Protein AF-A0A5B9PFH8-F1 (afdb_monomer_lite)

Radius of gyration: 30.16 Å; chains: 1; bounding box: 87×58×103 Å

Foldseek 3Di:
DPPDDDDFQEEEEEEEAFDDADACPLVVLLVVQLDDPVDDWPWDKDKDWFFLDPDDDPPDPDTDTDIKIWTWGQDPVTIYIYIYLDQCVLQAQDDDLVSLVVLVVLLLLLLLLLLLLLLPWDDPLSVLLNVLSVVLSLLVLAQLLLLLVLLVLLVVLVLVCCVVPNPLQLDAVSLLVSLVVSLVVLLVCLVVQCVVDPDLSSVRNSVRNNVVSVVLVVVNVCCVVPPVVVCVVVVVPVPRDRGSVVSSLVSVVVSVVSLLVSLVSLVSSVVSLVVQCPPPRTQNLSSLSSNLSSLVSSLCSLQVSLLVVVLVCVVSPSNVVPVSSVVSNVVVQLLNLLSLVLVVQLVVVLVVLVVVLVVLLVPDWPVCVVVVDARDFSVSDVVSSVSSSVSSNSSSVVSVVVVVCVVVVNPCCPDPSNVSSVVSSVVSNVPVVVVVVVCSVCSVVCSSVSSLSSLVSLQSAFADDDVVCVVPDSDSPPPPVVCVVVVPTCSPSLVSSLSSVVSVLVVLLVVDPDARAYEYEYEESSLVSVLVSQLDPVCLCLPVRHDAYEYEYEQYLQVPPCCSSNCVVRPALQDCSSLVVLVNHQEYEYEYESSASRHADRCNPDDPPVCPVPPVPDPDDDDPDPPSDNNYYDYHYHYSDYRDDLSNDPVSSVVVCVVVVNPPVVPVVVVVVVD

Secondary structure (DSSP, 8-state):
-PPP-PPPSEEEEEE--TT--STTHHHHHHHHHHS-TTS----EEEEEEEESSS---TT-S---EEEEEEEEEEETTEEEEEEE---GGGTPPPSSHHHHHHHHHHHHHHHHHHHHHHT--SSHHHHHHHHHHHHHHHHIIIIIHHHHHHHHHHHHHHHHHHHHSTTGGG-HHHHHHHHHHHHHHHHHHHHHHHHH---HHHHHHHHHHHHHHHHHHHHHHHIIIIIITGGGGTGGG------HHHHHHHHHHHHHHHHHHHHHHHHHHHHHHHHHHT-TTS-HHHHHHHHHHHHHHHHHHHHHHHHHHHHHHHH-HHHHT-HHHHHHHHHHTHHHHHHHHHHHHHHHHHHHHHHHHHHHHTT--HHHHHTT--PPPSTT-HHHHHHHHHHHHHHHHHHHHHHHHHHTT--GGGSHHHHHHHHHHHHHHHHHHHHHHHHHHHTTTTHHHHHHHHHHHHHT------TTHHHH---TT---HHHHHTT----HHHHHHHHHHHHHHHHHHHH-SS-PEEEEEEETHHHHHHHHHHT-GGGTTHHHH-S-EEEEEES--IIIIIHHHHTTTS--TTSGGGHHHHHH-SEEEEEEETT-SS----------GGGTTSTTS---S-TT------SEEEEEEE-S--SS-GGG-HHHHHHHHHHTT-STHHHHHHHHHH-

pLDDT: mean 83.33, std 14.94, range [38.88, 98.19]

InterPro domains:
  IPR029058 Alpha/Beta hydrolase fold [SSF53474] (492-584)

Organism: NCBI:txid980251

Sequence (675 aa):
MQPDSENPDKLVVVVHGVGDPQPGETLSLFTRSIAEEDRPLYEAQQTLWLNEKPDLCETVTQVKTFPAHVRRLNFDTGSIELVEAFWGDLSQVRRGPIGVICGMFQILFGLRYVAYVAADQPGLAAHWLKKLGLISSRILHGPVMAVAFYLMILTLAVVGTQVMWPQSYTGMLWTQVVLSCCAAVAFLASQVGGKITRSRVIKRFWFWVNITTAFVTGLMTIKHMMIDWHSTVAQYSGAQLPGLIWYCRVLVVLLGLLWFVETLVVLGMFGCWIVARFHPRANRAALNVAFLLPALAVGIWGQCMPLLWVSAKEGIVKLVELKKFEKLFDEAIPMLGVQFMMALAMTAMTVGLLVQYLRKRAVINCDTWSQGDRVPRLLVHPALQMTLGICTIIGVSLVMWISIVENSGSSWESDRLSNLMGMANKYAIAVLMPLGGIVLFLLPKMRGVFDIILDVVNHFYFRATQIKDALDDDDEFDIRESTFEAGTLYFSRRDQILKRIKRILAHYRDQYDHRPDLVMVAHSQGTVDVIETLNDPEMDWLRNSFGKITLVTMGSPVTHLYQHYFGHFYPRFTDRFWSTLHQNVDRWVNVFRVDDFVGLDIDFGHLPQTHQKCIEMESETGPNQCQLHFAHCSNHPVGARGHVKYWADIEVLEILKAELDIGVANSEQSASKAA

Structure (mmCIF, N/CA/C/O backbone):
data_AF-A0A5B9PFH8-F1
#
_entry.id   AF-A0A5B9PFH8-F1
#
loop_
_atom_site.group_PDB
_atom_site.id
_atom_site.type_symbol
_atom_site.label_atom_id
_atom_site.label_alt_id
_atom_site.label_comp_id
_atom_site.label_asym_id
_atom_site.label_entity_id
_atom_site.label_seq_id
_atom_site.pdbx_PDB_ins_code
_atom_site.Cartn_x
_atom_site.Cartn_y
_atom_site.Cartn_z
_atom_site.occupancy
_atom_site.B_iso_or_equiv
_atom_site.auth_seq_id
_atom_site.auth_comp_id
_atom_site.auth_asym_id
_atom_site.auth_atom_id
_atom_site.pdbx_PDB_model_num
ATOM 1 N N . MET A 1 1 ? -48.760 -6.539 11.256 1.00 39.72 1 MET A N 1
ATOM 2 C CA . MET A 1 1 ? -48.424 -5.902 12.542 1.00 39.72 1 MET A CA 1
ATOM 3 C C . MET A 1 1 ? -46.939 -5.614 12.498 1.00 39.72 1 MET A C 1
ATOM 5 O O . MET A 1 1 ? -46.172 -6.562 12.406 1.00 39.72 1 MET A O 1
ATOM 9 N N . GLN A 1 2 ? -46.547 -4.341 12.403 1.00 38.88 2 GLN A N 1
ATOM 10 C CA . GLN A 1 2 ? -45.163 -3.964 12.693 1.00 38.88 2 GLN A CA 1
ATOM 11 C C . GLN A 1 2 ? -44.970 -4.252 14.185 1.00 38.88 2 GLN A C 1
ATOM 13 O O . GLN A 1 2 ? -45.813 -3.792 14.952 1.00 38.88 2 GLN A O 1
ATOM 18 N N . PRO A 1 3 ? -43.988 -5.071 14.596 1.00 48.66 3 PRO A N 1
ATOM 19 C CA . PRO A 1 3 ? -43.648 -5.150 16.007 1.00 48.66 3 PRO A CA 1
ATOM 20 C C . PRO A 1 3 ? -43.330 -3.724 16.457 1.00 48.66 3 PRO A C 1
ATOM 22 O O . PRO A 1 3 ? -42.539 -3.043 15.794 1.00 48.66 3 PRO A O 1
ATOM 25 N N . ASP A 1 4 ? -44.030 -3.256 17.490 1.00 51.84 4 ASP A N 1
ATOM 26 C CA . ASP A 1 4 ? -43.759 -1.968 18.116 1.00 51.84 4 ASP A CA 1
ATOM 27 C C . ASP A 1 4 ? -42.252 -1.888 18.372 1.00 51.84 4 ASP A C 1
ATOM 29 O O . ASP A 1 4 ? -41.640 -2.845 18.848 1.00 51.84 4 ASP A O 1
ATOM 33 N N . SER A 1 5 ? -41.635 -0.805 17.902 1.00 53.56 5 SER A N 1
ATOM 34 C CA . SER A 1 5 ? -40.186 -0.648 17.860 1.00 53.56 5 SER A CA 1
ATOM 35 C C . SER A 1 5 ? -39.637 -0.495 19.274 1.00 53.56 5 SER A C 1
ATOM 37 O O . SER A 1 5 ? -39.437 0.623 19.746 1.00 53.56 5 SER A O 1
ATOM 39 N N . GLU A 1 6 ? -39.418 -1.610 19.960 1.00 77.75 6 GLU A N 1
ATOM 40 C CA . GLU A 1 6 ? -38.613 -1.620 21.172 1.00 77.75 6 GLU A CA 1
ATOM 41 C C . GLU A 1 6 ? -37.205 -1.145 20.801 1.00 77.75 6 GLU A C 1
ATOM 43 O O . GLU A 1 6 ? -36.577 -1.649 19.862 1.00 77.75 6 GLU A O 1
ATOM 48 N N . ASN A 1 7 ? -36.753 -0.092 21.482 1.00 89.31 7 ASN A N 1
ATOM 49 C CA . ASN A 1 7 ? -35.398 0.406 21.329 1.00 89.31 7 ASN A CA 1
ATOM 50 C C . ASN A 1 7 ? -34.419 -0.683 21.808 1.00 89.31 7 ASN A C 1
ATOM 52 O O . ASN A 1 7 ? -34.684 -1.304 22.837 1.00 89.31 7 ASN A O 1
ATOM 56 N N . PRO A 1 8 ? -33.297 -0.916 21.105 1.00 93.56 8 PRO A N 1
ATOM 57 C CA . PRO A 1 8 ? -32.390 -1.999 21.440 1.00 93.56 8 PRO A CA 1
ATOM 58 C C . PRO A 1 8 ? -31.682 -1.754 22.768 1.00 93.56 8 PRO A C 1
ATOM 60 O O . PRO A 1 8 ? -31.278 -0.630 23.062 1.00 93.56 8 PRO A O 1
ATOM 63 N N . ASP A 1 9 ? -31.447 -2.812 23.538 1.00 94.69 9 ASP A N 1
ATOM 64 C CA . ASP A 1 9 ? -30.627 -2.734 24.751 1.00 94.69 9 ASP A CA 1
ATOM 65 C C . ASP A 1 9 ? -29.154 -2.497 24.395 1.00 94.69 9 ASP A C 1
ATOM 67 O O . ASP A 1 9 ? -28.433 -1.784 25.098 1.00 94.69 9 ASP A O 1
ATOM 71 N N . LYS A 1 10 ? -28.713 -3.070 23.264 1.00 96.19 10 LYS A N 1
ATOM 72 C CA . LYS A 1 10 ? -27.335 -2.970 22.772 1.00 96.19 10 LYS A CA 1
ATOM 73 C C . LYS A 1 10 ? -27.260 -2.562 21.307 1.00 96.19 10 LYS A C 1
ATOM 75 O O . LYS A 1 10 ? -27.937 -3.129 20.448 1.00 96.19 10 LYS A O 1
ATOM 80 N N . LEU A 1 11 ? -26.339 -1.653 21.016 1.00 97.62 11 LEU A N 1
ATOM 81 C CA . LEU A 1 11 ? -25.895 -1.316 19.671 1.00 97.62 11 LEU A CA 1
ATOM 82 C C . LEU A 1 11 ? -24.528 -1.955 19.412 1.00 97.62 11 LEU A C 1
ATOM 84 O O . LEU A 1 11 ? -23.552 -1.643 20.092 1.00 97.62 11 LEU A O 1
ATOM 88 N N . VAL A 1 12 ? -24.431 -2.807 18.395 1.00 97.69 12 VAL A N 1
ATOM 89 C CA . VAL A 1 12 ? -23.176 -3.441 17.979 1.00 97.69 12 VAL A CA 1
ATOM 90 C C . VAL A 1 12 ? -22.717 -2.853 16.653 1.00 97.69 12 VAL A C 1
ATOM 92 O O . VAL A 1 12 ? -23.346 -3.066 15.619 1.00 97.69 12 VAL A O 1
ATOM 95 N N . VAL A 1 13 ? -21.593 -2.146 16.650 1.00 98.06 13 VAL A N 1
ATOM 96 C CA . VAL A 1 13 ? -20.996 -1.614 15.420 1.00 98.06 13 VAL A CA 1
ATOM 97 C C . VAL A 1 13 ? -19.894 -2.556 14.957 1.00 98.06 13 VAL A C 1
ATOM 99 O O . VAL A 1 13 ? -18.843 -2.671 15.585 1.00 98.06 13 VAL A O 1
ATOM 102 N N . VAL A 1 14 ? -20.131 -3.223 13.834 1.00 97.38 14 VAL A N 1
ATOM 103 C CA . VAL A 1 14 ? -19.191 -4.136 13.186 1.00 97.38 14 VAL A CA 1
ATOM 104 C C . VAL A 1 14 ? -18.331 -3.346 12.206 1.00 97.38 14 VAL A C 1
ATOM 106 O O . VAL A 1 14 ? -18.823 -2.832 11.199 1.00 97.38 14 VAL A O 1
ATOM 109 N N . VAL A 1 15 ? -17.033 -3.259 12.484 1.00 96.44 15 VAL A N 1
ATOM 110 C CA . VAL A 1 15 ? -16.049 -2.616 11.610 1.00 96.44 15 VAL A CA 1
ATOM 111 C C . VAL A 1 15 ? -15.149 -3.689 11.017 1.00 96.44 15 VAL A C 1
ATOM 113 O O . VAL A 1 15 ? -14.245 -4.224 11.664 1.00 96.44 15 VAL A O 1
ATOM 116 N N . HIS A 1 16 ? -15.440 -4.040 9.767 1.00 92.69 16 HIS A N 1
ATOM 117 C CA . HIS A 1 16 ? -14.718 -5.092 9.073 1.00 92.69 16 HIS A CA 1
ATOM 118 C C . HIS A 1 16 ? -13.260 -4.698 8.798 1.00 92.69 16 HIS A C 1
ATOM 120 O O . HIS A 1 16 ? -12.900 -3.519 8.726 1.00 92.69 16 HIS A O 1
ATOM 126 N N . GLY A 1 17 ? -12.425 -5.723 8.649 1.00 85.19 17 GLY A N 1
ATOM 127 C CA . GLY A 1 17 ? -11.034 -5.582 8.256 1.00 85.19 17 GLY A CA 1
ATOM 128 C C . GLY A 1 17 ? -10.853 -5.550 6.744 1.00 85.19 17 GLY A C 1
ATOM 129 O O . GLY A 1 17 ? -11.790 -5.353 5.967 1.00 85.19 17 GLY A O 1
ATOM 130 N N . VAL A 1 18 ? -9.610 -5.772 6.337 1.00 74.94 18 VAL A N 1
ATOM 131 C CA . VAL A 1 18 ? -9.212 -5.770 4.936 1.00 74.94 18 VAL A CA 1
ATOM 132 C C . VAL A 1 18 ? -9.765 -6.980 4.179 1.00 74.94 18 VAL A C 1
ATOM 134 O O . VAL A 1 18 ? -9.661 -8.113 4.648 1.00 74.94 18 VAL A O 1
ATOM 137 N N . GLY A 1 19 ? -10.229 -6.759 2.947 1.00 65.88 19 GLY A N 1
ATOM 138 C CA . GLY A 1 19 ? -10.487 -7.827 1.977 1.00 65.88 19 GLY A CA 1
ATOM 139 C C . GLY A 1 19 ? -11.937 -8.301 1.897 1.00 65.88 19 GLY A C 1
ATOM 140 O O . GLY A 1 19 ? -12.222 -9.158 1.059 1.00 65.88 19 GLY A O 1
ATOM 141 N N . ASP A 1 20 ? -12.851 -7.723 2.684 1.00 67.19 20 ASP A N 1
ATOM 142 C CA . ASP A 1 20 ? -14.284 -8.013 2.579 1.00 67.19 20 ASP A CA 1
ATOM 143 C C . ASP A 1 20 ? -14.909 -7.249 1.388 1.00 67.19 20 ASP A C 1
ATOM 145 O O . ASP A 1 20 ? -14.870 -6.011 1.320 1.00 67.19 20 ASP A O 1
ATOM 149 N N . PRO A 1 21 ? -15.412 -7.961 0.358 1.00 65.75 21 PRO A N 1
ATOM 150 C CA . PRO A 1 21 ? -15.648 -7.355 -0.944 1.00 65.75 21 PRO A CA 1
ATOM 151 C C . PRO A 1 21 ? -17.045 -6.752 -1.114 1.00 65.75 21 PRO A C 1
ATOM 153 O O . PRO A 1 21 ? -17.242 -6.016 -2.088 1.00 65.75 21 PRO A O 1
ATOM 156 N N . GLN A 1 22 ? -18.020 -7.085 -0.263 1.00 88.12 22 GLN A N 1
ATOM 157 C CA . GLN A 1 22 ? -19.412 -6.682 -0.460 1.00 88.12 22 GLN A CA 1
ATOM 158 C C . GLN A 1 22 ? -20.037 -6.099 0.808 1.00 88.12 22 GLN A C 1
ATOM 160 O O . GLN A 1 22 ? -19.864 -6.660 1.888 1.00 88.12 22 GLN A O 1
ATOM 165 N N . PRO A 1 23 ? -20.781 -4.988 0.675 1.00 91.00 23 PRO A N 1
ATOM 166 C CA . PRO A 1 23 ? -21.458 -4.385 1.809 1.00 91.00 23 PRO A CA 1
ATOM 167 C C . PRO A 1 23 ? -22.527 -5.360 2.330 1.00 91.00 23 PRO A C 1
ATOM 169 O O . PRO A 1 23 ? -23.273 -5.965 1.556 1.00 91.00 23 PRO A O 1
ATOM 172 N N . GLY A 1 24 ? -22.556 -5.554 3.643 1.00 92.12 24 GLY A N 1
ATOM 173 C CA . GLY A 1 24 ? -23.454 -6.443 4.371 1.00 92.12 24 GLY A CA 1
ATOM 174 C C . GLY A 1 24 ? -22.954 -7.879 4.521 1.00 92.12 24 GLY A C 1
ATOM 175 O O . GLY A 1 24 ? -23.564 -8.633 5.280 1.00 92.12 24 GLY A O 1
ATOM 176 N N . GLU A 1 25 ? -21.886 -8.288 3.827 1.00 92.25 25 GLU A N 1
ATOM 177 C CA . GLU A 1 25 ? -21.397 -9.676 3.842 1.00 92.25 25 GLU A CA 1
ATOM 178 C C . GLU A 1 25 ? -20.794 -10.044 5.201 1.00 92.25 25 GLU A C 1
ATOM 180 O O . GLU A 1 25 ? -21.192 -11.051 5.790 1.00 92.25 25 GLU A O 1
ATOM 185 N N . THR A 1 26 ? -19.912 -9.197 5.739 1.00 92.81 26 THR A N 1
ATOM 186 C CA . THR A 1 26 ? -19.284 -9.406 7.050 1.00 92.81 26 THR A CA 1
ATOM 187 C C . THR A 1 26 ? -20.318 -9.410 8.158 1.00 92.81 26 THR A C 1
ATOM 189 O O . THR A 1 26 ? -20.311 -10.300 9.005 1.00 92.81 26 THR A O 1
ATOM 192 N N . LEU A 1 27 ? -21.252 -8.456 8.113 1.00 94.25 27 LEU A N 1
ATOM 193 C CA . LEU A 1 27 ? -22.354 -8.398 9.063 1.00 94.25 27 LEU A CA 1
ATOM 194 C C . LEU A 1 27 ? -23.219 -9.654 8.985 1.00 94.25 27 LEU A C 1
ATOM 196 O O . LEU A 1 27 ? -23.464 -10.272 10.008 1.00 94.25 27 LEU A O 1
ATOM 200 N N . SER A 1 28 ? -23.619 -10.084 7.785 1.00 92.75 28 SER A N 1
ATOM 201 C CA . SER A 1 28 ? -24.439 -11.291 7.618 1.00 92.75 28 SER A CA 1
ATOM 202 C C . SER A 1 28 ? -23.713 -12.547 8.103 1.00 92.75 28 SER A C 1
ATOM 204 O O . SER A 1 28 ? -24.328 -13.407 8.729 1.00 92.75 28 SER A O 1
ATOM 206 N N . LEU A 1 29 ? -22.408 -12.664 7.832 1.00 92.31 29 LEU A N 1
ATOM 207 C CA . LEU A 1 29 ? -21.590 -13.764 8.336 1.00 92.31 29 LEU A CA 1
ATOM 208 C C . LEU A 1 29 ? -21.536 -13.736 9.863 1.00 92.31 29 LEU A C 1
ATOM 210 O O . LEU A 1 29 ? -21.807 -14.751 10.492 1.00 92.31 29 LEU A O 1
ATOM 214 N N . PHE A 1 30 ? -21.244 -12.578 10.452 1.00 93.38 30 PHE A N 1
ATOM 215 C CA . PHE A 1 30 ? -21.172 -12.416 11.898 1.00 93.38 30 PHE A CA 1
ATOM 216 C C . PHE A 1 30 ? -22.512 -12.720 12.578 1.00 93.38 30 PHE A C 1
ATOM 218 O O . PHE A 1 30 ? -22.554 -13.538 13.491 1.00 93.38 30 PHE A O 1
ATOM 225 N N . THR A 1 31 ? -23.610 -12.142 12.085 1.00 92.75 31 THR A N 1
ATOM 226 C CA . THR A 1 31 ? -24.979 -12.371 12.568 1.00 92.75 31 THR A CA 1
ATOM 227 C C . THR A 1 31 ? -25.351 -13.855 12.520 1.00 92.75 31 THR A C 1
ATOM 229 O O . THR A 1 31 ? -25.867 -14.382 13.502 1.00 92.75 31 THR A O 1
ATOM 232 N N . ARG A 1 32 ? -25.045 -14.561 11.423 1.00 90.88 32 ARG A N 1
ATOM 233 C CA . ARG A 1 32 ? -25.293 -16.010 11.315 1.00 90.88 32 ARG A CA 1
ATOM 234 C C . ARG A 1 32 ? -24.429 -16.831 12.264 1.00 90.88 32 ARG A C 1
ATOM 236 O O . ARG A 1 32 ? -24.898 -17.832 12.781 1.00 90.88 32 ARG A O 1
ATOM 243 N N . SER A 1 33 ? -23.186 -16.417 12.485 1.00 91.50 33 SER A N 1
ATOM 244 C CA . SER A 1 33 ? -22.250 -17.107 13.373 1.00 91.50 33 SER A CA 1
ATOM 245 C C . SER A 1 33 ? -22.606 -16.969 14.858 1.00 91.50 33 SER A C 1
ATOM 247 O O . SER A 1 33 ? -22.321 -17.869 15.648 1.00 91.50 33 SER A O 1
ATOM 249 N N . ILE A 1 34 ? -23.204 -15.842 15.261 1.00 90.19 34 ILE A N 1
ATOM 250 C CA . ILE A 1 34 ? -23.674 -15.651 16.643 1.00 90.19 34 ILE A CA 1
ATOM 251 C C . ILE A 1 34 ? -25.061 -16.256 16.884 1.00 90.19 34 ILE A C 1
ATOM 253 O O . ILE A 1 34 ? -25.379 -16.556 18.033 1.00 90.19 34 ILE A O 1
ATOM 257 N N . ALA A 1 35 ? -25.848 -16.478 15.827 1.00 85.50 35 ALA A N 1
ATOM 258 C CA . ALA A 1 35 ? -27.120 -17.190 15.894 1.00 85.50 35 ALA A CA 1
ATOM 259 C C . ALA A 1 35 ? -26.946 -18.607 16.455 1.00 85.50 35 ALA A C 1
ATOM 261 O O . ALA A 1 35 ? -26.001 -19.312 16.104 1.00 85.50 35 ALA A O 1
ATOM 262 N N . GLU A 1 36 ? -27.864 -19.037 17.317 1.00 73.06 36 GLU A N 1
ATOM 263 C CA . GLU A 1 36 ? -27.946 -20.438 17.728 1.00 73.06 36 GLU A CA 1
ATOM 264 C C . GLU A 1 36 ? -28.617 -21.262 16.623 1.00 73.06 36 GLU A C 1
ATOM 266 O O . GLU A 1 36 ? -29.588 -20.816 16.011 1.00 73.06 36 GLU A O 1
ATOM 271 N N . GLU A 1 37 ? -28.115 -22.475 16.379 1.00 67.81 37 GLU A N 1
ATOM 272 C CA . GLU A 1 37 ? -28.623 -23.384 15.337 1.00 67.81 37 GLU A CA 1
ATOM 273 C C . GLU A 1 37 ? -30.112 -23.728 15.549 1.00 67.81 37 GLU A C 1
ATOM 275 O O . GLU A 1 37 ? -30.871 -23.867 14.589 1.00 67.81 37 GLU A O 1
ATOM 280 N N . ASP A 1 38 ? -30.550 -23.738 16.813 1.00 61.53 38 ASP A N 1
ATOM 281 C CA . ASP A 1 38 ? -31.902 -24.112 17.237 1.00 61.53 38 ASP A CA 1
ATOM 282 C C . ASP A 1 38 ? -32.894 -22.932 17.276 1.00 61.53 38 ASP A C 1
ATOM 284 O O . ASP A 1 38 ? -34.090 -23.125 17.510 1.00 61.53 38 ASP A O 1
ATOM 288 N N . ARG A 1 39 ? -32.424 -21.696 17.053 1.00 64.31 39 ARG A N 1
ATOM 289 C CA . ARG A 1 39 ? -33.244 -20.475 17.112 1.00 64.31 39 ARG A CA 1
ATOM 290 C C . ARG A 1 39 ? -33.033 -19.637 15.850 1.00 64.31 39 ARG A C 1
ATOM 292 O O . ARG A 1 39 ? -32.169 -18.758 15.842 1.00 64.31 39 ARG A O 1
ATOM 299 N N . PRO A 1 40 ? -33.815 -19.866 14.774 1.00 55.53 40 PRO A N 1
ATOM 300 C CA . PRO A 1 40 ? -33.712 -19.056 13.569 1.00 55.53 40 PRO A CA 1
ATOM 301 C C . PRO A 1 40 ? -34.067 -17.607 13.912 1.00 55.53 40 PRO A C 1
ATOM 303 O O . PRO A 1 40 ? -35.219 -17.281 14.199 1.00 55.53 40 PRO A O 1
ATOM 306 N N . LEU A 1 41 ? -33.053 -16.744 13.919 1.00 60.06 41 LEU A N 1
ATOM 307 C CA . LEU A 1 41 ? -33.205 -15.324 14.204 1.00 60.06 41 LEU A CA 1
ATOM 308 C C . LEU A 1 41 ? -34.183 -14.703 13.200 1.00 60.06 41 LEU A C 1
ATOM 310 O O . LEU A 1 41 ? -34.044 -14.886 11.988 1.00 60.06 41 LEU A O 1
ATOM 314 N N . TYR A 1 42 ? -35.160 -13.942 13.698 1.00 58.28 42 TYR A N 1
ATOM 315 C CA . TYR A 1 42 ? -35.984 -13.096 12.841 1.00 58.28 42 TYR A CA 1
ATOM 316 C C . TYR A 1 42 ? -35.124 -11.929 12.347 1.00 58.28 42 TYR A C 1
ATOM 318 O O . TYR A 1 42 ? -35.003 -10.892 12.992 1.00 58.28 42 TYR A O 1
ATOM 326 N N . GLU A 1 43 ? -34.463 -12.137 11.213 1.00 64.62 43 GLU A N 1
ATOM 327 C CA . GLU A 1 43 ? -33.508 -11.193 10.651 1.00 64.62 43 GLU A CA 1
ATOM 328 C C . GLU A 1 43 ? -34.251 -10.079 9.898 1.00 64.62 43 GLU A C 1
ATOM 330 O O . GLU A 1 43 ? -34.584 -10.200 8.717 1.00 64.62 43 GLU A O 1
ATOM 335 N N . ALA A 1 44 ? -34.514 -8.957 10.573 1.00 71.06 44 ALA A N 1
ATOM 336 C CA . ALA A 1 44 ? -34.896 -7.735 9.875 1.00 71.06 44 ALA A CA 1
ATOM 337 C C . ALA A 1 44 ? -33.650 -7.149 9.191 1.00 71.06 44 ALA A C 1
ATOM 339 O O . ALA A 1 44 ? -32.744 -6.630 9.845 1.00 71.06 44 ALA A O 1
ATOM 340 N N . GLN A 1 45 ? -33.596 -7.254 7.863 1.00 84.56 45 GLN A N 1
ATOM 341 C CA . GLN A 1 45 ? -32.540 -6.668 7.045 1.00 84.56 45 GLN A CA 1
ATOM 342 C C . GLN A 1 45 ? -32.937 -5.262 6.588 1.00 84.56 45 GLN A C 1
ATOM 344 O O . GLN A 1 45 ? -33.891 -5.090 5.829 1.00 84.56 45 GLN A O 1
ATOM 349 N N . GLN A 1 46 ? -32.141 -4.267 6.977 1.00 92.19 46 GLN A N 1
ATOM 350 C CA . GLN A 1 46 ? -32.265 -2.894 6.492 1.00 92.19 46 GLN A CA 1
ATOM 351 C C . GLN A 1 46 ? -30.915 -2.385 5.974 1.00 92.19 46 GLN A C 1
ATOM 353 O O . GLN A 1 46 ? -29.849 -2.844 6.389 1.00 92.19 46 GLN A O 1
ATOM 358 N N . THR A 1 47 ? -30.955 -1.443 5.035 1.00 95.00 47 THR A N 1
ATOM 359 C CA . THR A 1 47 ? -29.782 -0.674 4.609 1.00 95.00 47 THR A CA 1
ATOM 360 C C . THR A 1 47 ? -30.082 0.797 4.821 1.00 95.00 47 THR A C 1
ATOM 362 O O . THR A 1 47 ? -31.004 1.341 4.213 1.00 95.00 47 THR A O 1
ATOM 365 N N . LEU A 1 48 ? -29.296 1.432 5.681 1.00 95.19 48 LEU A N 1
ATOM 366 C CA . LEU A 1 48 ? -29.309 2.871 5.883 1.00 95.19 48 LEU A CA 1
ATOM 367 C C . LEU A 1 48 ? -28.360 3.514 4.874 1.00 95.19 48 LEU A C 1
ATOM 369 O O . LEU A 1 48 ? -27.254 3.024 4.657 1.00 95.19 48 LEU A O 1
ATOM 373 N N . TRP A 1 49 ? -28.779 4.613 4.255 1.00 95.50 49 TRP A N 1
ATOM 374 C CA . TRP A 1 49 ? -27.927 5.404 3.369 1.00 95.50 49 TRP A CA 1
ATOM 375 C C . TRP A 1 49 ? -27.572 6.705 4.074 1.00 95.50 49 TRP A C 1
ATOM 377 O O . TRP A 1 49 ? -28.413 7.589 4.211 1.00 95.50 49 TRP A O 1
ATOM 387 N N . LEU A 1 50 ? -26.331 6.803 4.544 1.00 94.94 50 LEU A N 1
ATOM 388 C CA . LEU A 1 50 ? -25.851 7.945 5.316 1.00 94.94 50 LEU A CA 1
ATOM 389 C C . LEU A 1 50 ? -25.028 8.882 4.430 1.00 94.94 50 LEU A C 1
ATOM 391 O O . LEU A 1 50 ? -24.316 8.446 3.524 1.00 94.94 50 LEU A O 1
ATOM 395 N N . ASN A 1 51 ? -25.108 10.184 4.696 1.00 92.12 51 ASN A N 1
ATOM 396 C CA . ASN A 1 51 ? -24.353 11.197 3.960 1.00 92.12 51 ASN A CA 1
ATOM 397 C C . ASN A 1 51 ? -22.876 11.194 4.386 1.00 92.12 51 ASN A C 1
ATOM 399 O O . ASN A 1 51 ? -22.565 11.191 5.577 1.00 92.12 51 ASN A O 1
ATOM 403 N N . GLU A 1 52 ? -21.946 11.268 3.428 1.00 84.56 52 GLU A N 1
ATOM 404 C CA . GLU A 1 52 ? -20.511 11.365 3.745 1.00 84.56 52 GLU A CA 1
ATOM 405 C C . GLU A 1 52 ? -20.101 12.742 4.295 1.00 84.56 52 GLU A C 1
ATOM 407 O O . GLU A 1 52 ? -19.081 12.860 4.978 1.00 84.56 52 GLU A O 1
ATOM 412 N N . LYS A 1 53 ? -20.864 13.801 3.989 1.00 81.25 53 LYS A N 1
ATOM 413 C CA . LYS A 1 53 ? -20.600 15.171 4.452 1.00 81.25 53 LYS A CA 1
ATOM 414 C C . LYS A 1 53 ? -21.762 15.674 5.322 1.00 81.25 53 LYS A C 1
ATOM 416 O O . LYS A 1 53 ? -22.899 15.493 4.896 1.00 81.25 53 LYS A O 1
ATOM 421 N N . PRO A 1 54 ? -21.482 16.292 6.493 1.00 62.94 54 PRO A N 1
ATOM 422 C CA . PRO A 1 54 ? -22.509 16.860 7.377 1.00 62.94 54 PRO A CA 1
ATOM 423 C C . PRO A 1 54 ? -23.374 17.890 6.670 1.00 62.94 54 PRO A C 1
ATOM 425 O O . PRO A 1 54 ? -24.593 17.821 6.741 1.00 62.94 54 PRO A O 1
ATOM 428 N N . ASP A 1 55 ? -22.710 18.798 5.955 1.00 58.09 55 ASP A N 1
ATOM 429 C CA . ASP A 1 55 ? -23.308 20.046 5.518 1.00 58.09 55 ASP A CA 1
ATOM 430 C C . ASP A 1 55 ? -23.024 20.219 4.035 1.00 58.09 55 ASP A C 1
ATOM 432 O O . ASP A 1 55 ? -21.903 20.515 3.607 1.00 58.09 55 ASP A O 1
ATOM 436 N N . LEU A 1 56 ? -24.044 19.996 3.222 1.00 53.44 56 LEU A N 1
ATOM 437 C CA . LEU A 1 56 ? -24.050 20.516 1.869 1.00 53.44 56 LEU A CA 1
ATOM 438 C C . LEU A 1 56 ? -25.022 21.688 1.870 1.00 53.44 56 LEU A C 1
ATOM 440 O O . LEU A 1 56 ? -26.195 21.520 2.189 1.00 53.44 56 LEU A O 1
ATOM 444 N N . CYS A 1 57 ? -24.514 22.874 1.519 1.00 56.56 57 CYS A N 1
ATOM 445 C CA . CYS A 1 57 ? -25.361 23.973 1.066 1.00 56.56 57 CYS A CA 1
ATOM 446 C C . CYS A 1 57 ? -26.352 23.431 0.026 1.00 56.56 57 CYS A C 1
ATOM 448 O O . CYS A 1 57 ? -25.967 22.607 -0.809 1.00 56.56 57 CYS A O 1
ATOM 450 N N . GLU A 1 58 ? -27.586 23.940 0.046 1.00 61.16 58 GLU A N 1
ATOM 451 C CA . GLU A 1 58 ? -28.720 23.546 -0.816 1.00 61.16 58 GLU A CA 1
ATOM 452 C C . GLU A 1 58 ? -28.403 23.512 -2.329 1.00 61.16 58 GLU A C 1
ATOM 454 O O . GLU A 1 58 ? -29.173 22.990 -3.129 1.00 61.16 58 GLU A O 1
ATOM 459 N N . THR A 1 59 ? -27.252 24.039 -2.747 1.00 69.50 59 THR A N 1
ATOM 460 C CA . THR A 1 59 ? -26.799 24.137 -4.134 1.00 69.50 59 THR A CA 1
ATOM 461 C C . THR A 1 59 ? -26.094 22.891 -4.688 1.00 69.50 59 THR A C 1
ATOM 463 O O . THR A 1 59 ? -25.827 22.847 -5.891 1.00 69.50 59 THR A O 1
ATOM 466 N N . VAL A 1 60 ? -25.777 21.868 -3.881 1.00 65.38 60 VAL A N 1
ATOM 467 C CA . VAL A 1 60 ? -25.086 20.663 -4.387 1.00 65.38 60 VAL A CA 1
ATOM 468 C C . VAL A 1 60 ? -26.086 19.605 -4.858 1.00 65.38 60 VAL A C 1
ATOM 470 O O . VAL A 1 60 ? -26.701 18.905 -4.064 1.00 65.38 60 VAL A O 1
ATOM 473 N N . THR A 1 61 ? -26.195 19.439 -6.177 1.00 69.31 61 THR A N 1
ATOM 474 C CA . THR A 1 61 ? -27.173 18.562 -6.851 1.00 69.31 61 THR A CA 1
ATOM 475 C C . THR A 1 61 ? -26.956 17.055 -6.657 1.00 69.31 61 THR A C 1
ATOM 477 O O . THR A 1 61 ? -27.810 16.266 -7.057 1.00 69.31 61 THR A O 1
ATOM 480 N N . GLN A 1 62 ? -25.839 16.624 -6.059 1.00 77.69 62 GLN A N 1
ATOM 481 C CA . GLN A 1 62 ? -25.558 15.213 -5.766 1.00 77.69 62 GLN A CA 1
ATOM 482 C C . GLN A 1 62 ? -24.872 15.059 -4.403 1.00 77.69 62 GLN A C 1
ATOM 484 O O . GLN A 1 62 ? -23.696 15.397 -4.241 1.00 77.69 62 GLN A O 1
ATOM 489 N N . VAL A 1 63 ? -25.600 14.516 -3.424 1.00 82.00 63 VAL A N 1
ATOM 490 C CA . VAL A 1 63 ? -25.057 14.145 -2.111 1.00 82.00 63 VAL A CA 1
ATOM 491 C C . VAL A 1 63 ? -24.411 12.767 -2.219 1.00 82.00 63 VAL A C 1
ATOM 493 O O . VAL A 1 63 ? -25.052 11.803 -2.630 1.00 82.00 63 VAL A O 1
ATOM 496 N N . LYS A 1 64 ? -23.126 12.660 -1.865 1.00 86.81 64 LYS A N 1
ATOM 497 C CA . LYS A 1 64 ? -22.442 11.364 -1.802 1.00 86.81 64 LYS A CA 1
ATOM 498 C C . LYS A 1 64 ? -22.866 10.639 -0.524 1.00 86.81 64 LYS A C 1
ATOM 500 O O . LYS A 1 64 ? -22.634 11.150 0.574 1.00 86.81 64 LYS A O 1
ATOM 505 N N . THR A 1 65 ? -23.469 9.468 -0.681 1.00 93.06 65 THR A N 1
ATOM 506 C CA . THR A 1 65 ? -23.917 8.601 0.413 1.00 93.06 65 THR A CA 1
ATOM 507 C C . THR A 1 65 ? -23.087 7.322 0.484 1.00 93.06 65 THR A C 1
ATOM 509 O O . THR A 1 65 ? -22.393 6.965 -0.471 1.00 93.06 65 THR A O 1
ATOM 512 N N . PHE A 1 66 ? -23.158 6.630 1.619 1.00 94.19 66 PHE A N 1
ATOM 513 C CA . PHE A 1 66 ? -22.600 5.294 1.808 1.00 94.19 66 PHE A CA 1
ATOM 514 C C . PHE A 1 66 ? -23.622 4.382 2.508 1.00 94.19 66 PHE A C 1
ATOM 516 O O . PHE A 1 66 ? -24.431 4.879 3.300 1.00 94.19 66 PHE A O 1
ATOM 523 N N . PRO A 1 67 ? -23.626 3.071 2.206 1.00 95.50 67 PRO A N 1
ATOM 524 C CA . PRO A 1 67 ? -24.527 2.128 2.852 1.00 95.50 67 PRO A CA 1
ATOM 525 C C . PRO A 1 67 ? -23.999 1.723 4.236 1.00 95.50 67 PRO A C 1
ATOM 527 O O . PRO A 1 67 ? -22.813 1.443 4.393 1.00 95.50 67 PRO A O 1
ATOM 530 N N . ALA A 1 68 ? -24.894 1.633 5.215 1.00 96.44 68 ALA A N 1
ATOM 531 C CA . ALA A 1 68 ? -24.683 0.969 6.496 1.00 96.44 68 ALA A CA 1
ATOM 532 C C . ALA A 1 68 ? -25.755 -0.119 6.640 1.00 96.44 68 ALA A C 1
ATOM 534 O O . ALA A 1 68 ? -26.953 0.170 6.714 1.00 96.44 68 ALA A O 1
ATOM 535 N N . HIS A 1 69 ? -25.344 -1.384 6.585 1.00 95.44 69 HIS A N 1
ATOM 536 C CA . HIS A 1 69 ? -26.270 -2.505 6.723 1.00 95.44 69 HIS A CA 1
ATOM 537 C C . HIS A 1 69 ? -26.626 -2.702 8.186 1.00 95.44 69 HIS A C 1
ATOM 539 O O . HIS A 1 69 ? -25.753 -2.618 9.041 1.00 95.44 69 HIS A O 1
ATOM 545 N N . VAL A 1 70 ? -27.901 -2.971 8.450 1.00 95.81 70 VAL A N 1
ATOM 546 C CA . VAL A 1 70 ? -28.444 -3.153 9.794 1.00 95.81 70 VAL A CA 1
ATOM 547 C C . VAL A 1 70 ? -29.104 -4.523 9.897 1.00 95.81 70 VAL A C 1
ATOM 549 O O . VAL A 1 70 ? -29.712 -5.015 8.933 1.00 95.81 70 VAL A O 1
ATOM 552 N N . ARG A 1 71 ? -28.945 -5.140 11.067 1.00 93.75 71 ARG A N 1
ATOM 553 C CA . ARG A 1 71 ? -29.572 -6.389 11.495 1.00 93.75 71 ARG A CA 1
ATOM 554 C C . ARG A 1 71 ? -30.091 -6.220 12.910 1.00 93.75 71 ARG A C 1
ATOM 556 O O . ARG A 1 71 ? -29.393 -5.665 13.746 1.00 93.75 71 ARG A O 1
ATOM 563 N N . ARG A 1 72 ? -31.287 -6.725 13.187 1.00 92.12 72 ARG A N 1
ATOM 564 C CA . ARG A 1 72 ? -31.845 -6.761 14.544 1.00 92.12 72 ARG A CA 1
ATOM 565 C C . ARG A 1 72 ? -32.004 -8.194 14.991 1.00 92.12 72 ARG A C 1
ATOM 567 O O . ARG A 1 72 ? -32.551 -8.999 14.240 1.00 92.12 72 ARG A O 1
ATOM 574 N N . LEU A 1 73 ? -31.517 -8.483 16.188 1.00 89.56 73 LEU A N 1
ATOM 575 C CA . LEU A 1 73 ? -31.600 -9.784 16.827 1.00 89.56 73 LEU A CA 1
ATOM 576 C C . LEU A 1 73 ? -32.325 -9.629 18.156 1.00 89.56 73 LEU A C 1
ATOM 578 O O . LEU A 1 73 ? -31.929 -8.810 18.980 1.00 89.56 73 LEU A O 1
ATOM 582 N N . ASN A 1 74 ? -33.358 -10.437 18.363 1.00 87.00 74 ASN A N 1
ATOM 583 C CA . ASN A 1 74 ? -34.083 -10.491 19.625 1.00 87.00 74 ASN A CA 1
ATOM 584 C C . ASN A 1 74 ? -33.726 -11.796 20.335 1.00 87.00 74 ASN A C 1
ATOM 586 O O . ASN A 1 74 ? -33.844 -12.875 19.747 1.00 87.00 74 ASN A O 1
ATOM 590 N N . PHE A 1 75 ? -33.297 -11.683 21.585 1.00 82.88 75 PHE A N 1
ATOM 591 C CA . PHE A 1 75 ? -33.002 -12.787 22.488 1.00 82.88 75 PHE A CA 1
ATOM 592 C C . PHE A 1 75 ? -33.976 -12.746 23.669 1.00 82.88 75 PHE A C 1
ATOM 594 O O . PHE A 1 75 ? -34.611 -11.726 23.923 1.00 82.88 75 PHE A O 1
ATOM 601 N N . ASP A 1 76 ? -34.065 -13.838 24.431 1.00 81.31 76 ASP A N 1
ATOM 602 C CA . ASP A 1 76 ? -34.930 -13.888 25.624 1.00 81.31 76 ASP A CA 1
ATOM 603 C C . ASP A 1 76 ? -34.530 -12.833 26.673 1.00 81.31 76 ASP A C 1
ATOM 605 O O . ASP A 1 76 ? -35.349 -12.423 27.490 1.00 81.31 76 ASP A O 1
ATOM 609 N N . THR A 1 77 ? -33.261 -12.414 26.659 1.00 80.00 77 THR A N 1
ATOM 610 C CA . THR A 1 77 ? -32.659 -11.485 27.620 1.00 80.00 77 THR A CA 1
ATOM 611 C C . THR A 1 77 ? -32.614 -10.032 27.145 1.00 80.00 77 THR A C 1
ATOM 613 O O . THR A 1 77 ? -32.226 -9.177 27.936 1.00 80.00 77 THR A O 1
ATOM 616 N N . GLY A 1 78 ? -32.979 -9.743 25.891 1.00 87.25 78 GLY A N 1
ATOM 617 C CA . GLY A 1 78 ? -32.924 -8.388 25.340 1.00 87.25 78 GLY A CA 1
ATOM 618 C C . GLY A 1 78 ? -32.814 -8.336 23.818 1.00 87.25 78 GLY A C 1
ATOM 619 O O . GLY A 1 78 ? -32.792 -9.361 23.131 1.00 87.25 78 GLY A O 1
ATOM 620 N N . SER A 1 79 ? -32.724 -7.124 23.279 1.00 91.44 79 SER A N 1
ATOM 621 C CA . SER A 1 79 ? -32.612 -6.877 21.837 1.00 91.44 79 SER A CA 1
ATOM 622 C C . SER A 1 79 ? -31.282 -6.218 21.461 1.00 91.44 79 SER A C 1
ATOM 624 O O . SER A 1 79 ? -30.764 -5.333 22.144 1.00 91.44 79 SER A O 1
ATOM 626 N N . ILE A 1 80 ? -30.701 -6.682 20.353 1.00 93.44 80 ILE A N 1
ATOM 627 C CA . ILE A 1 80 ? -29.418 -6.221 19.826 1.00 93.44 80 ILE A CA 1
ATOM 628 C C . ILE A 1 80 ? -29.623 -5.701 18.408 1.00 93.44 80 ILE A C 1
ATOM 630 O O . ILE A 1 80 ? -30.088 -6.423 17.523 1.00 93.44 80 ILE A O 1
ATOM 634 N N . GLU A 1 81 ? -29.202 -4.465 18.164 1.00 95.19 81 GLU A N 1
ATOM 635 C CA . GLU A 1 81 ? -29.109 -3.906 16.821 1.00 95.19 81 GLU A CA 1
ATOM 636 C C . GLU A 1 81 ? -27.651 -3.901 16.366 1.00 95.19 81 GLU A C 1
ATOM 638 O O . GLU A 1 81 ? -26.791 -3.291 16.993 1.00 95.19 81 GLU A O 1
ATOM 643 N N . LEU A 1 82 ? -27.359 -4.601 15.273 1.00 96.56 82 LEU A N 1
ATOM 644 C CA . LEU A 1 82 ? -26.038 -4.664 14.672 1.00 96.56 82 LEU A CA 1
ATOM 645 C C . LEU A 1 82 ? -25.992 -3.804 13.415 1.00 96.56 82 LEU A C 1
ATOM 647 O O . LEU A 1 82 ? -26.846 -3.931 12.538 1.00 96.56 82 LEU A O 1
ATOM 651 N N . VAL A 1 83 ? -24.953 -2.989 13.290 1.00 97.38 83 VAL A N 1
ATOM 652 C CA . VAL A 1 83 ? -24.708 -2.135 12.129 1.00 97.38 83 VAL A CA 1
ATOM 653 C C . VAL A 1 83 ? -23.296 -2.334 11.601 1.00 97.38 83 VAL A C 1
ATOM 655 O O . VAL A 1 83 ? -22.337 -2.408 12.362 1.00 97.38 83 VAL A O 1
ATOM 658 N N . GLU A 1 84 ? -23.145 -2.391 10.284 1.00 96.56 84 GLU A N 1
ATOM 659 C CA . GLU A 1 84 ? -21.837 -2.448 9.637 1.00 96.56 84 GLU A CA 1
ATOM 660 C C . GLU A 1 84 ? -21.328 -1.058 9.254 1.00 96.56 84 GLU A C 1
ATOM 662 O O . GLU A 1 84 ? -22.003 -0.307 8.541 1.00 96.56 84 GLU A O 1
ATOM 667 N N . ALA A 1 85 ? -20.087 -0.753 9.631 1.00 95.38 85 ALA A N 1
ATOM 668 C CA . ALA A 1 85 ? -19.345 0.369 9.075 1.00 95.38 85 ALA A CA 1
ATOM 669 C C . ALA A 1 85 ? -18.636 -0.051 7.781 1.00 95.38 85 ALA A C 1
ATOM 671 O O . ALA A 1 85 ? -17.468 -0.436 7.797 1.00 95.38 85 ALA A O 1
ATOM 672 N N . PHE A 1 86 ? -19.343 0.019 6.651 1.00 93.12 86 PHE A N 1
ATOM 673 C CA . PHE A 1 86 ? -18.788 -0.378 5.357 1.00 93.12 86 PHE A CA 1
ATOM 674 C C . PHE A 1 86 ? -17.831 0.675 4.774 1.00 93.12 86 PHE A C 1
ATOM 676 O O . PHE A 1 86 ? -18.184 1.846 4.572 1.00 93.12 86 PHE A O 1
ATOM 683 N N . TRP A 1 87 ? -16.623 0.234 4.424 1.00 91.62 87 TRP A N 1
ATOM 684 C CA . TRP A 1 87 ? -15.608 1.076 3.780 1.00 91.62 87 TRP A CA 1
ATOM 685 C C . TRP A 1 87 ? -14.840 0.406 2.635 1.00 91.62 87 TRP A C 1
ATOM 687 O O . TRP A 1 87 ? -13.964 1.033 2.033 1.00 91.62 87 TRP A O 1
ATOM 697 N N . GLY A 1 88 ? -15.186 -0.834 2.273 1.00 88.00 88 GLY A N 1
ATOM 698 C CA . GLY A 1 88 ? -14.480 -1.583 1.229 1.00 88.00 88 GLY A CA 1
ATOM 699 C C . GLY A 1 88 ? -14.459 -0.888 -0.145 1.00 88.00 88 GLY A C 1
ATOM 700 O O . GLY A 1 88 ? -13.496 -1.021 -0.898 1.00 88.00 88 GLY A O 1
ATOM 701 N N . ASP A 1 89 ? -15.455 -0.065 -0.481 1.00 88.75 89 ASP A N 1
ATOM 702 C CA . ASP A 1 89 ? -15.471 0.725 -1.725 1.00 88.75 89 ASP A CA 1
ATOM 703 C C . ASP A 1 89 ? -14.315 1.736 -1.830 1.00 88.75 89 ASP A C 1
ATOM 705 O O . ASP A 1 89 ? -13.919 2.115 -2.937 1.00 88.75 89 ASP A O 1
ATOM 709 N N . LEU A 1 90 ? -13.752 2.166 -0.698 1.00 86.31 90 LEU A N 1
ATOM 710 C CA . LEU A 1 90 ? -12.644 3.117 -0.654 1.00 86.31 90 LEU A CA 1
ATOM 711 C C . LEU A 1 90 ? -11.285 2.459 -0.886 1.00 86.31 90 LEU A C 1
ATOM 713 O O . LEU A 1 90 ? -10.314 3.170 -1.173 1.00 86.31 90 LEU A O 1
ATOM 717 N N . SER A 1 91 ? -11.188 1.136 -0.762 1.00 82.69 91 SER A N 1
ATOM 718 C CA . SER A 1 91 ? -9.899 0.458 -0.660 1.00 82.69 91 SER A CA 1
ATOM 719 C C . SER A 1 91 ? -9.716 -0.757 -1.570 1.00 82.69 91 SER A C 1
ATOM 721 O O . SER A 1 91 ? -8.589 -1.192 -1.781 1.00 82.69 91 SER A O 1
ATOM 723 N N . GLN A 1 92 ? -10.779 -1.224 -2.225 1.00 82.25 92 GLN A N 1
ATOM 724 C CA . GLN A 1 92 ? -10.738 -2.422 -3.058 1.00 82.25 92 GLN A CA 1
ATOM 725 C C . GLN A 1 92 ? -9.872 -2.312 -4.319 1.00 82.25 92 GLN A C 1
ATOM 727 O O . GLN A 1 92 ? -10.004 -1.398 -5.145 1.00 82.25 92 GLN A O 1
ATOM 732 N N . VAL A 1 93 ? -9.090 -3.370 -4.558 1.00 84.31 93 VAL A N 1
ATOM 733 C CA . VAL A 1 93 ? -8.570 -3.673 -5.891 1.00 84.31 93 VAL A CA 1
ATOM 734 C C . VAL A 1 93 ? -9.726 -4.112 -6.798 1.00 84.31 93 VAL A C 1
ATOM 736 O O . VAL A 1 93 ? -10.524 -4.996 -6.459 1.00 84.31 93 VAL A O 1
ATOM 739 N N . ARG A 1 94 ? -9.817 -3.493 -7.985 1.00 85.06 94 ARG A N 1
ATOM 740 C CA . ARG A 1 94 ? -10.832 -3.826 -8.997 1.00 85.06 94 ARG A CA 1
ATOM 741 C C . ARG A 1 94 ? -10.752 -5.309 -9.380 1.00 85.06 94 ARG A C 1
ATOM 743 O O . ARG A 1 94 ? -9.666 -5.871 -9.504 1.00 85.06 94 ARG A O 1
ATOM 750 N N . ARG A 1 95 ? -11.910 -5.932 -9.622 1.00 85.56 95 ARG A N 1
ATOM 751 C CA . ARG A 1 95 ? -11.995 -7.339 -10.049 1.00 85.56 95 ARG A CA 1
ATOM 752 C C . ARG A 1 95 ? -11.405 -7.539 -11.455 1.00 85.56 95 ARG A C 1
ATOM 754 O O . ARG A 1 95 ? -11.440 -6.640 -12.294 1.00 85.56 95 ARG A O 1
ATOM 761 N N . GLY A 1 96 ? -10.916 -8.754 -11.706 1.00 86.56 96 GLY A N 1
ATOM 762 C CA . GLY A 1 96 ? -10.362 -9.190 -12.992 1.00 86.56 96 GLY A CA 1
ATOM 763 C C . GLY A 1 96 ? -8.858 -8.916 -13.159 1.00 86.56 96 GLY A C 1
ATOM 764 O O . GLY A 1 96 ? -8.284 -8.146 -12.390 1.00 86.56 96 GLY A O 1
ATOM 765 N N . PRO A 1 97 ? -8.200 -9.520 -14.168 1.00 83.38 97 PRO A N 1
ATOM 766 C CA . PRO A 1 97 ? -6.745 -9.436 -14.342 1.00 83.38 97 PRO A CA 1
ATOM 767 C C . PRO A 1 97 ? -6.226 -8.000 -14.480 1.00 83.38 97 PRO A C 1
ATOM 769 O O . PRO A 1 97 ? -5.261 -7.624 -13.823 1.00 83.38 97 PRO A O 1
ATOM 772 N N . ILE A 1 98 ? -6.914 -7.168 -15.271 1.00 83.94 98 ILE A N 1
ATOM 773 C CA . ILE A 1 98 ? -6.565 -5.749 -15.449 1.00 83.94 98 ILE A CA 1
ATOM 774 C C . ILE A 1 98 ? -6.712 -4.991 -14.127 1.00 83.94 98 ILE A C 1
ATOM 776 O O . ILE A 1 98 ? -5.852 -4.188 -13.778 1.00 83.94 98 ILE A O 1
ATOM 780 N N . GLY A 1 99 ? -7.778 -5.266 -13.370 1.00 84.50 99 GLY A N 1
ATOM 781 C CA . GLY A 1 99 ? -8.009 -4.648 -12.070 1.00 84.50 99 GLY A CA 1
ATOM 782 C C . GLY A 1 99 ? -6.908 -4.977 -11.063 1.00 84.50 99 GLY A C 1
ATOM 783 O O . GLY A 1 99 ? -6.413 -4.068 -10.401 1.00 84.50 99 GLY 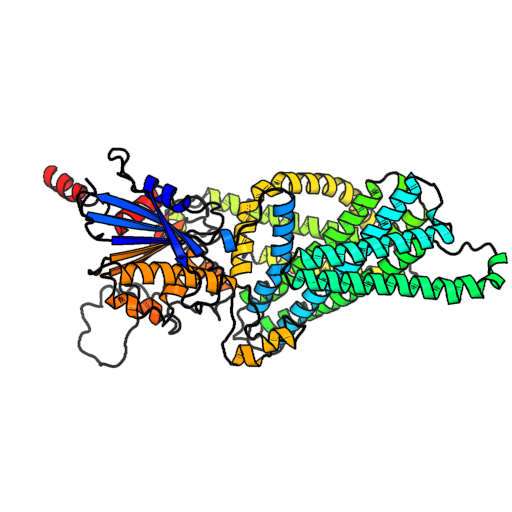A O 1
ATOM 784 N N . VAL A 1 100 ? -6.454 -6.234 -11.032 1.00 86.12 100 VAL A N 1
ATOM 785 C CA . VAL A 1 100 ? -5.327 -6.676 -10.197 1.00 86.12 100 VAL A CA 1
ATOM 786 C C . VAL A 1 100 ? -4.014 -6.019 -10.624 1.00 86.12 100 VAL A C 1
ATOM 788 O O . VAL A 1 100 ? -3.284 -5.532 -9.767 1.00 86.12 100 VAL A O 1
ATOM 791 N N . ILE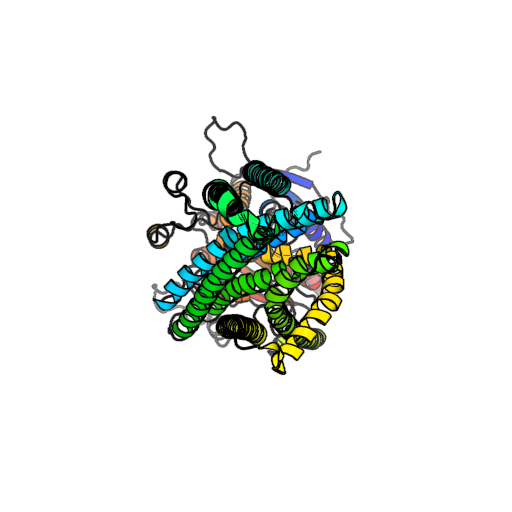 A 1 101 ? -3.732 -5.926 -11.927 1.00 82.94 101 ILE A N 1
ATOM 792 C CA . ILE A 1 101 ? -2.542 -5.227 -12.442 1.00 82.94 101 ILE A CA 1
ATOM 793 C C . ILE A 1 101 ? -2.574 -3.742 -12.047 1.00 82.94 101 ILE A C 1
ATOM 795 O O . ILE A 1 101 ? -1.586 -3.212 -11.539 1.00 82.94 101 ILE A O 1
ATOM 799 N N . CYS A 1 102 ? -3.714 -3.066 -12.218 1.00 83.06 102 CYS A N 1
ATOM 800 C CA . CYS A 1 102 ? -3.886 -1.684 -11.771 1.00 83.06 102 CYS A CA 1
ATOM 801 C C . CYS A 1 102 ? -3.722 -1.543 -10.250 1.00 83.06 102 CYS A C 1
ATOM 803 O O . CYS A 1 102 ? -3.093 -0.587 -9.801 1.00 83.06 102 CYS A O 1
ATOM 805 N N . GLY A 1 103 ? -4.252 -2.488 -9.466 1.00 85.12 103 GLY A N 1
ATOM 806 C CA . GLY A 1 103 ? -4.083 -2.538 -8.013 1.00 85.12 103 GLY A CA 1
ATOM 807 C C . GLY A 1 103 ? -2.623 -2.707 -7.604 1.00 85.12 103 GLY A C 1
ATOM 808 O O . GLY A 1 103 ? -2.146 -1.976 -6.745 1.00 85.12 103 GLY A O 1
ATOM 809 N N . MET A 1 104 ? -1.881 -3.584 -8.283 1.00 86.19 104 MET A N 1
ATOM 810 C CA . MET A 1 104 ? -0.443 -3.756 -8.082 1.00 86.19 104 MET A CA 1
ATOM 811 C C . MET A 1 104 ? 0.317 -2.453 -8.353 1.00 86.19 104 MET A C 1
ATOM 813 O O . MET A 1 104 ? 1.138 -2.055 -7.533 1.00 86.19 104 MET A O 1
ATOM 817 N N . PHE A 1 105 ? 0.014 -1.740 -9.445 1.00 84.69 105 PHE A N 1
ATOM 818 C CA . PHE A 1 105 ? 0.611 -0.421 -9.688 1.00 84.69 105 PHE A CA 1
ATOM 819 C C . PHE A 1 105 ? 0.231 0.595 -8.612 1.00 84.69 105 PHE A C 1
ATOM 821 O O . PHE A 1 105 ? 1.089 1.339 -8.150 1.00 84.69 105 PHE A O 1
ATOM 828 N N . GLN A 1 106 ? -1.029 0.615 -8.173 1.00 85.69 106 GLN A N 1
ATOM 829 C CA . GLN A 1 106 ? -1.473 1.497 -7.095 1.00 85.69 106 GLN A CA 1
ATOM 830 C C . GLN A 1 106 ? -0.738 1.207 -5.781 1.00 85.69 106 GLN A C 1
ATOM 832 O O . GLN A 1 106 ? -0.361 2.149 -5.091 1.00 85.69 106 GLN A O 1
ATOM 837 N N . ILE A 1 107 ? -0.493 -0.066 -5.464 1.00 88.94 107 ILE A N 1
ATOM 838 C CA . ILE A 1 107 ? 0.301 -0.490 -4.310 1.00 88.94 107 ILE A CA 1
ATOM 839 C C . ILE A 1 107 ? 1.748 -0.040 -4.475 1.00 88.94 107 ILE A C 1
ATOM 841 O O . ILE A 1 107 ? 2.238 0.703 -3.634 1.00 88.94 107 ILE A O 1
ATOM 845 N N . LEU A 1 108 ? 2.418 -0.423 -5.567 1.00 87.00 108 LEU A N 1
ATOM 846 C CA . LEU A 1 108 ? 3.824 -0.082 -5.809 1.00 87.00 108 LEU A CA 1
ATOM 847 C C . LEU A 1 108 ? 4.054 1.431 -5.742 1.00 87.00 108 LEU A C 1
ATOM 849 O O . LEU A 1 108 ? 4.989 1.893 -5.092 1.00 87.00 108 LEU A O 1
ATOM 853 N N . PHE A 1 109 ? 3.162 2.210 -6.352 1.00 86.00 109 PHE A N 1
ATOM 854 C CA . PHE A 1 109 ? 3.223 3.667 -6.317 1.00 86.00 109 PHE A CA 1
ATOM 855 C C . PHE A 1 109 ? 2.816 4.245 -4.966 1.00 86.00 109 PHE A C 1
ATOM 857 O O . PHE A 1 109 ? 3.300 5.308 -4.590 1.00 86.00 109 PHE A O 1
ATOM 864 N N . GLY A 1 110 ? 1.931 3.576 -4.236 1.00 88.50 110 GLY A N 1
ATOM 865 C CA . GLY A 1 110 ? 1.438 4.024 -2.944 1.00 88.50 110 GLY A CA 1
ATOM 866 C C . GLY A 1 110 ? 2.359 3.689 -1.768 1.00 88.50 110 GLY A C 1
ATOM 867 O O . GLY A 1 110 ? 2.362 4.423 -0.783 1.00 88.50 110 GLY A O 1
ATOM 868 N N . LEU A 1 111 ? 3.221 2.671 -1.881 1.00 90.81 111 LEU A N 1
ATOM 869 C CA . LEU A 1 111 ? 4.231 2.332 -0.866 1.00 90.81 111 LEU A CA 1
ATOM 870 C C . LEU A 1 111 ? 5.153 3.513 -0.536 1.00 90.81 111 LEU A C 1
ATOM 872 O O . LEU A 1 111 ? 5.672 3.602 0.575 1.00 90.81 111 LEU A O 1
ATOM 876 N N . ARG A 1 112 ? 5.302 4.472 -1.457 1.00 91.38 112 ARG A N 1
ATOM 877 C CA . ARG A 1 112 ? 6.019 5.726 -1.201 1.00 91.38 112 ARG A CA 1
ATOM 878 C C . ARG A 1 112 ? 5.422 6.537 -0.046 1.00 91.38 112 ARG A C 1
ATOM 880 O O . ARG A 1 112 ? 6.175 7.197 0.653 1.00 91.38 112 ARG A O 1
ATOM 887 N N . TYR A 1 113 ? 4.098 6.514 0.149 1.00 91.38 113 TYR A N 1
ATOM 888 C CA . TYR A 1 113 ? 3.443 7.256 1.231 1.00 91.38 113 TYR A CA 1
ATOM 889 C C . TYR A 1 113 ? 3.810 6.635 2.578 1.00 91.38 113 TYR A C 1
ATOM 891 O O . TYR A 1 113 ? 4.193 7.343 3.502 1.00 91.38 113 TYR A O 1
ATOM 899 N N . VAL A 1 114 ? 3.813 5.303 2.638 1.00 94.44 114 VAL A N 1
ATOM 900 C CA . VAL A 1 114 ? 4.269 4.536 3.802 1.00 94.44 114 VAL A CA 1
ATOM 901 C C . VAL A 1 114 ? 5.743 4.829 4.096 1.00 94.44 114 VAL A C 1
ATOM 903 O O . VAL A 1 114 ? 6.095 5.138 5.230 1.00 94.44 114 VAL A O 1
ATOM 906 N N . ALA A 1 115 ? 6.603 4.801 3.071 1.00 94.44 115 ALA A N 1
ATOM 907 C CA . ALA A 1 115 ? 8.024 5.123 3.205 1.00 94.44 115 ALA A CA 1
ATOM 908 C C . ALA A 1 115 ? 8.255 6.563 3.684 1.00 94.44 115 ALA A C 1
ATOM 910 O O . ALA A 1 115 ? 9.107 6.803 4.533 1.00 94.44 115 ALA A O 1
ATOM 911 N N . TYR A 1 116 ? 7.481 7.512 3.156 1.00 93.69 116 TYR A N 1
ATOM 912 C CA . TYR A 1 116 ? 7.567 8.925 3.502 1.00 93.69 116 TYR A CA 1
ATOM 913 C C . TYR A 1 116 ? 7.197 9.181 4.963 1.00 93.69 116 TYR A C 1
ATOM 915 O O . TYR A 1 116 ? 7.928 9.883 5.657 1.00 93.69 116 TYR A O 1
ATOM 923 N N . VAL A 1 117 ? 6.102 8.578 5.437 1.00 93.06 117 VAL A N 1
ATOM 924 C CA . VAL A 1 117 ? 5.687 8.648 6.845 1.00 93.06 117 VAL A CA 1
ATOM 925 C C . VAL A 1 117 ? 6.713 7.945 7.737 1.00 93.06 117 VAL A C 1
ATOM 927 O O . VAL A 1 117 ? 7.117 8.479 8.761 1.00 93.06 117 VAL A O 1
ATOM 930 N N . ALA A 1 118 ? 7.225 6.783 7.326 1.00 94.94 118 ALA A N 1
ATOM 931 C CA . ALA A 1 118 ? 8.260 6.075 8.079 1.00 94.94 118 ALA A CA 1
ATOM 932 C C . ALA A 1 118 ? 9.579 6.870 8.184 1.00 94.94 118 ALA A C 1
ATOM 934 O O . ALA A 1 118 ? 10.299 6.743 9.175 1.00 94.94 118 ALA A O 1
ATOM 935 N N . ALA A 1 119 ? 9.896 7.692 7.178 1.00 95.12 119 ALA A N 1
ATOM 936 C CA . ALA A 1 119 ? 11.085 8.543 7.148 1.00 95.12 119 ALA A CA 1
ATOM 937 C C . ALA A 1 119 ? 10.964 9.788 8.041 1.00 95.12 119 ALA A C 1
ATOM 939 O O . ALA A 1 119 ? 11.960 10.489 8.226 1.00 95.12 119 ALA A O 1
ATOM 940 N N . ASP A 1 120 ? 9.777 10.063 8.591 1.00 93.56 120 ASP A N 1
ATOM 941 C CA . ASP A 1 120 ? 9.509 11.195 9.477 1.00 93.56 120 ASP A CA 1
ATOM 942 C C . ASP A 1 120 ? 10.078 10.946 10.881 1.00 93.56 120 ASP A C 1
ATOM 944 O O . ASP A 1 120 ? 9.382 10.698 11.862 1.00 93.56 120 ASP A O 1
ATOM 948 N N . GLN A 1 121 ? 11.405 10.902 10.948 1.00 95.31 121 GLN A N 1
ATOM 949 C CA . GLN A 1 121 ? 12.180 10.615 12.148 1.00 95.31 121 GLN A CA 1
ATOM 950 C C . GLN A 1 121 ? 13.062 11.817 12.499 1.00 95.31 121 GLN A C 1
ATOM 952 O O . GLN A 1 121 ? 13.461 12.577 11.614 1.00 95.31 121 GLN A O 1
ATOM 957 N N . PRO A 1 122 ? 13.417 11.999 13.783 1.00 94.94 122 PRO A N 1
ATOM 958 C CA . PRO A 1 122 ? 14.277 13.101 14.187 1.00 94.94 122 PRO A CA 1
ATOM 959 C C . PRO A 1 122 ? 15.688 12.975 13.588 1.00 94.94 122 PRO A C 1
ATOM 961 O O . PRO A 1 122 ? 16.268 11.888 13.547 1.00 94.94 122 PRO A O 1
ATOM 964 N N . GLY A 1 123 ? 16.261 14.116 13.195 1.00 95.44 123 GLY A N 1
ATOM 965 C CA . GLY A 1 123 ? 17.648 14.248 12.743 1.00 95.44 123 GLY A CA 1
ATOM 966 C C . GLY A 1 123 ? 17.806 14.563 11.250 1.00 95.44 123 GLY A C 1
ATOM 967 O O . GLY A 1 123 ? 17.004 14.166 10.408 1.00 95.44 123 GLY A O 1
ATOM 968 N N . LEU A 1 124 ? 18.900 15.254 10.906 1.00 96.81 124 LEU A N 1
ATOM 969 C CA . LEU A 1 124 ? 19.180 15.708 9.535 1.00 96.81 124 LEU A CA 1
ATOM 970 C C . LEU A 1 124 ? 19.314 14.547 8.533 1.00 96.81 124 LEU A C 1
ATOM 972 O O . LEU A 1 124 ? 18.905 14.666 7.382 1.00 96.81 124 LEU A O 1
ATOM 976 N N . ALA A 1 125 ? 19.867 13.410 8.962 1.00 97.25 125 ALA A N 1
ATOM 977 C CA . ALA A 1 125 ? 20.012 12.239 8.100 1.00 97.25 125 ALA A CA 1
ATOM 978 C C . ALA A 1 125 ? 18.655 11.620 7.722 1.00 97.25 125 ALA A C 1
ATOM 980 O O . ALA A 1 125 ? 18.457 11.255 6.566 1.00 97.25 125 ALA A O 1
ATOM 981 N N . ALA A 1 126 ? 17.704 11.552 8.661 1.00 96.19 126 ALA A N 1
ATOM 982 C CA . ALA A 1 126 ? 16.344 11.095 8.378 1.00 96.19 126 ALA A CA 1
ATOM 983 C C . ALA A 1 126 ? 15.609 12.062 7.435 1.00 96.19 126 ALA A C 1
ATOM 985 O O . ALA A 1 126 ? 14.951 11.621 6.495 1.00 96.19 126 ALA A O 1
ATOM 986 N N . HIS A 1 127 ? 15.818 13.372 7.607 1.00 95.38 127 HIS A N 1
ATOM 987 C CA . HIS A 1 127 ? 15.299 14.387 6.687 1.00 95.38 127 HIS A CA 1
ATOM 988 C C . HIS A 1 127 ? 15.772 14.178 5.244 1.00 95.38 127 HIS A C 1
ATOM 990 O O . HIS A 1 127 ? 14.976 14.156 4.303 1.00 95.38 127 HIS A O 1
ATOM 996 N N . TRP A 1 128 ? 17.076 13.965 5.053 1.00 97.19 128 TRP A N 1
ATOM 997 C CA . TRP A 1 128 ? 17.619 13.672 3.727 1.00 97.19 128 TRP A CA 1
ATOM 998 C C . TRP A 1 128 ? 17.160 12.318 3.191 1.00 97.19 128 TRP A C 1
ATOM 1000 O O . TRP A 1 128 ? 16.864 12.229 2.003 1.00 97.19 128 TRP A O 1
ATOM 1010 N N . LEU A 1 129 ? 17.014 11.293 4.038 1.00 96.19 129 LEU A N 1
ATOM 1011 C CA . LEU A 1 129 ? 16.426 10.012 3.636 1.00 96.19 129 LEU A CA 1
ATOM 1012 C C . LEU A 1 129 ? 15.007 10.206 3.078 1.00 96.19 129 LEU A C 1
ATOM 1014 O O . LEU A 1 129 ? 14.696 9.691 2.004 1.00 96.19 129 LEU A O 1
ATOM 1018 N N . LYS A 1 130 ? 14.179 11.004 3.762 1.00 94.75 130 LYS A N 1
ATOM 1019 C CA . LYS A 1 130 ? 12.824 11.380 3.332 1.00 94.75 130 LYS A CA 1
ATOM 1020 C C . LYS A 1 130 ? 12.848 12.104 1.981 1.00 94.75 130 LYS A C 1
ATOM 1022 O O . LYS A 1 130 ? 12.149 11.694 1.054 1.00 94.75 130 LYS A O 1
ATOM 1027 N N . LYS A 1 131 ? 13.688 13.138 1.831 1.00 94.75 131 LYS A N 1
ATOM 1028 C CA . LYS A 1 131 ? 13.825 13.912 0.579 1.00 94.75 131 LYS A CA 1
ATOM 1029 C C . LYS A 1 131 ? 14.332 13.067 -0.591 1.00 94.75 131 LYS A C 1
ATOM 1031 O O . LYS A 1 131 ? 13.765 13.132 -1.679 1.00 94.75 131 LYS A O 1
ATOM 1036 N N . LEU A 1 132 ? 15.361 12.252 -0.379 1.00 95.75 132 LEU A N 1
ATOM 1037 C CA . LEU A 1 132 ? 15.908 11.376 -1.414 1.00 95.75 132 LEU A CA 1
ATOM 1038 C C . LEU A 1 132 ? 14.912 10.278 -1.810 1.00 95.75 132 LEU A C 1
ATOM 1040 O O . LEU A 1 132 ? 14.749 10.026 -2.999 1.00 95.75 132 LEU A O 1
ATOM 1044 N N . GLY A 1 133 ? 14.168 9.704 -0.858 1.00 94.06 133 GLY A N 1
ATOM 1045 C CA . GLY A 1 133 ? 13.085 8.760 -1.158 1.00 94.06 133 GLY A CA 1
ATOM 1046 C C . GLY A 1 133 ? 11.977 9.373 -2.022 1.00 94.06 133 GLY A C 1
ATOM 1047 O O . GLY A 1 133 ? 11.446 8.718 -2.922 1.00 94.06 133 GLY A O 1
ATOM 1048 N N . LEU A 1 134 ? 11.666 10.659 -1.819 1.00 91.31 134 LEU A N 1
ATOM 1049 C CA . LEU A 1 134 ? 10.756 11.394 -2.699 1.00 91.31 134 LEU A CA 1
ATOM 1050 C C . LEU A 1 134 ? 11.327 11.595 -4.102 1.00 91.31 134 LEU A C 1
ATOM 1052 O O . LEU A 1 134 ? 10.602 11.392 -5.077 1.00 91.31 134 LEU A O 1
ATOM 1056 N N . ILE A 1 135 ? 12.595 12.000 -4.205 1.00 93.81 135 ILE A N 1
ATOM 1057 C CA . ILE A 1 135 ? 13.285 12.177 -5.489 1.00 93.81 135 ILE A CA 1
ATOM 1058 C C . ILE A 1 135 ? 13.291 10.854 -6.262 1.00 93.81 135 ILE A C 1
ATOM 1060 O O . ILE A 1 135 ? 12.856 10.838 -7.411 1.00 93.81 135 ILE A O 1
ATOM 1064 N N . SER A 1 136 ? 13.659 9.754 -5.602 1.00 94.12 136 SER A N 1
ATOM 1065 C CA . SER A 1 136 ? 13.628 8.391 -6.148 1.00 94.12 136 SER A CA 1
ATOM 1066 C C . SER A 1 136 ? 12.254 8.049 -6.734 1.00 94.12 136 SER A C 1
ATOM 1068 O O . SER A 1 136 ? 12.102 7.770 -7.924 1.00 94.12 136 SER A O 1
ATOM 1070 N N . SER A 1 137 ? 11.191 8.207 -5.938 1.00 91.69 137 SER A N 1
ATOM 1071 C CA . SER A 1 137 ? 9.820 7.985 -6.413 1.00 91.69 137 SER A CA 1
ATOM 1072 C C . SER A 1 137 ? 9.436 8.907 -7.585 1.00 91.69 137 SER A C 1
ATOM 1074 O O . SER A 1 137 ? 8.681 8.494 -8.466 1.00 91.69 137 SER A O 1
ATOM 1076 N N . ARG A 1 138 ? 9.906 10.163 -7.624 1.00 91.12 138 ARG A N 1
ATOM 1077 C CA . ARG A 1 138 ? 9.625 11.089 -8.739 1.00 91.12 138 ARG A CA 1
ATOM 1078 C C . ARG A 1 138 ? 10.334 10.650 -10.026 1.00 91.12 138 ARG A C 1
ATOM 1080 O O . ARG A 1 138 ? 9.707 10.696 -11.082 1.00 91.12 138 ARG A O 1
ATOM 1087 N N . ILE A 1 139 ? 11.590 10.215 -9.940 1.00 93.56 139 ILE A N 1
ATOM 1088 C CA . ILE A 1 139 ? 12.387 9.749 -11.085 1.00 93.56 139 ILE A CA 1
ATOM 1089 C C . ILE A 1 139 ? 11.807 8.448 -11.647 1.00 93.56 139 ILE A C 1
ATOM 1091 O O . ILE A 1 139 ? 11.561 8.361 -12.853 1.00 93.56 139 ILE A O 1
ATOM 1095 N N . LEU A 1 140 ? 11.511 7.477 -10.777 1.00 91.56 140 LEU A N 1
ATOM 1096 C CA . LEU A 1 140 ? 10.910 6.203 -11.168 1.00 91.56 140 LEU A CA 1
ATOM 1097 C C . LEU A 1 140 ? 9.559 6.403 -11.861 1.00 91.56 140 LEU A C 1
ATOM 1099 O O . LEU A 1 140 ? 9.371 5.967 -12.992 1.00 91.56 140 LEU A O 1
ATOM 1103 N N . HIS A 1 141 ? 8.614 7.088 -11.210 1.00 88.88 141 HIS A N 1
ATOM 1104 C CA . HIS A 1 141 ? 7.244 7.219 -11.725 1.00 88.88 141 HIS A CA 1
ATOM 1105 C C . HIS A 1 141 ? 7.101 8.239 -12.862 1.00 88.88 141 HIS A C 1
ATOM 1107 O O . HIS A 1 141 ? 6.068 8.266 -13.532 1.00 88.88 141 HIS A O 1
ATOM 1113 N N . GLY A 1 142 ? 8.098 9.101 -13.052 1.00 93.00 142 GLY A N 1
ATOM 1114 C CA . GLY A 1 142 ? 8.114 10.121 -14.088 1.00 93.00 142 GLY A CA 1
ATOM 1115 C C . GLY A 1 142 ? 8.970 9.704 -15.283 1.00 93.00 142 GLY A C 1
ATOM 1116 O O . GLY A 1 142 ? 8.510 8.916 -16.113 1.00 93.00 142 GLY A O 1
ATOM 1117 N N . PRO A 1 143 ? 10.198 10.236 -15.401 1.00 95.44 143 PRO A N 1
ATOM 1118 C CA . PRO A 1 143 ? 11.016 10.091 -16.598 1.00 95.44 143 PRO A CA 1
ATOM 1119 C C . PRO A 1 143 ? 11.407 8.640 -16.904 1.00 95.44 143 PRO A C 1
ATOM 1121 O O . PRO A 1 143 ? 11.354 8.258 -18.070 1.00 95.44 143 PRO A O 1
ATOM 1124 N N . VAL A 1 144 ? 11.745 7.808 -15.906 1.00 93.31 144 VAL A N 1
ATOM 1125 C CA . VAL A 1 144 ? 12.136 6.401 -16.148 1.00 93.31 144 VAL A CA 1
ATOM 1126 C C . VAL A 1 144 ? 10.989 5.636 -16.803 1.00 93.31 144 VAL A C 1
ATOM 1128 O O . VAL A 1 144 ? 11.159 5.053 -17.875 1.00 93.31 144 VAL A O 1
ATOM 1131 N N . MET A 1 145 ? 9.801 5.691 -16.199 1.00 91.38 145 MET A N 1
ATOM 1132 C CA . MET A 1 145 ? 8.609 5.033 -16.733 1.00 91.38 145 MET A CA 1
ATOM 1133 C C . MET A 1 145 ? 8.165 5.603 -18.081 1.00 91.38 145 MET A C 1
ATOM 1135 O O . MET A 1 145 ? 7.761 4.838 -18.955 1.00 91.38 145 MET A O 1
ATOM 1139 N N . ALA A 1 146 ? 8.246 6.920 -18.282 1.00 94.81 146 ALA A N 1
ATOM 1140 C CA . ALA A 1 146 ? 7.880 7.552 -19.549 1.00 94.81 146 ALA A CA 1
ATOM 1141 C C . ALA A 1 146 ? 8.811 7.143 -20.700 1.00 94.81 146 ALA A C 1
ATOM 1143 O O . ALA A 1 146 ? 8.336 6.788 -21.782 1.00 94.81 146 ALA A O 1
ATOM 1144 N N . VAL A 1 147 ? 10.127 7.128 -20.456 1.00 94.06 147 VAL A N 1
ATOM 1145 C CA . VAL A 1 147 ? 11.122 6.668 -21.434 1.00 94.06 147 VAL A CA 1
ATOM 1146 C C . VAL A 1 147 ? 10.930 5.186 -21.732 1.00 94.06 147 VAL A C 1
ATOM 1148 O O . VAL A 1 147 ? 10.891 4.818 -22.903 1.00 94.06 147 VAL A O 1
ATOM 1151 N N . ALA A 1 148 ? 10.729 4.346 -20.712 1.00 91.44 148 ALA A N 1
ATOM 1152 C CA . ALA A 1 148 ? 10.471 2.919 -20.900 1.00 91.44 148 ALA A CA 1
ATOM 1153 C C . ALA A 1 148 ? 9.179 2.654 -21.696 1.00 91.44 148 ALA A C 1
ATOM 1155 O O . ALA A 1 148 ? 9.172 1.838 -22.617 1.00 91.44 148 ALA A O 1
ATOM 1156 N N . PHE A 1 149 ? 8.101 3.387 -21.399 1.00 92.56 149 PHE A N 1
ATOM 1157 C CA . PHE A 1 149 ? 6.838 3.303 -22.133 1.00 92.56 149 PHE A CA 1
ATOM 1158 C C . PHE A 1 149 ? 7.000 3.696 -23.607 1.00 92.56 149 PHE A C 1
ATOM 1160 O O . PHE A 1 149 ? 6.546 2.973 -24.495 1.00 92.56 149 PHE A O 1
ATOM 1167 N N . TYR A 1 150 ? 7.682 4.809 -23.889 1.00 94.75 150 TYR A N 1
ATOM 1168 C CA . TYR A 1 150 ? 7.915 5.246 -25.266 1.00 94.75 150 TYR A CA 1
ATOM 1169 C C . TYR A 1 150 ? 8.809 4.260 -26.026 1.00 94.75 150 TYR A C 1
ATOM 1171 O O . TYR A 1 150 ? 8.545 3.917 -27.178 1.00 94.75 150 TYR A O 1
ATOM 1179 N N . LEU A 1 151 ? 9.854 3.768 -25.362 1.00 91.25 151 LEU A N 1
ATOM 1180 C CA . LEU A 1 151 ? 10.769 2.770 -25.894 1.00 91.25 151 LEU A CA 1
ATOM 1181 C C . LEU A 1 151 ? 10.031 1.452 -26.220 1.00 91.25 151 LEU A C 1
ATOM 1183 O O . LEU A 1 151 ? 10.280 0.863 -27.271 1.00 91.25 151 LEU A O 1
ATOM 1187 N N . MET A 1 152 ? 9.051 1.043 -25.403 1.00 90.25 152 MET A N 1
ATOM 1188 C CA . MET A 1 152 ? 8.150 -0.082 -25.693 1.00 90.25 152 MET A CA 1
ATOM 1189 C C . MET A 1 152 ? 7.310 0.151 -26.954 1.00 90.25 152 MET A C 1
ATOM 1191 O O . MET A 1 152 ? 7.284 -0.721 -27.822 1.00 90.25 152 MET A O 1
ATOM 1195 N N . ILE A 1 153 ? 6.664 1.316 -27.098 1.00 93.12 153 ILE A N 1
ATOM 1196 C CA . ILE A 1 153 ? 5.910 1.662 -28.319 1.00 93.12 153 ILE A CA 1
ATOM 1197 C C . ILE A 1 153 ? 6.827 1.587 -29.543 1.00 93.12 153 ILE A C 1
ATOM 1199 O O . ILE A 1 153 ? 6.467 0.989 -30.558 1.00 93.12 153 ILE A O 1
ATOM 1203 N N . LEU A 1 154 ? 8.026 2.161 -29.435 1.00 92.00 154 LEU A N 1
ATOM 1204 C CA . LEU A 1 154 ? 8.982 2.201 -30.529 1.00 92.00 154 LEU A CA 1
ATOM 1205 C C . LEU A 1 154 ? 9.433 0.797 -30.940 1.00 92.00 154 LEU A C 1
ATOM 1207 O O . LEU A 1 154 ? 9.441 0.494 -32.129 1.00 92.00 154 LEU A O 1
ATOM 1211 N N . THR A 1 155 ? 9.748 -0.078 -29.986 1.00 85.88 155 THR A N 1
ATOM 1212 C CA . THR A 1 155 ? 10.118 -1.469 -30.285 1.00 85.88 155 THR A CA 1
ATOM 1213 C C . THR A 1 155 ? 8.966 -2.255 -30.887 1.00 85.88 155 THR A C 1
ATOM 1215 O O . THR A 1 155 ? 9.181 -2.962 -31.867 1.00 85.88 155 THR A O 1
ATOM 1218 N N . LEU A 1 156 ? 7.736 -2.093 -30.391 1.00 88.12 156 LEU A N 1
ATOM 1219 C CA . LEU A 1 156 ? 6.564 -2.711 -31.019 1.00 88.12 156 LEU A CA 1
ATOM 1220 C C . LEU A 1 156 ? 6.392 -2.240 -32.469 1.00 88.12 156 LEU A C 1
ATOM 1222 O O . LEU A 1 156 ? 6.066 -3.045 -33.342 1.00 88.12 156 LEU A O 1
ATOM 1226 N N . ALA A 1 157 ? 6.678 -0.969 -32.752 1.00 90.31 157 ALA A N 1
ATOM 1227 C CA . ALA A 1 157 ? 6.663 -0.446 -34.109 1.00 90.31 157 ALA A CA 1
ATOM 1228 C C . ALA A 1 157 ? 7.809 -1.008 -34.973 1.00 90.31 157 ALA A C 1
ATOM 1230 O O . ALA A 1 157 ? 7.566 -1.391 -36.116 1.00 90.31 157 ALA A O 1
ATOM 1231 N N . VAL A 1 158 ? 9.036 -1.142 -34.447 1.00 86.62 158 VAL A N 1
ATOM 1232 C CA . VAL A 1 158 ? 10.145 -1.836 -35.146 1.00 86.62 158 VAL A CA 1
ATOM 1233 C C . VAL A 1 158 ? 9.731 -3.259 -35.512 1.00 86.62 158 VAL A C 1
ATOM 1235 O O . VAL A 1 158 ? 9.883 -3.671 -36.659 1.00 86.62 158 VAL A O 1
ATOM 1238 N N . VAL A 1 159 ? 9.167 -4.000 -34.558 1.00 84.50 159 VAL A N 1
ATOM 1239 C CA . VAL A 1 159 ? 8.704 -5.375 -34.771 1.00 84.50 159 VAL A CA 1
ATOM 1240 C C . VAL A 1 159 ? 7.631 -5.423 -35.846 1.00 84.50 159 VAL A C 1
ATOM 1242 O O . VAL A 1 159 ? 7.774 -6.157 -36.821 1.00 84.50 159 VAL A O 1
ATOM 1245 N N . GLY A 1 160 ? 6.564 -4.637 -35.688 1.00 87.69 160 GLY A N 1
ATOM 1246 C CA . GLY A 1 160 ? 5.441 -4.633 -36.621 1.00 87.69 160 GLY A CA 1
ATOM 1247 C C . GLY A 1 160 ? 5.880 -4.261 -38.035 1.00 87.69 160 GLY A C 1
ATOM 1248 O O . GLY A 1 160 ? 5.504 -4.924 -39.000 1.00 87.69 160 GLY A O 1
ATOM 1249 N N . THR A 1 161 ? 6.750 -3.257 -38.160 1.00 87.50 161 THR A N 1
ATOM 1250 C CA . THR A 1 161 ? 7.289 -2.836 -39.458 1.00 87.50 161 THR A CA 1
ATOM 1251 C C . THR A 1 161 ? 8.189 -3.894 -40.078 1.00 87.50 161 THR A C 1
ATOM 1253 O O . THR A 1 161 ? 8.052 -4.147 -41.266 1.00 87.50 161 THR A O 1
ATOM 1256 N N . GLN A 1 162 ? 9.034 -4.578 -39.303 1.00 84.75 162 GLN A N 1
ATOM 1257 C CA . GLN A 1 162 ? 9.867 -5.672 -39.809 1.00 84.75 162 GLN A CA 1
ATOM 1258 C C . GLN A 1 162 ? 9.043 -6.906 -40.210 1.00 84.75 162 GLN A C 1
ATOM 1260 O O . GLN A 1 162 ? 9.404 -7.615 -41.151 1.00 84.75 162 GLN A O 1
ATOM 1265 N N . VAL A 1 163 ? 7.940 -7.182 -39.509 1.00 85.69 163 VAL A N 1
ATOM 1266 C CA . VAL A 1 163 ? 7.024 -8.278 -39.851 1.00 85.69 163 VAL A CA 1
ATOM 1267 C C . VAL A 1 163 ? 6.338 -8.013 -41.189 1.00 85.69 163 VAL A C 1
ATOM 1269 O O . VAL A 1 163 ? 6.285 -8.930 -42.008 1.00 85.69 163 VAL A O 1
ATOM 1272 N N . MET A 1 164 ? 5.857 -6.785 -41.401 1.00 90.50 164 MET A N 1
ATOM 1273 C CA . MET A 1 164 ? 5.070 -6.393 -42.575 1.00 90.50 164 MET A CA 1
ATOM 1274 C C . MET A 1 164 ? 5.933 -6.007 -43.787 1.00 90.50 164 MET A C 1
ATOM 1276 O O . MET A 1 164 ? 5.624 -6.388 -44.912 1.00 90.50 164 MET A O 1
ATOM 1280 N N . TRP A 1 165 ? 7.026 -5.275 -43.559 1.00 91.38 165 TRP A N 1
ATOM 1281 C CA . TRP A 1 165 ? 7.938 -4.750 -44.577 1.00 91.38 165 TRP A CA 1
ATOM 1282 C C . TRP A 1 165 ? 9.396 -4.945 -44.135 1.00 91.38 165 TRP A C 1
ATOM 1284 O O . TRP A 1 165 ? 9.985 -4.057 -43.503 1.00 91.38 165 TRP A O 1
ATOM 1294 N N . PRO A 1 166 ? 10.009 -6.097 -44.455 1.00 88.81 166 PRO A N 1
ATOM 1295 C CA . PRO A 1 166 ? 11.386 -6.385 -44.071 1.00 88.81 166 PRO A CA 1
ATOM 1296 C C . PRO A 1 166 ? 12.351 -5.269 -44.493 1.00 88.81 166 PRO A C 1
ATOM 1298 O O . PRO A 1 166 ? 12.246 -4.734 -45.593 1.00 88.81 166 PRO A O 1
ATOM 1301 N N . GLN A 1 167 ? 13.294 -4.916 -43.615 1.00 84.50 167 GLN A N 1
ATOM 1302 C CA . GLN A 1 167 ? 14.309 -3.864 -43.811 1.00 84.50 167 GLN A CA 1
ATOM 1303 C C . GLN A 1 167 ? 13.783 -2.418 -43.889 1.00 84.50 167 GLN A C 1
ATOM 1305 O O . GLN A 1 167 ? 14.590 -1.485 -43.906 1.00 84.50 167 GLN A O 1
ATOM 1310 N N . SER A 1 168 ? 12.465 -2.191 -43.847 1.00 85.94 168 SER A N 1
ATOM 1311 C CA . SER A 1 168 ? 11.870 -0.843 -43.888 1.00 85.94 168 SER A CA 1
ATOM 1312 C C . SER A 1 168 ? 12.364 0.074 -42.764 1.00 85.94 168 SER A C 1
ATOM 1314 O O . SER A 1 168 ? 12.496 1.279 -42.967 1.00 85.94 168 SER A O 1
ATOM 1316 N N . TYR A 1 169 ? 12.745 -0.486 -41.609 1.00 80.81 169 TYR A N 1
ATOM 1317 C CA . TYR A 1 169 ? 13.319 0.250 -40.473 1.00 80.81 169 TYR A CA 1
ATOM 1318 C C . TYR A 1 169 ? 14.629 0.995 -40.796 1.00 80.81 169 TYR A C 1
ATOM 1320 O O . TYR A 1 169 ? 15.072 1.828 -40.001 1.00 80.81 169 TYR A O 1
ATOM 1328 N N . THR A 1 170 ? 15.271 0.683 -41.929 1.00 81.94 170 THR A N 1
ATOM 1329 C CA . THR A 1 170 ? 16.466 1.383 -42.429 1.00 81.94 170 THR A CA 1
ATOM 1330 C C . THR A 1 170 ? 16.131 2.573 -43.328 1.00 81.94 170 THR A C 1
ATOM 1332 O O . THR A 1 170 ? 16.957 3.468 -43.483 1.00 81.94 170 THR A O 1
ATOM 1335 N N . GLY A 1 171 ? 14.920 2.619 -43.891 1.00 86.06 171 GLY A N 1
ATOM 1336 C CA . GLY A 1 171 ? 14.477 3.701 -44.761 1.00 86.06 171 GLY A CA 1
ATOM 1337 C C . GLY A 1 171 ? 14.261 4.993 -43.977 1.00 86.06 171 GLY A C 1
ATOM 1338 O O . GLY A 1 171 ? 13.562 5.006 -42.961 1.00 86.06 171 GLY A O 1
ATOM 1339 N N . MET A 1 172 ? 14.828 6.099 -44.462 1.00 81.94 172 MET A N 1
ATOM 1340 C CA . MET A 1 172 ? 14.718 7.409 -43.812 1.00 81.94 172 MET A CA 1
ATOM 1341 C C . MET A 1 172 ? 13.262 7.887 -43.729 1.00 81.94 172 MET A C 1
ATOM 1343 O O . MET A 1 172 ? 12.785 8.192 -42.639 1.00 81.94 172 MET A O 1
ATOM 1347 N N . LEU A 1 173 ? 12.534 7.888 -44.855 1.00 86.88 173 LEU A N 1
ATOM 1348 C CA . LEU A 1 173 ? 11.124 8.298 -44.891 1.00 86.88 173 LEU A CA 1
ATOM 1349 C C . LEU A 1 173 ? 10.264 7.421 -43.974 1.00 86.88 173 LEU A C 1
ATOM 1351 O O . LEU A 1 173 ? 9.469 7.931 -43.190 1.00 86.88 173 LEU A O 1
ATOM 1355 N N . TRP A 1 174 ? 10.470 6.105 -44.027 1.00 88.94 174 TRP A N 1
ATOM 1356 C CA . TRP A 1 174 ? 9.734 5.167 -43.186 1.00 88.94 174 TRP A CA 1
ATOM 1357 C C . TRP A 1 174 ? 10.008 5.390 -41.698 1.00 88.94 174 TRP A C 1
ATOM 1359 O O . TRP A 1 174 ? 9.083 5.391 -40.892 1.00 88.94 174 TRP A O 1
ATOM 1369 N N . THR A 1 175 ? 11.262 5.667 -41.334 1.00 88.38 175 THR A N 1
ATOM 1370 C CA . THR A 1 175 ? 11.639 5.989 -39.954 1.00 88.38 175 THR A CA 1
ATOM 1371 C C . THR A 1 175 ? 10.889 7.213 -39.435 1.00 88.38 175 THR A C 1
ATOM 1373 O O . THR A 1 175 ? 10.356 7.174 -38.329 1.00 88.38 175 THR A O 1
ATOM 1376 N N . GLN A 1 176 ? 10.799 8.272 -40.241 1.00 90.06 176 GLN A N 1
ATOM 1377 C CA . GLN A 1 176 ? 10.078 9.501 -39.895 1.00 90.06 176 GLN A CA 1
ATOM 1378 C C . GLN A 1 176 ? 8.572 9.247 -39.721 1.00 90.06 176 GLN A C 1
ATOM 1380 O O . GLN A 1 176 ? 7.976 9.694 -38.738 1.00 90.06 176 GLN A O 1
ATOM 1385 N N . VAL A 1 177 ? 7.966 8.476 -40.634 1.00 92.75 177 VAL A N 1
ATOM 1386 C CA . VAL A 1 177 ? 6.547 8.084 -40.554 1.00 92.75 177 VAL A CA 1
ATOM 1387 C C . VAL A 1 177 ? 6.279 7.295 -39.275 1.00 92.75 177 VAL A C 1
ATOM 1389 O O . VAL A 1 177 ? 5.393 7.656 -38.503 1.00 92.75 177 VAL A O 1
ATOM 1392 N N . VAL A 1 178 ? 7.079 6.264 -39.002 1.00 93.25 178 VAL A N 1
ATOM 1393 C CA . VAL A 1 178 ? 6.913 5.409 -37.822 1.00 93.25 178 VAL A CA 1
ATOM 1394 C C . VAL A 1 178 ? 7.097 6.203 -36.529 1.00 93.25 178 VAL A C 1
ATOM 1396 O O . VAL A 1 178 ? 6.281 6.072 -35.621 1.00 93.25 178 VAL A O 1
ATOM 1399 N N . LEU A 1 179 ? 8.114 7.065 -36.437 1.00 93.31 179 LEU A N 1
ATOM 1400 C CA . LEU A 1 179 ? 8.322 7.915 -35.260 1.00 93.31 179 LEU A CA 1
ATOM 1401 C C . LEU A 1 179 ? 7.168 8.892 -35.037 1.00 93.31 179 LEU A C 1
ATOM 1403 O O . LEU A 1 179 ? 6.725 9.041 -33.900 1.00 93.31 179 LEU A O 1
ATOM 1407 N N . SER A 1 180 ? 6.651 9.501 -36.106 1.00 94.69 180 SER A N 1
ATOM 1408 C CA . SER A 1 180 ? 5.484 10.390 -36.040 1.00 94.69 180 SER A CA 1
ATOM 1409 C C . SER A 1 180 ? 4.241 9.639 -35.556 1.00 94.69 180 SER A C 1
ATOM 1411 O O . SER A 1 180 ? 3.507 10.140 -34.705 1.00 94.69 180 SER A O 1
ATOM 1413 N N . CYS A 1 181 ? 4.028 8.407 -36.033 1.00 96.19 181 CYS A N 1
ATOM 1414 C CA . CYS A 1 181 ? 2.956 7.536 -35.552 1.00 96.19 181 CYS A CA 1
ATOM 1415 C C . CYS A 1 181 ? 3.132 7.177 -34.069 1.00 96.19 181 CYS A C 1
ATOM 1417 O O . CYS A 1 181 ? 2.176 7.292 -33.306 1.00 96.19 181 CYS A O 1
ATOM 1419 N N . CYS A 1 182 ? 4.336 6.791 -33.635 1.00 96.19 182 CYS A N 1
ATOM 1420 C CA . CYS A 1 182 ? 4.627 6.501 -32.227 1.00 96.19 182 CYS A CA 1
ATOM 1421 C C . CYS A 1 182 ? 4.377 7.722 -31.332 1.00 96.19 182 CYS A C 1
ATOM 1423 O O . CYS A 1 182 ? 3.751 7.589 -30.281 1.00 96.19 182 CYS A O 1
ATOM 1425 N N . ALA A 1 183 ? 4.810 8.909 -31.766 1.00 96.38 183 ALA A N 1
ATOM 1426 C CA . ALA A 1 183 ? 4.581 10.163 -31.059 1.00 96.38 183 ALA A CA 1
ATOM 1427 C C . ALA A 1 183 ? 3.083 10.485 -30.952 1.00 96.38 183 ALA A C 1
ATOM 1429 O O . ALA A 1 183 ? 2.599 10.819 -29.870 1.00 96.38 183 ALA A O 1
ATOM 1430 N N . ALA A 1 184 ? 2.327 10.311 -32.041 1.00 97.12 184 ALA A N 1
ATOM 1431 C CA . ALA A 1 184 ? 0.879 10.493 -32.042 1.00 97.12 184 ALA A CA 1
ATOM 1432 C C . ALA A 1 184 ? 0.174 9.509 -31.092 1.00 97.12 184 ALA A C 1
ATOM 1434 O O . ALA A 1 184 ? -0.688 9.922 -30.317 1.00 97.12 184 ALA A O 1
ATOM 1435 N N . VAL A 1 185 ? 0.565 8.228 -31.093 1.00 97.12 185 VAL A N 1
ATOM 1436 C CA . VAL A 1 185 ? 0.020 7.208 -30.179 1.00 97.12 185 VAL A CA 1
ATOM 1437 C C . VAL A 1 185 ? 0.334 7.550 -28.724 1.00 97.12 185 VAL A C 1
ATOM 1439 O O . VAL A 1 185 ? -0.571 7.518 -27.891 1.00 97.12 185 VAL A O 1
ATOM 1442 N N . ALA A 1 186 ? 1.579 7.914 -28.408 1.00 96.62 186 ALA A N 1
ATOM 1443 C CA . ALA A 1 186 ? 1.983 8.289 -27.054 1.00 96.62 186 ALA A CA 1
ATOM 1444 C C . ALA A 1 186 ? 1.225 9.533 -26.556 1.00 96.62 186 ALA A C 1
ATOM 1446 O O . ALA A 1 186 ? 0.722 9.542 -25.430 1.00 96.62 186 ALA A O 1
ATOM 1447 N N . PHE A 1 187 ? 1.067 10.546 -27.412 1.00 96.81 187 PHE A N 1
ATOM 1448 C CA . PHE A 1 187 ? 0.302 11.751 -27.099 1.00 96.81 187 PHE A CA 1
ATOM 1449 C C . PHE A 1 187 ? -1.185 11.447 -26.880 1.00 96.81 187 PHE A C 1
ATOM 1451 O O . PHE A 1 187 ? -1.756 11.858 -25.870 1.00 96.81 187 PHE A O 1
ATOM 1458 N N . LEU A 1 188 ? -1.822 10.681 -27.772 1.00 96.81 188 LEU A N 1
ATOM 1459 C CA . LEU A 1 188 ? -3.225 10.281 -27.619 1.00 96.81 188 LEU A CA 1
ATOM 1460 C C . LEU A 1 188 ? -3.440 9.448 -26.350 1.00 96.81 188 LEU A C 1
ATOM 1462 O O . LEU A 1 188 ? -4.385 9.709 -25.605 1.00 96.81 188 LEU A O 1
ATOM 1466 N N . ALA A 1 189 ? -2.546 8.496 -26.066 1.00 94.62 189 ALA A N 1
ATOM 1467 C CA . ALA A 1 189 ? -2.574 7.710 -24.836 1.00 94.62 189 ALA A CA 1
ATOM 1468 C C . ALA A 1 189 ? -2.477 8.609 -23.594 1.00 94.62 189 ALA A C 1
ATOM 1470 O O . ALA A 1 189 ? -3.233 8.413 -22.644 1.00 94.62 189 ALA A O 1
ATOM 1471 N N . SER A 1 190 ? -1.629 9.641 -23.637 1.00 94.75 190 SER A N 1
ATOM 1472 C CA . SER A 1 190 ? -1.509 10.652 -22.583 1.00 94.75 190 SER A CA 1
ATOM 1473 C C . SER A 1 190 ? -2.791 11.463 -22.380 1.00 94.75 190 SER A C 1
ATOM 1475 O O . SER A 1 190 ? -3.270 11.590 -21.252 1.00 94.75 190 SER A O 1
ATOM 1477 N N . GLN A 1 191 ? -3.426 11.929 -23.459 1.00 95.12 191 GLN A N 1
ATOM 1478 C CA . GLN A 1 191 ? -4.689 12.674 -23.377 1.00 95.12 191 GLN A CA 1
ATOM 1479 C C . GLN A 1 191 ? -5.841 11.818 -22.834 1.00 95.12 191 GLN A C 1
ATOM 1481 O O . GLN A 1 191 ? -6.620 12.267 -21.990 1.00 95.12 191 GLN A O 1
ATOM 1486 N N . VAL A 1 192 ? -5.954 10.572 -23.301 1.00 93.12 192 VAL A N 1
ATOM 1487 C CA . VAL A 1 192 ? -6.992 9.634 -22.852 1.00 93.12 192 VAL A CA 1
ATOM 1488 C C . VAL A 1 192 ? -6.739 9.216 -21.404 1.00 93.12 192 VAL A C 1
ATOM 1490 O O . VAL A 1 192 ? -7.631 9.320 -20.560 1.00 93.12 192 VAL A O 1
ATOM 1493 N N . GLY A 1 193 ? -5.513 8.808 -21.081 1.00 86.62 193 GLY A N 1
ATOM 1494 C CA . GLY A 1 193 ? -5.124 8.385 -19.741 1.00 86.62 193 GLY A CA 1
ATOM 1495 C C . GLY A 1 193 ? -5.245 9.503 -18.703 1.00 86.62 193 GLY A C 1
ATOM 1496 O O . GLY A 1 193 ? -5.718 9.254 -17.589 1.00 86.62 193 GLY A O 1
ATOM 1497 N N . GLY A 1 194 ? -4.913 10.743 -19.072 1.00 86.38 194 GLY A N 1
ATOM 1498 C CA . GLY A 1 194 ? -5.086 11.925 -18.227 1.00 86.38 194 GLY A CA 1
ATOM 1499 C C . GLY A 1 194 ? -6.552 12.258 -17.920 1.00 86.38 194 GLY A C 1
ATOM 1500 O O . GLY A 1 194 ? -6.844 12.759 -16.835 1.00 86.38 194 GLY A O 1
ATOM 1501 N N . LYS A 1 195 ? -7.484 11.936 -18.831 1.00 87.88 195 LYS A N 1
ATOM 1502 C CA . LYS A 1 195 ? -8.934 12.114 -18.624 1.00 87.88 195 LYS A CA 1
ATOM 1503 C C . LYS A 1 195 ? -9.565 10.982 -17.814 1.00 87.88 195 LYS A C 1
ATOM 1505 O O . LYS A 1 195 ? -10.426 11.238 -16.976 1.00 87.88 195 LYS A O 1
ATOM 1510 N N . ILE A 1 196 ? -9.145 9.738 -18.052 1.00 83.25 196 ILE A N 1
ATOM 1511 C CA . ILE A 1 196 ? -9.687 8.558 -17.357 1.00 83.25 196 ILE A CA 1
ATOM 1512 C C . ILE A 1 196 ? -9.270 8.553 -15.885 1.00 83.25 196 ILE A C 1
ATOM 1514 O O . ILE A 1 196 ? -10.027 8.122 -15.012 1.00 83.25 196 ILE A O 1
ATOM 1518 N N . THR A 1 197 ? -8.057 9.017 -15.592 1.00 77.06 197 THR A N 1
ATOM 1519 C CA . THR A 1 197 ? -7.475 8.866 -14.262 1.00 77.06 197 THR A CA 1
ATOM 1520 C C . THR A 1 197 ? -7.514 10.168 -13.470 1.00 77.06 197 THR A C 1
ATOM 1522 O O . THR A 1 197 ? -7.005 11.209 -13.873 1.00 77.06 197 THR A O 1
ATOM 1525 N N . ARG A 1 198 ? -8.101 10.108 -12.270 1.00 70.88 198 ARG A N 1
ATOM 1526 C CA . ARG A 1 198 ? -8.080 11.228 -11.312 1.00 70.88 198 ARG A CA 1
ATOM 1527 C C . ARG A 1 198 ? -6.816 11.246 -10.440 1.00 70.88 198 ARG A C 1
ATOM 1529 O O . ARG A 1 198 ? -6.655 12.146 -9.622 1.00 70.88 198 ARG A O 1
ATOM 1536 N N . SER A 1 199 ? -5.929 10.259 -10.591 1.00 74.56 199 SER A N 1
ATOM 1537 C CA . SER A 1 199 ? -4.695 10.147 -9.807 1.00 74.56 199 SER A CA 1
ATOM 1538 C C . SER A 1 199 ? -3.630 11.121 -10.312 1.00 74.56 199 SER A C 1
ATOM 1540 O O . SER A 1 199 ? -3.270 11.093 -11.488 1.00 74.56 199 SER A O 1
ATOM 1542 N N . ARG A 1 200 ? -3.086 11.956 -9.418 1.00 74.88 200 ARG A N 1
ATOM 1543 C CA . ARG A 1 200 ? -2.007 12.907 -9.741 1.00 74.88 200 ARG A CA 1
ATOM 1544 C C . ARG A 1 200 ? -0.716 12.205 -10.169 1.00 74.88 200 ARG A C 1
ATOM 1546 O O . ARG A 1 200 ? -0.057 12.675 -11.088 1.00 74.88 200 ARG A O 1
ATOM 1553 N N . VAL A 1 201 ? -0.401 11.044 -9.589 1.00 78.75 201 VAL A N 1
ATOM 1554 C CA . VAL A 1 201 ? 0.747 10.212 -10.007 1.00 78.75 201 VAL A CA 1
ATOM 1555 C C . VAL A 1 201 ? 0.637 9.827 -11.472 1.00 78.75 201 VAL A C 1
ATOM 1557 O O . VAL A 1 201 ? 1.594 9.965 -12.226 1.00 78.75 201 VAL A O 1
ATOM 1560 N N . ILE A 1 202 ? -0.556 9.400 -11.884 1.00 82.62 202 ILE A N 1
ATOM 1561 C CA . ILE A 1 202 ? -0.799 9.003 -13.267 1.00 82.62 202 ILE A CA 1
ATOM 1562 C C . ILE A 1 202 ? -0.740 10.230 -14.187 1.00 82.62 202 ILE A C 1
ATOM 1564 O O . ILE A 1 202 ? -0.144 10.157 -15.255 1.00 82.62 202 ILE A O 1
ATOM 1568 N N . LYS A 1 203 ? -1.263 11.387 -13.757 1.00 84.69 203 LYS A N 1
ATOM 1569 C CA . LYS A 1 203 ? -1.096 12.649 -14.499 1.00 84.69 203 LYS A CA 1
ATOM 1570 C C . LYS A 1 203 ? 0.377 13.026 -14.691 1.00 84.69 203 LYS A C 1
ATOM 1572 O O . LYS A 1 203 ? 0.747 13.423 -15.788 1.00 84.69 203 LYS A O 1
ATOM 1577 N N . ARG A 1 204 ? 1.221 12.863 -13.667 1.00 86.81 204 ARG A N 1
ATOM 1578 C CA . ARG A 1 204 ? 2.673 13.106 -13.759 1.00 86.81 204 ARG A CA 1
ATOM 1579 C C . ARG A 1 204 ? 3.352 12.158 -14.729 1.00 86.81 204 ARG A C 1
ATOM 1581 O O . ARG A 1 204 ? 4.147 12.607 -15.545 1.00 86.81 204 ARG A O 1
ATOM 1588 N N . PHE A 1 205 ? 3.023 10.872 -14.666 1.00 90.69 205 PHE A N 1
ATOM 1589 C CA . PHE A 1 205 ? 3.495 9.907 -15.653 1.00 90.69 205 PHE A CA 1
ATOM 1590 C C . PHE A 1 205 ? 3.149 10.376 -17.077 1.00 90.69 205 PHE A C 1
ATOM 1592 O O . PHE A 1 205 ? 4.035 10.480 -17.919 1.00 90.69 205 PHE A O 1
ATOM 1599 N N . TRP A 1 206 ? 1.898 10.772 -17.327 1.00 93.25 206 TRP A N 1
ATOM 1600 C CA . TRP A 1 206 ? 1.462 11.268 -18.638 1.00 93.25 206 TRP A CA 1
ATOM 1601 C C . TRP A 1 206 ? 2.108 12.593 -19.061 1.00 93.25 206 TRP A C 1
ATOM 1603 O O . TRP A 1 206 ? 2.398 12.786 -20.244 1.00 93.25 206 TRP A O 1
ATOM 1613 N N . PHE A 1 207 ? 2.388 13.484 -18.110 1.00 94.19 207 PHE A N 1
ATOM 1614 C CA . PHE A 1 207 ? 3.190 14.684 -18.341 1.00 94.19 207 PHE A CA 1
ATOM 1615 C C . PHE A 1 207 ? 4.599 14.323 -18.826 1.00 94.19 207 PHE A C 1
ATOM 1617 O O . PHE A 1 207 ? 5.034 14.819 -19.864 1.00 94.19 207 PHE A O 1
ATOM 1624 N N . TRP A 1 208 ? 5.277 13.392 -18.150 1.00 96.19 208 TRP A N 1
ATOM 1625 C CA . TRP A 1 208 ? 6.591 12.913 -18.577 1.00 96.19 208 TRP A CA 1
ATOM 1626 C C . TRP A 1 208 ? 6.541 12.173 -19.918 1.00 96.19 208 TRP A C 1
ATOM 1628 O O . TRP A 1 208 ? 7.442 12.361 -20.727 1.00 96.19 208 TRP A O 1
ATOM 1638 N N . VAL A 1 209 ? 5.473 11.424 -20.220 1.00 95.50 209 VAL A N 1
ATOM 1639 C CA . VAL A 1 209 ? 5.260 10.829 -21.556 1.00 95.50 209 VAL A CA 1
ATOM 1640 C C . VAL A 1 209 ? 5.193 11.912 -22.637 1.00 95.50 209 VAL A C 1
ATOM 1642 O O . VAL A 1 209 ? 5.796 11.747 -23.698 1.00 95.50 209 VAL A O 1
ATOM 1645 N N . ASN A 1 210 ? 4.527 13.041 -22.375 1.00 96.50 210 ASN A N 1
ATOM 1646 C CA . ASN A 1 210 ? 4.503 14.171 -23.307 1.00 96.50 210 ASN A CA 1
ATOM 1647 C C . ASN A 1 210 ? 5.886 14.823 -23.451 1.00 96.50 210 ASN A C 1
ATOM 1649 O O . ASN A 1 210 ? 6.289 15.106 -24.577 1.00 96.50 210 ASN A O 1
ATOM 1653 N N . ILE A 1 211 ? 6.639 14.999 -22.356 1.00 96.88 211 ILE A N 1
ATOM 1654 C CA . ILE A 1 211 ? 8.027 15.495 -22.409 1.00 96.88 211 ILE A CA 1
ATOM 1655 C C . ILE A 1 211 ? 8.901 14.565 -23.253 1.00 96.88 211 ILE A C 1
ATOM 1657 O O . ILE A 1 211 ? 9.597 15.031 -24.151 1.00 96.88 211 ILE A O 1
ATOM 1661 N N . THR A 1 212 ? 8.852 13.254 -23.011 1.00 96.25 212 THR A N 1
ATOM 1662 C CA . THR A 1 212 ? 9.608 12.265 -23.788 1.00 96.25 212 THR A CA 1
ATOM 1663 C C . THR A 1 212 ? 9.199 12.293 -25.262 1.00 96.25 212 THR A C 1
ATOM 1665 O O . THR A 1 212 ? 10.060 12.253 -26.137 1.00 96.25 212 THR A O 1
ATOM 1668 N N . THR A 1 213 ? 7.904 12.433 -25.553 1.00 96.31 213 THR A N 1
ATOM 1669 C CA . THR A 1 213 ? 7.390 12.546 -26.927 1.00 96.31 213 THR A CA 1
ATOM 1670 C C . THR A 1 213 ? 7.910 13.808 -27.621 1.00 96.31 213 THR A C 1
ATOM 1672 O O . THR A 1 213 ? 8.386 13.740 -28.757 1.00 96.31 213 THR A O 1
ATOM 1675 N N . ALA A 1 214 ? 7.881 14.953 -26.934 1.00 96.88 214 ALA A N 1
ATOM 1676 C CA . ALA A 1 214 ? 8.422 16.213 -27.434 1.00 96.88 214 ALA A CA 1
ATOM 1677 C C . ALA A 1 214 ? 9.939 16.124 -27.655 1.00 96.88 214 ALA A C 1
ATOM 1679 O O . ALA A 1 214 ? 10.430 16.553 -28.695 1.00 96.88 214 ALA A O 1
ATOM 1680 N N . PHE A 1 215 ? 10.670 15.495 -26.730 1.00 96.06 215 PHE A N 1
ATOM 1681 C CA . PHE A 1 215 ? 12.105 15.242 -26.850 1.00 96.06 215 PHE A CA 1
ATOM 1682 C C . PHE A 1 215 ? 12.436 14.399 -28.087 1.00 96.06 215 PHE A C 1
ATOM 1684 O O . PHE A 1 215 ? 13.281 14.795 -28.889 1.00 96.06 215 PHE A O 1
ATOM 1691 N N . VAL A 1 216 ? 11.742 13.274 -28.300 1.00 94.06 216 VAL A N 1
ATOM 1692 C CA . VAL A 1 216 ? 11.966 12.410 -29.472 1.00 94.06 216 VAL A CA 1
ATOM 1693 C C . VAL A 1 216 ? 11.619 13.134 -30.775 1.00 94.06 216 VAL A C 1
ATOM 1695 O O . VAL A 1 216 ? 12.377 13.047 -31.739 1.00 94.06 216 VAL A O 1
ATOM 1698 N N . THR A 1 217 ? 10.523 13.895 -30.801 1.00 94.12 217 THR A N 1
ATOM 1699 C CA . THR A 1 217 ? 10.105 14.683 -31.977 1.00 94.12 217 THR A CA 1
ATOM 1700 C C . THR A 1 217 ? 11.087 15.823 -32.276 1.00 94.12 217 THR A C 1
ATOM 1702 O O . THR A 1 217 ? 11.431 16.079 -33.433 1.00 94.12 217 THR A O 1
ATOM 1705 N N . GLY A 1 218 ? 11.607 16.479 -31.237 1.00 94.88 218 GLY A N 1
ATOM 1706 C CA . GLY A 1 218 ? 12.651 17.494 -31.350 1.00 94.88 218 GLY A CA 1
ATOM 1707 C C . GLY A 1 218 ? 13.951 16.910 -31.899 1.00 94.88 218 GLY A C 1
ATOM 1708 O O . GLY A 1 218 ? 14.483 17.422 -32.881 1.00 94.88 218 GLY A O 1
ATOM 1709 N N . LEU A 1 219 ? 14.416 15.780 -31.350 1.00 92.25 219 LEU A N 1
ATOM 1710 C CA . LEU A 1 219 ? 15.575 15.046 -31.874 1.00 92.25 219 LEU A CA 1
ATOM 1711 C C . LEU A 1 219 ? 15.382 14.618 -33.328 1.00 92.25 219 LEU A C 1
ATOM 1713 O O . LEU A 1 219 ? 16.321 14.665 -34.118 1.00 92.25 219 LEU A O 1
ATOM 1717 N N . MET A 1 220 ? 14.170 14.200 -33.687 1.00 90.81 220 MET A N 1
ATOM 1718 C CA . MET A 1 220 ? 13.815 13.837 -35.052 1.00 90.81 220 MET A CA 1
ATOM 1719 C C . MET A 1 220 ? 13.956 15.025 -36.009 1.00 90.81 220 MET A C 1
ATOM 1721 O O . MET A 1 220 ? 14.575 14.882 -37.064 1.00 90.81 220 MET A O 1
ATOM 1725 N N . THR A 1 221 ? 13.470 16.196 -35.598 1.00 90.06 221 THR A N 1
ATOM 1726 C CA . THR A 1 221 ? 13.566 17.449 -36.361 1.00 90.06 221 THR A CA 1
ATOM 1727 C C . THR A 1 221 ? 15.017 17.915 -36.491 1.00 90.06 221 THR A C 1
ATOM 1729 O O . THR A 1 221 ? 15.479 18.200 -37.593 1.00 90.06 221 THR A O 1
ATOM 1732 N N . ILE A 1 222 ? 15.771 17.916 -35.387 1.00 89.94 222 ILE A N 1
ATOM 1733 C CA . ILE A 1 222 ? 17.190 18.296 -35.365 1.00 89.94 222 ILE A CA 1
ATOM 1734 C C . ILE A 1 222 ? 18.012 17.360 -36.251 1.00 89.94 222 ILE A C 1
ATOM 1736 O O . ILE A 1 222 ? 18.785 17.836 -37.078 1.00 89.94 222 ILE A O 1
ATOM 1740 N N . LYS A 1 223 ? 17.828 16.037 -36.136 1.00 86.75 223 LYS A N 1
ATOM 1741 C CA . LYS A 1 223 ? 18.515 15.063 -36.996 1.00 86.75 223 LYS A CA 1
ATOM 1742 C C . LYS A 1 223 ? 18.202 15.324 -38.468 1.00 86.75 223 LYS A C 1
ATOM 1744 O O . LYS A 1 223 ? 19.125 15.380 -39.273 1.00 86.75 223 LYS A O 1
ATOM 1749 N N . HIS A 1 224 ? 16.933 15.545 -38.807 1.00 84.88 224 HIS A N 1
ATOM 1750 C CA . HIS A 1 224 ? 16.532 15.818 -40.183 1.00 84.88 224 HIS A CA 1
ATOM 1751 C C . HIS A 1 224 ? 17.190 17.095 -40.738 1.00 84.88 224 HIS A C 1
ATOM 1753 O O . HIS A 1 224 ? 17.763 17.067 -41.824 1.00 84.88 224 HIS A O 1
ATOM 1759 N N . MET A 1 225 ? 17.166 18.198 -39.981 1.00 85.50 225 MET A N 1
ATOM 1760 C CA . MET A 1 225 ? 17.673 19.502 -40.434 1.00 85.50 225 MET A CA 1
ATOM 1761 C C . MET A 1 225 ? 19.203 19.627 -40.389 1.00 85.50 225 MET A C 1
ATOM 1763 O O . MET A 1 225 ? 19.807 20.236 -41.272 1.00 85.50 225 MET A O 1
ATOM 1767 N N . MET A 1 226 ? 19.844 19.097 -39.348 1.00 82.06 226 MET A N 1
ATOM 1768 C CA . MET A 1 226 ? 21.279 19.289 -39.117 1.00 82.06 226 MET A CA 1
ATOM 1769 C C . MET A 1 226 ? 22.122 18.146 -39.652 1.00 82.06 226 MET A C 1
ATOM 1771 O O . MET A 1 226 ? 23.235 18.380 -40.105 1.00 82.06 226 MET A O 1
ATOM 1775 N N . ILE A 1 227 ? 21.627 16.913 -39.567 1.00 75.44 227 ILE A N 1
ATOM 1776 C CA . ILE A 1 227 ? 22.392 15.749 -39.999 1.00 75.44 227 ILE A CA 1
ATOM 1777 C C . ILE A 1 227 ? 21.973 15.432 -41.418 1.00 75.44 227 ILE A C 1
ATOM 1779 O O . ILE A 1 227 ? 22.770 15.624 -42.320 1.00 75.44 227 ILE A O 1
ATOM 1783 N N . ASP A 1 228 ? 20.731 15.035 -41.664 1.00 77.31 228 ASP A N 1
ATOM 1784 C CA . ASP A 1 228 ? 20.366 14.485 -42.971 1.00 77.31 228 ASP A CA 1
ATOM 1785 C C . ASP A 1 228 ? 20.393 15.547 -44.082 1.00 77.31 228 ASP A C 1
ATOM 1787 O O . ASP A 1 228 ? 20.937 15.293 -45.154 1.00 77.31 228 ASP A O 1
ATOM 1791 N N . TRP A 1 229 ? 19.890 16.759 -43.820 1.00 79.56 229 TRP A N 1
ATOM 1792 C CA . TRP A 1 229 ? 19.892 17.838 -44.811 1.00 79.56 229 TRP A CA 1
ATOM 1793 C C . TRP A 1 229 ? 21.301 18.354 -45.125 1.00 79.56 229 TRP A C 1
ATOM 1795 O O . TRP A 1 229 ? 21.651 18.468 -46.295 1.00 79.56 229 TRP A O 1
ATOM 1805 N N . HIS A 1 230 ? 22.137 18.625 -44.114 1.00 75.25 230 HIS A N 1
ATOM 1806 C CA . HIS A 1 230 ? 23.500 19.135 -44.341 1.00 75.25 230 HIS A CA 1
ATOM 1807 C C . HIS A 1 230 ? 24.490 18.037 -44.768 1.00 75.25 230 HIS A C 1
ATOM 1809 O O . HIS A 1 230 ? 25.436 18.314 -45.503 1.00 75.25 230 HIS A O 1
ATOM 1815 N N . SER A 1 231 ? 24.282 16.782 -44.352 1.00 67.12 231 SER A N 1
ATOM 1816 C CA . SER A 1 231 ? 25.142 15.644 -44.714 1.00 67.12 231 SER A CA 1
ATOM 1817 C C . SER A 1 231 ? 24.766 14.967 -46.033 1.00 67.12 231 SER A C 1
ATOM 1819 O O . SER A 1 231 ? 25.423 13.997 -46.411 1.00 67.12 231 SER A O 1
ATOM 1821 N N . THR A 1 232 ? 23.809 15.503 -46.800 1.00 59.75 232 THR A N 1
ATOM 1822 C CA . THR A 1 232 ? 23.622 15.122 -48.217 1.00 59.75 232 THR A CA 1
ATOM 1823 C C . THR A 1 232 ? 24.930 15.220 -49.018 1.00 59.75 232 THR A C 1
ATOM 1825 O O . THR A 1 232 ? 25.130 14.456 -49.957 1.00 59.75 232 THR A O 1
ATOM 1828 N N . VAL A 1 233 ? 25.878 16.066 -48.591 1.00 56.50 233 VAL A N 1
ATOM 1829 C CA . VAL A 1 233 ? 27.237 16.157 -49.159 1.00 56.50 233 VAL A CA 1
ATOM 1830 C C . VAL A 1 233 ? 28.150 14.980 -48.748 1.00 56.50 233 VAL A C 1
ATOM 1832 O O . VAL A 1 233 ? 29.043 14.603 -49.500 1.00 56.50 233 VAL A O 1
ATOM 1835 N N . ALA A 1 234 ? 27.919 14.343 -47.594 1.00 52.53 234 ALA A N 1
ATOM 1836 C CA . ALA A 1 234 ? 28.720 13.227 -47.065 1.00 52.53 234 ALA A CA 1
ATOM 1837 C C . ALA A 1 234 ? 28.132 11.824 -47.355 1.00 52.53 234 ALA A C 1
ATOM 1839 O O . ALA A 1 234 ? 28.831 10.816 -47.207 1.00 52.53 234 ALA A O 1
ATOM 1840 N N . GLN A 1 235 ? 26.873 11.740 -47.806 1.00 51.25 235 GLN A N 1
ATOM 1841 C CA . GLN A 1 235 ? 26.150 10.487 -48.094 1.00 51.25 235 GLN A CA 1
ATOM 1842 C C . GLN A 1 235 ? 26.736 9.638 -49.242 1.00 51.25 235 GLN A C 1
ATOM 1844 O O . GLN A 1 235 ? 26.368 8.471 -49.376 1.00 51.25 235 GLN A O 1
ATOM 1849 N N . TYR A 1 236 ? 27.705 10.144 -50.013 1.00 54.97 236 TYR A N 1
ATOM 1850 C CA . TYR A 1 236 ? 28.424 9.347 -51.021 1.00 54.97 236 TYR A CA 1
ATOM 1851 C C . TYR A 1 236 ? 29.352 8.268 -50.431 1.00 54.97 236 TYR A C 1
ATOM 1853 O O . TYR A 1 236 ? 29.827 7.402 -51.161 1.00 54.97 236 TYR A O 1
ATOM 1861 N N . SER A 1 237 ? 29.596 8.272 -49.117 1.00 53.28 237 SER A N 1
ATOM 1862 C CA . SER A 1 237 ? 30.540 7.354 -48.459 1.00 53.28 237 SER A CA 1
ATOM 1863 C C . SER A 1 237 ? 29.946 6.008 -48.000 1.00 53.28 237 SER A C 1
ATOM 1865 O O . SER A 1 237 ? 30.631 5.225 -47.348 1.00 53.28 237 SER A O 1
ATOM 1867 N N . GLY A 1 238 ? 28.688 5.690 -48.337 1.00 54.34 238 GLY A N 1
ATOM 1868 C CA . GLY A 1 238 ? 28.098 4.357 -48.103 1.00 54.34 238 GLY A CA 1
ATOM 1869 C C . GLY A 1 238 ? 27.777 4.009 -46.640 1.00 54.34 238 GLY A C 1
ATOM 1870 O O . GLY A 1 238 ? 27.223 2.942 -46.364 1.00 54.34 238 GLY A O 1
ATOM 1871 N N . ALA A 1 239 ? 28.058 4.904 -45.690 1.00 52.03 239 ALA A N 1
ATOM 1872 C CA . ALA A 1 239 ? 27.660 4.749 -44.297 1.00 52.03 239 ALA A CA 1
ATOM 1873 C C . ALA A 1 239 ? 26.161 5.064 -44.145 1.00 52.03 239 ALA A C 1
ATOM 1875 O O . ALA A 1 239 ? 25.765 6.214 -43.965 1.00 52.03 239 ALA A O 1
ATOM 1876 N N . GLN A 1 240 ? 25.310 4.037 -44.248 1.00 56.28 240 GLN A N 1
ATOM 1877 C CA . GLN A 1 240 ? 23.873 4.157 -43.980 1.00 56.28 240 GLN A CA 1
ATOM 1878 C C . GLN A 1 240 ? 23.636 4.808 -42.610 1.00 56.28 240 GLN A C 1
ATOM 1880 O O . GLN A 1 240 ? 23.968 4.229 -41.570 1.00 56.28 240 GLN A O 1
ATOM 1885 N N . LEU A 1 241 ? 23.026 5.996 -42.619 1.00 54.81 241 LEU A N 1
ATOM 1886 C CA . LEU A 1 241 ? 22.552 6.662 -41.412 1.00 54.81 241 LEU A CA 1
ATOM 1887 C C . LEU A 1 241 ? 21.592 5.724 -40.661 1.00 54.81 241 LEU A C 1
ATOM 1889 O O . LEU A 1 241 ? 20.683 5.147 -41.263 1.00 54.81 241 LEU A O 1
ATOM 1893 N N . PRO A 1 242 ? 21.785 5.528 -39.349 1.00 64.38 242 PRO A N 1
ATOM 1894 C CA . PRO A 1 242 ? 21.013 4.553 -38.598 1.00 64.38 242 PRO A CA 1
ATOM 1895 C C . PRO A 1 242 ? 19.550 5.024 -38.509 1.00 64.38 242 PRO A C 1
ATOM 1897 O O . PRO A 1 242 ? 19.276 6.129 -38.035 1.00 64.38 242 PRO A O 1
ATOM 1900 N N . GLY A 1 243 ? 18.627 4.200 -39.024 1.00 80.75 243 GLY A N 1
ATOM 1901 C CA . GLY A 1 243 ? 17.171 4.415 -39.027 1.00 80.75 243 GLY A CA 1
ATOM 1902 C C . GLY A 1 243 ? 16.552 4.346 -37.624 1.00 80.75 243 GLY A C 1
ATOM 1903 O O . GLY A 1 243 ? 17.091 4.926 -36.681 1.00 80.75 243 GLY A O 1
ATOM 1904 N N . LEU A 1 244 ? 15.441 3.621 -37.439 1.00 85.12 244 LEU A N 1
ATOM 1905 C CA . LEU A 1 244 ? 14.747 3.546 -36.134 1.00 85.12 244 LEU A CA 1
ATOM 1906 C C . LEU A 1 244 ? 15.662 3.136 -34.964 1.00 85.12 244 LEU A C 1
ATOM 1908 O O . LEU A 1 244 ? 15.522 3.640 -33.850 1.00 85.12 244 LEU A O 1
ATOM 1912 N N . ILE A 1 245 ? 16.639 2.266 -35.240 1.00 82.88 245 ILE A N 1
ATOM 1913 C CA . ILE A 1 245 ? 17.598 1.737 -34.258 1.00 82.88 245 ILE A CA 1
ATOM 1914 C C . ILE A 1 245 ? 18.379 2.859 -33.559 1.00 82.88 245 ILE A C 1
ATOM 1916 O O . ILE A 1 245 ? 18.695 2.739 -32.377 1.00 82.88 245 ILE A O 1
ATOM 1920 N N . TRP A 1 246 ? 18.662 3.971 -34.248 1.00 84.94 246 TRP A N 1
ATOM 1921 C CA . TRP A 1 246 ? 19.351 5.105 -33.630 1.00 84.94 246 TRP A CA 1
ATOM 1922 C C . TRP A 1 246 ? 18.542 5.713 -32.485 1.00 84.94 246 TRP A C 1
ATOM 1924 O O . TRP A 1 246 ? 19.086 5.976 -31.419 1.00 84.94 246 TRP A O 1
ATOM 1934 N N . TYR A 1 247 ? 17.235 5.881 -32.682 1.00 88.94 247 TYR A N 1
ATOM 1935 C CA . TYR A 1 247 ? 16.346 6.440 -31.666 1.00 88.94 247 TYR A CA 1
ATOM 1936 C C . TYR A 1 247 ? 16.168 5.480 -30.494 1.00 88.94 247 TYR A C 1
ATOM 1938 O O . TYR A 1 247 ? 16.201 5.920 -29.348 1.00 88.94 247 TYR A O 1
ATOM 1946 N N . CYS A 1 248 ? 16.070 4.171 -30.761 1.00 86.00 248 CYS A N 1
ATOM 1947 C CA . CYS A 1 248 ? 16.126 3.157 -29.706 1.00 86.00 248 CYS A CA 1
ATOM 1948 C C . CYS A 1 248 ? 17.413 3.301 -28.883 1.00 86.00 248 CYS A C 1
ATOM 1950 O O . CYS A 1 248 ? 17.339 3.340 -27.661 1.00 86.00 248 CYS A O 1
ATOM 1952 N N . ARG A 1 249 ? 18.577 3.463 -29.531 1.00 83.25 249 ARG A N 1
ATOM 1953 C CA . ARG A 1 249 ? 19.860 3.662 -28.839 1.00 83.25 249 ARG A CA 1
ATOM 1954 C C . ARG A 1 249 ? 19.867 4.917 -27.977 1.00 83.25 249 ARG A C 1
ATOM 1956 O O . ARG A 1 249 ? 20.271 4.846 -26.824 1.00 83.25 249 ARG A O 1
ATOM 1963 N N . VAL A 1 250 ? 19.401 6.047 -28.508 1.00 85.69 250 VAL A N 1
ATOM 1964 C CA . VAL A 1 250 ? 19.328 7.305 -27.749 1.00 85.69 250 VAL A CA 1
ATOM 1965 C C . VAL A 1 250 ? 18.428 7.152 -26.521 1.00 85.69 250 VAL A C 1
ATOM 1967 O O . VAL A 1 250 ? 18.808 7.578 -25.435 1.00 85.69 250 VAL A O 1
ATOM 1970 N N . LEU A 1 251 ? 17.268 6.505 -26.664 1.00 89.00 251 LEU A N 1
ATOM 1971 C CA . LEU A 1 251 ? 16.358 6.258 -25.544 1.00 89.00 251 LEU A CA 1
ATOM 1972 C C . LEU A 1 251 ? 16.929 5.269 -24.524 1.00 89.00 251 LEU A C 1
ATOM 1974 O O . LEU A 1 251 ? 16.746 5.482 -23.332 1.00 89.00 251 LEU A O 1
ATOM 1978 N N . VAL A 1 252 ? 17.645 4.231 -24.962 1.00 83.88 252 VAL A N 1
ATOM 1979 C CA . VAL A 1 252 ? 18.346 3.296 -24.065 1.00 83.88 252 VAL A CA 1
ATOM 1980 C C . VAL A 1 252 ? 19.446 4.016 -23.283 1.00 83.88 252 VAL A C 1
ATOM 1982 O O . VAL A 1 252 ? 19.527 3.847 -22.071 1.00 83.88 252 VAL A O 1
ATOM 1985 N N . VAL A 1 253 ? 20.238 4.875 -23.933 1.00 82.31 253 VAL A N 1
ATOM 1986 C CA . VAL A 1 253 ? 21.253 5.702 -23.256 1.00 82.31 253 VAL A CA 1
ATOM 1987 C C . VAL A 1 253 ? 20.596 6.653 -22.256 1.00 82.31 253 VAL A C 1
ATOM 1989 O O . VAL A 1 253 ? 21.032 6.728 -21.110 1.00 82.31 253 VAL A O 1
ATOM 1992 N N . LEU A 1 254 ? 19.519 7.341 -22.649 1.00 86.44 254 LEU A N 1
ATOM 1993 C CA . LEU A 1 254 ? 18.769 8.223 -21.752 1.00 86.44 254 LEU A CA 1
ATOM 1994 C C . LEU A 1 254 ? 18.214 7.457 -20.544 1.00 86.44 254 LEU A C 1
ATOM 1996 O O . LEU A 1 254 ? 18.337 7.919 -19.413 1.00 86.44 254 LEU A O 1
ATOM 2000 N N . LEU A 1 255 ? 17.638 6.276 -20.771 1.00 87.31 255 LEU A N 1
ATOM 2001 C CA . LEU A 1 255 ? 17.142 5.408 -19.709 1.00 87.31 255 LEU A CA 1
ATOM 2002 C C . LEU A 1 255 ? 18.278 4.969 -18.776 1.00 87.31 255 LEU A C 1
ATOM 2004 O O . LEU A 1 255 ? 18.112 5.017 -17.561 1.00 87.31 255 LEU A O 1
ATOM 2008 N N . GLY A 1 256 ? 19.441 4.609 -19.326 1.00 81.75 256 GLY A N 1
ATOM 2009 C CA . GLY A 1 256 ? 20.644 4.281 -18.560 1.00 81.75 256 GLY A CA 1
ATOM 2010 C C . GLY A 1 256 ? 21.127 5.441 -17.685 1.00 81.75 256 GLY A C 1
ATOM 2011 O O . GLY A 1 256 ? 21.424 5.236 -16.512 1.00 81.75 256 GLY A O 1
ATOM 2012 N N . LEU A 1 257 ? 21.122 6.673 -18.207 1.00 83.94 257 LEU A N 1
ATOM 2013 C CA . LEU A 1 257 ? 21.452 7.876 -17.432 1.00 83.94 257 LEU A CA 1
ATOM 2014 C C . LEU A 1 257 ? 20.456 8.116 -16.292 1.00 83.94 257 LEU A C 1
ATOM 2016 O O . LEU A 1 257 ? 20.864 8.434 -15.177 1.00 83.94 257 LEU A O 1
ATOM 2020 N N . LEU A 1 258 ? 19.157 7.936 -16.542 1.00 89.38 258 LEU A N 1
ATOM 2021 C CA . LEU A 1 258 ? 18.133 8.068 -15.504 1.00 89.38 258 LEU A CA 1
ATOM 2022 C C . LEU A 1 258 ? 18.306 7.013 -14.402 1.00 89.38 258 LEU A C 1
ATOM 2024 O O . LEU A 1 258 ? 18.238 7.351 -13.222 1.00 89.38 258 LEU A O 1
ATOM 2028 N N . TRP A 1 259 ? 18.597 5.761 -14.766 1.00 86.19 259 TRP A N 1
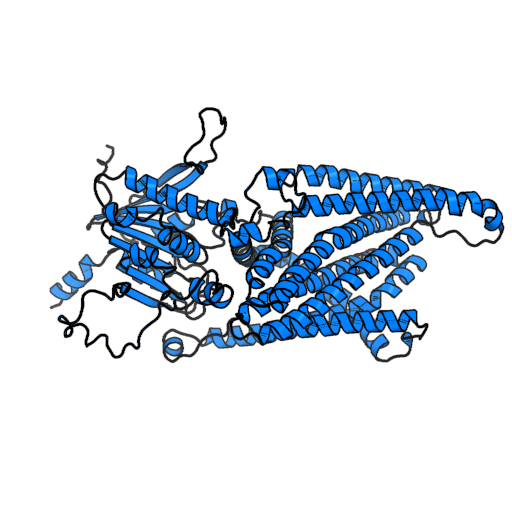ATOM 2029 C CA . TRP A 1 259 ? 18.908 4.701 -13.801 1.00 86.19 259 TRP A CA 1
ATOM 2030 C C . TRP A 1 259 ? 20.202 4.950 -13.033 1.00 86.19 259 TRP A C 1
ATOM 2032 O O . TRP A 1 259 ? 20.285 4.603 -11.855 1.00 86.19 259 TRP A O 1
ATOM 2042 N N . PHE A 1 260 ? 21.200 5.561 -13.670 1.00 83.25 260 PHE A N 1
ATOM 2043 C CA . PHE A 1 260 ? 22.425 5.972 -12.999 1.00 83.25 260 PHE A CA 1
ATOM 2044 C C . PHE A 1 260 ? 22.140 7.031 -11.929 1.00 83.25 260 PHE A C 1
ATOM 2046 O O . PHE A 1 260 ? 22.566 6.874 -10.785 1.00 83.25 260 PHE A O 1
ATOM 2053 N N . VAL A 1 261 ? 21.358 8.066 -12.258 1.00 89.44 261 VAL A N 1
ATOM 2054 C CA . VAL A 1 261 ? 20.920 9.070 -11.274 1.00 89.44 261 VAL A CA 1
ATOM 2055 C C . VAL A 1 261 ? 20.137 8.405 -10.142 1.00 89.44 261 VAL A C 1
ATOM 2057 O O . VAL A 1 261 ? 20.421 8.660 -8.975 1.00 89.44 261 VAL A O 1
ATOM 2060 N N . GLU A 1 262 ? 19.208 7.507 -10.466 1.00 91.06 262 GLU A N 1
ATOM 2061 C CA . GLU A 1 262 ? 18.424 6.772 -9.469 1.00 91.06 262 GLU A CA 1
ATOM 2062 C C . GLU A 1 262 ? 19.309 5.934 -8.537 1.00 91.06 262 GLU A C 1
ATOM 2064 O O . GLU A 1 262 ? 19.142 5.932 -7.320 1.00 91.06 262 GLU A O 1
ATOM 2069 N N . THR A 1 263 ? 20.321 5.280 -9.097 1.00 85.50 263 THR A N 1
ATOM 2070 C CA . THR A 1 263 ? 21.345 4.545 -8.354 1.00 85.50 263 THR A CA 1
ATOM 2071 C C . THR A 1 263 ? 22.087 5.447 -7.369 1.00 85.50 263 THR A C 1
ATOM 2073 O O . THR A 1 263 ? 22.241 5.080 -6.202 1.00 85.50 263 THR A O 1
ATOM 2076 N N . LEU A 1 264 ? 22.506 6.643 -7.792 1.00 88.81 264 LEU A N 1
ATOM 2077 C CA . LEU A 1 264 ? 23.150 7.608 -6.897 1.00 88.81 264 LEU A CA 1
ATOM 2078 C C . LEU A 1 264 ? 22.206 8.058 -5.775 1.00 88.81 264 LEU A C 1
ATOM 2080 O O . LEU A 1 264 ? 22.638 8.179 -4.628 1.00 88.81 264 LEU A O 1
ATOM 2084 N N . VAL A 1 265 ? 20.919 8.252 -6.080 1.00 93.38 265 VAL A N 1
ATOM 2085 C CA . VAL A 1 265 ? 19.896 8.582 -5.078 1.00 93.38 265 VAL A CA 1
ATOM 2086 C C . VAL A 1 265 ? 19.769 7.458 -4.050 1.00 93.38 265 VAL A C 1
ATOM 2088 O O . VAL A 1 265 ? 19.844 7.734 -2.855 1.00 93.38 265 VAL A O 1
ATOM 2091 N N . VAL A 1 266 ? 19.666 6.195 -4.474 1.00 90.38 266 VAL A N 1
ATOM 2092 C CA . VAL A 1 266 ? 19.566 5.035 -3.566 1.00 90.38 266 VAL A CA 1
ATOM 2093 C C . VAL A 1 266 ? 20.822 4.863 -2.709 1.00 90.38 266 VAL A C 1
ATOM 2095 O O . VAL A 1 266 ? 20.713 4.574 -1.516 1.00 90.38 266 VAL A O 1
ATOM 2098 N N . LEU A 1 267 ? 22.016 5.080 -3.269 1.00 88.62 267 LEU A N 1
ATOM 2099 C CA . LEU A 1 267 ? 23.266 5.067 -2.501 1.00 88.62 267 LEU A CA 1
ATOM 2100 C C . LEU A 1 267 ? 23.296 6.193 -1.456 1.00 88.62 267 LEU A C 1
ATOM 2102 O O . LEU A 1 267 ? 23.677 5.959 -0.307 1.00 88.62 267 LEU A O 1
ATOM 2106 N N . GLY A 1 268 ? 22.827 7.390 -1.821 1.00 94.06 268 GLY A N 1
ATOM 2107 C CA . GLY A 1 268 ? 22.637 8.498 -0.885 1.00 94.06 268 GLY A CA 1
ATOM 2108 C C . GLY A 1 268 ? 21.652 8.145 0.233 1.00 94.06 268 GLY A C 1
ATOM 2109 O O . GLY A 1 268 ? 21.958 8.338 1.409 1.00 94.06 268 GLY A O 1
ATOM 2110 N N . MET A 1 269 ? 20.509 7.542 -0.112 1.00 95.25 269 MET A N 1
ATOM 2111 C CA . MET A 1 269 ? 19.523 7.056 0.857 1.00 95.25 269 MET A CA 1
ATOM 2112 C C . MET A 1 269 ? 20.128 6.029 1.812 1.00 95.25 269 MET A C 1
ATOM 2114 O O . MET A 1 269 ? 19.888 6.105 3.013 1.00 95.25 269 MET A O 1
ATOM 2118 N N . PHE A 1 270 ? 20.934 5.095 1.308 1.00 92.88 270 PHE A N 1
ATOM 2119 C CA . PHE A 1 270 ? 21.611 4.101 2.135 1.00 92.88 270 PHE A CA 1
ATOM 2120 C C . PHE A 1 270 ? 22.572 4.752 3.139 1.00 92.88 270 PHE A C 1
ATOM 2122 O O . PHE A 1 270 ? 22.542 4.417 4.326 1.00 92.88 270 PHE A O 1
ATOM 2129 N N . GLY A 1 271 ? 23.368 5.732 2.698 1.00 94.88 271 GLY A N 1
ATOM 2130 C CA . GLY A 1 271 ? 24.228 6.520 3.583 1.00 94.88 271 GLY A CA 1
ATOM 2131 C C . GLY A 1 271 ? 23.429 7.249 4.668 1.00 94.88 271 GLY A C 1
ATOM 2132 O O . GLY A 1 271 ? 23.736 7.130 5.856 1.00 94.88 271 GLY A O 1
ATOM 2133 N N . CYS A 1 272 ? 22.349 7.936 4.284 1.00 97.12 272 CYS A N 1
ATOM 2134 C CA . CYS A 1 272 ? 21.440 8.601 5.220 1.00 97.12 272 CYS A CA 1
ATOM 2135 C C . CYS A 1 272 ? 20.793 7.618 6.206 1.00 97.12 272 CYS A C 1
ATOM 2137 O O . CYS A 1 272 ? 20.706 7.916 7.395 1.00 97.12 272 CYS A O 1
ATOM 2139 N N . TRP A 1 273 ? 20.382 6.438 5.742 1.00 95.62 273 TRP A N 1
ATOM 2140 C CA . TRP A 1 273 ? 19.803 5.383 6.571 1.00 95.62 273 TRP A CA 1
ATOM 2141 C C . TRP A 1 273 ? 20.793 4.867 7.620 1.00 95.62 273 TRP A C 1
ATOM 2143 O O . TRP A 1 273 ? 20.431 4.788 8.795 1.00 95.62 273 TRP A O 1
ATOM 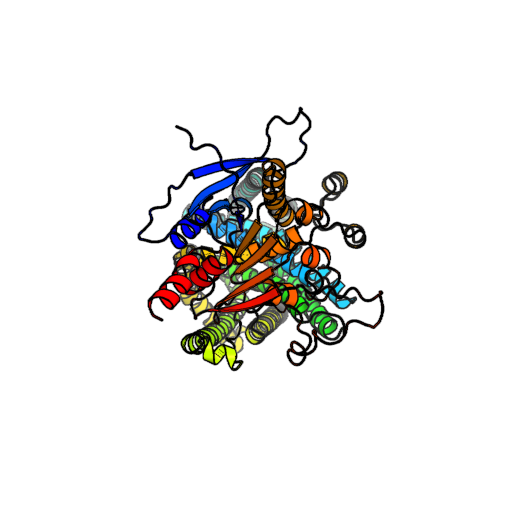2153 N N . ILE A 1 274 ? 22.048 4.587 7.241 1.00 94.81 274 ILE A N 1
ATOM 2154 C CA . ILE A 1 274 ? 23.099 4.189 8.193 1.00 94.81 274 ILE A CA 1
ATOM 2155 C C . ILE A 1 274 ? 23.251 5.252 9.279 1.00 94.81 274 ILE A C 1
ATOM 2157 O O . ILE A 1 274 ? 23.173 4.932 10.464 1.00 94.81 274 ILE A O 1
ATOM 2161 N N . VAL A 1 275 ? 23.434 6.516 8.886 1.00 97.44 275 VAL A N 1
ATOM 2162 C CA . VAL A 1 275 ? 23.656 7.616 9.834 1.00 97.44 275 VAL A CA 1
ATOM 2163 C C . VAL A 1 275 ? 22.434 7.818 10.736 1.00 97.44 275 VAL A C 1
ATOM 2165 O O . VAL A 1 275 ? 22.579 7.943 11.952 1.00 97.44 275 VAL A O 1
ATOM 2168 N N . ALA A 1 276 ? 21.221 7.781 10.178 1.00 96.50 276 ALA A N 1
ATOM 2169 C CA . ALA A 1 276 ? 19.982 7.953 10.932 1.00 96.50 276 ALA A CA 1
ATOM 2170 C C . ALA A 1 276 ? 19.772 6.854 11.988 1.00 96.50 276 ALA A C 1
ATOM 2172 O O . ALA A 1 276 ? 19.243 7.134 13.063 1.00 96.50 276 ALA A O 1
ATOM 2173 N N . ARG A 1 277 ? 20.230 5.617 11.743 1.00 95.56 277 ARG A N 1
ATOM 2174 C CA . ARG A 1 277 ? 20.114 4.510 12.713 1.00 95.56 277 ARG A CA 1
ATOM 2175 C C . ARG A 1 277 ? 20.903 4.723 14.004 1.00 95.56 277 ARG A C 1
ATOM 2177 O O . ARG A 1 277 ? 20.576 4.087 15.012 1.00 95.56 277 ARG A O 1
ATOM 2184 N N . PHE A 1 278 ? 21.916 5.587 13.982 1.00 97.00 278 PHE A N 1
ATOM 2185 C CA . PHE A 1 278 ? 22.683 5.962 15.169 1.00 97.00 278 PHE A CA 1
ATOM 2186 C C . PHE A 1 278 ? 22.027 7.087 15.977 1.00 97.00 278 PHE A C 1
ATOM 2188 O O . PHE A 1 278 ? 22.469 7.369 17.089 1.00 97.00 278 PHE A O 1
ATOM 2195 N N . HIS A 1 279 ? 20.955 7.709 15.474 1.00 96.81 279 HIS A N 1
ATOM 2196 C CA . HIS A 1 279 ? 20.245 8.742 16.216 1.00 96.81 279 HIS A CA 1
ATOM 2197 C C . HIS A 1 279 ? 19.466 8.125 17.398 1.00 96.81 279 HIS A C 1
ATOM 2199 O O . HIS A 1 279 ? 18.638 7.235 17.186 1.00 96.81 279 HIS A O 1
ATOM 2205 N N . PRO A 1 280 ? 19.661 8.597 18.646 1.00 96.19 280 PRO A N 1
ATOM 2206 C CA . PRO A 1 280 ? 19.158 7.921 19.848 1.00 96.19 280 PRO A CA 1
ATOM 2207 C C . PRO A 1 280 ? 17.629 7.901 19.956 1.00 96.19 280 PRO A C 1
ATOM 2209 O O . PRO A 1 280 ? 17.068 7.011 20.586 1.00 96.19 280 PRO A O 1
ATOM 2212 N N . ARG A 1 281 ? 16.952 8.879 19.342 1.00 95.25 281 ARG A N 1
ATOM 2213 C CA . ARG A 1 281 ? 15.484 8.991 19.351 1.00 95.25 281 ARG A CA 1
ATOM 2214 C C . ARG A 1 281 ? 14.814 8.445 18.091 1.00 95.25 281 ARG A C 1
ATOM 2216 O O . ARG A 1 281 ? 13.594 8.471 18.013 1.00 95.25 281 ARG A O 1
ATOM 2223 N N . ALA A 1 282 ? 15.581 8.029 17.082 1.00 94.88 282 ALA A N 1
ATOM 2224 C CA . ALA A 1 282 ? 14.983 7.572 15.833 1.00 94.88 282 ALA A CA 1
ATOM 2225 C C . ALA A 1 282 ? 14.480 6.131 15.971 1.00 94.88 282 ALA A C 1
ATOM 2227 O O . ALA A 1 282 ? 15.192 5.251 16.467 1.00 94.88 282 ALA A O 1
ATOM 2228 N N . ASN A 1 283 ? 13.266 5.869 15.490 1.00 95.00 283 ASN A N 1
ATOM 2229 C CA . ASN A 1 283 ? 12.742 4.516 15.437 1.00 95.00 283 ASN A CA 1
ATOM 2230 C C . ASN A 1 283 ? 13.433 3.741 14.302 1.00 95.00 283 ASN A C 1
ATOM 2232 O O . ASN A 1 283 ? 13.203 3.974 13.115 1.00 95.00 283 ASN A O 1
ATOM 2236 N N . ARG A 1 284 ? 14.284 2.781 14.675 1.00 93.94 284 ARG A N 1
ATOM 2237 C CA . ARG A 1 284 ? 15.064 1.967 13.728 1.00 93.94 284 ARG A CA 1
ATOM 2238 C C . ARG A 1 284 ? 14.187 1.157 12.772 1.00 93.94 284 ARG A C 1
ATOM 2240 O O . ARG A 1 284 ? 14.569 0.983 11.618 1.00 93.94 284 ARG A O 1
ATOM 2247 N N . ALA A 1 285 ? 13.036 0.664 13.231 1.00 92.06 285 ALA A N 1
ATOM 2248 C CA . ALA A 1 285 ? 12.122 -0.098 12.386 1.00 92.06 285 ALA A CA 1
ATOM 2249 C C . ALA A 1 285 ? 11.493 0.800 11.311 1.00 92.06 285 ALA A C 1
ATOM 2251 O O . ALA A 1 285 ? 11.458 0.417 10.141 1.00 92.06 285 ALA A O 1
ATOM 2252 N N . ALA A 1 286 ? 11.086 2.016 11.691 1.00 94.44 286 ALA A N 1
ATOM 2253 C CA . ALA A 1 286 ? 10.593 3.039 10.769 1.00 94.44 286 ALA A CA 1
ATOM 2254 C C . ALA A 1 286 ? 11.641 3.374 9.696 1.00 94.44 286 ALA A C 1
ATOM 2256 O O . ALA A 1 286 ? 11.367 3.293 8.501 1.00 94.44 286 ALA A O 1
ATOM 2257 N N . LEU A 1 287 ? 12.886 3.632 10.113 1.00 94.88 287 LEU A N 1
ATOM 2258 C CA . LEU A 1 287 ? 13.992 3.913 9.191 1.00 94.88 287 LEU A CA 1
ATOM 2259 C C . LEU A 1 287 ? 14.244 2.767 8.200 1.00 94.88 287 LEU A C 1
ATOM 2261 O O . LEU A 1 287 ? 14.536 3.022 7.033 1.00 94.88 287 LEU A O 1
ATOM 2265 N N . ASN A 1 288 ? 14.118 1.508 8.633 1.00 92.50 288 ASN A N 1
ATOM 2266 C CA . ASN A 1 288 ? 14.219 0.371 7.720 1.00 92.50 288 ASN A CA 1
ATOM 2267 C C . ASN A 1 288 ? 13.113 0.412 6.660 1.00 92.50 288 ASN A C 1
ATOM 2269 O O . ASN A 1 288 ? 13.418 0.264 5.485 1.00 92.50 288 ASN A O 1
ATOM 2273 N N . VAL A 1 289 ? 11.856 0.657 7.037 1.00 92.56 289 VAL A N 1
ATOM 2274 C CA . VAL A 1 289 ? 10.742 0.772 6.073 1.00 92.56 289 VAL A CA 1
ATOM 2275 C C . VAL A 1 289 ? 10.951 1.948 5.115 1.00 92.56 289 VAL A C 1
ATOM 2277 O O . VAL A 1 289 ? 10.776 1.788 3.907 1.00 92.56 289 VAL A O 1
ATOM 2280 N N . ALA A 1 290 ? 11.396 3.093 5.637 1.00 94.81 290 ALA A N 1
ATOM 2281 C CA . ALA A 1 290 ? 11.688 4.301 4.870 1.00 94.81 290 ALA A CA 1
ATOM 2282 C C . ALA A 1 290 ? 12.715 4.077 3.751 1.00 94.81 290 ALA A C 1
ATOM 2284 O O . ALA A 1 290 ? 12.568 4.621 2.660 1.00 94.81 290 ALA A O 1
ATOM 2285 N N . PHE A 1 291 ? 13.745 3.267 4.009 1.00 94.12 291 PHE A N 1
ATOM 2286 C CA . PHE A 1 291 ? 14.763 2.920 3.017 1.00 94.12 291 PHE A CA 1
ATOM 2287 C C . PHE A 1 291 ? 14.341 1.749 2.119 1.00 94.12 291 PHE A C 1
ATOM 2289 O O . PHE A 1 291 ? 14.493 1.808 0.898 1.00 94.12 291 PHE A O 1
ATOM 2296 N N . LEU A 1 292 ? 13.809 0.677 2.711 1.00 91.19 292 LEU A N 1
ATOM 2297 C CA . LEU A 1 292 ? 13.569 -0.581 2.008 1.00 91.19 292 LEU A CA 1
ATOM 2298 C C . LEU A 1 292 ? 12.415 -0.500 1.022 1.00 91.19 292 LEU A C 1
ATOM 2300 O O . LEU A 1 292 ? 12.489 -1.163 -0.001 1.00 91.19 292 LEU A O 1
ATOM 2304 N N . LEU A 1 293 ? 11.363 0.277 1.292 1.00 91.75 293 LEU A N 1
ATOM 2305 C CA . LEU A 1 293 ? 10.237 0.377 0.361 1.00 91.75 293 LEU A CA 1
ATOM 2306 C C . LEU A 1 293 ? 10.628 1.066 -0.960 1.00 91.75 293 LEU A C 1
ATOM 2308 O O . LEU A 1 293 ? 10.347 0.491 -2.013 1.00 91.75 293 LEU A O 1
ATOM 2312 N N . PRO A 1 294 ? 11.319 2.225 -0.965 1.00 91.50 294 PRO A N 1
ATOM 2313 C CA . PRO A 1 294 ? 11.849 2.796 -2.201 1.00 91.50 294 PRO A CA 1
ATOM 2314 C C . PRO A 1 294 ? 12.896 1.896 -2.860 1.00 91.50 294 PRO A C 1
ATOM 2316 O O . PRO A 1 294 ? 12.814 1.668 -4.061 1.00 91.50 294 PRO A O 1
ATOM 2319 N N . ALA A 1 295 ? 13.820 1.305 -2.092 1.00 88.75 295 ALA A N 1
ATOM 2320 C CA . ALA A 1 295 ? 14.812 0.374 -2.635 1.00 88.75 295 ALA A CA 1
ATOM 2321 C C . ALA A 1 295 ? 14.158 -0.859 -3.289 1.00 88.75 295 ALA A C 1
ATOM 2323 O O . ALA A 1 295 ? 14.579 -1.291 -4.359 1.00 88.75 295 ALA A O 1
ATOM 2324 N N . LEU A 1 296 ? 13.089 -1.390 -2.688 1.00 86.94 296 LEU A N 1
ATOM 2325 C CA . LEU A 1 296 ? 12.276 -2.460 -3.260 1.00 86.94 296 LEU A CA 1
ATOM 2326 C C . LEU A 1 296 ? 11.603 -2.002 -4.549 1.00 86.94 296 LEU A C 1
ATOM 2328 O O . LEU A 1 296 ? 11.615 -2.746 -5.520 1.00 86.94 296 LEU A O 1
ATOM 2332 N N . ALA A 1 297 ? 11.031 -0.797 -4.580 1.00 88.44 297 ALA A N 1
ATOM 2333 C CA . ALA A 1 297 ? 10.416 -0.255 -5.786 1.00 88.44 297 ALA A CA 1
ATOM 2334 C C . ALA A 1 297 ? 11.447 -0.117 -6.918 1.00 88.44 297 ALA A C 1
ATOM 2336 O O . ALA A 1 297 ? 11.188 -0.587 -8.023 1.00 88.44 297 ALA A O 1
ATOM 2337 N N . VAL A 1 298 ? 12.632 0.435 -6.634 1.00 87.44 298 VAL A N 1
ATOM 2338 C CA . VAL A 1 298 ? 13.771 0.498 -7.568 1.00 87.44 298 VAL A CA 1
ATOM 2339 C C . VAL A 1 298 ? 14.162 -0.901 -8.033 1.00 87.44 298 VAL A C 1
ATOM 2341 O O . VAL A 1 298 ? 14.322 -1.116 -9.228 1.00 87.44 298 VAL A O 1
ATOM 2344 N N . GLY A 1 299 ? 14.278 -1.863 -7.116 1.00 82.56 299 GLY A N 1
ATOM 2345 C CA . GLY A 1 299 ? 14.631 -3.245 -7.431 1.00 82.56 299 GLY A CA 1
ATOM 2346 C C . GLY A 1 299 ? 13.594 -3.933 -8.319 1.00 82.56 299 GLY A C 1
ATOM 2347 O O . GLY A 1 299 ? 13.954 -4.512 -9.339 1.00 82.56 299 GLY A O 1
ATOM 2348 N N . ILE A 1 300 ? 12.307 -3.821 -7.980 1.00 83.12 300 ILE A N 1
ATOM 2349 C CA . ILE A 1 300 ? 11.196 -4.378 -8.760 1.00 83.12 300 ILE A CA 1
ATOM 2350 C C . ILE A 1 300 ? 11.161 -3.735 -10.142 1.00 83.12 300 ILE A C 1
ATOM 2352 O O . ILE A 1 300 ? 11.142 -4.453 -11.132 1.00 83.12 300 ILE A O 1
ATOM 2356 N N . TRP A 1 301 ? 11.194 -2.406 -10.250 1.00 83.56 301 TRP A N 1
ATOM 2357 C CA . TRP A 1 301 ? 11.154 -1.730 -11.551 1.00 83.56 301 TRP A CA 1
ATOM 2358 C C . TRP A 1 301 ? 12.403 -1.982 -12.384 1.00 83.56 301 TRP A C 1
ATOM 2360 O O . TRP A 1 301 ? 12.305 -2.226 -13.589 1.00 83.56 301 TRP A O 1
ATOM 2370 N N . GLY A 1 302 ? 13.556 -1.978 -11.722 1.00 79.50 302 GLY A N 1
ATOM 2371 C CA . GLY A 1 302 ? 14.846 -2.291 -12.304 1.00 79.50 302 GLY A CA 1
ATOM 2372 C C . GLY A 1 302 ? 14.887 -3.706 -12.859 1.00 79.50 302 GLY A C 1
ATOM 2373 O O . GLY A 1 302 ? 15.554 -3.905 -13.858 1.00 79.50 302 GLY A O 1
ATOM 2374 N N . GLN A 1 303 ? 14.140 -4.655 -12.282 1.00 76.56 303 GLN A N 1
ATOM 2375 C CA . GLN A 1 303 ? 14.001 -6.027 -12.781 1.00 76.56 303 GLN A CA 1
ATOM 2376 C C . GLN A 1 303 ? 12.890 -6.160 -13.827 1.00 76.56 303 GLN A C 1
ATOM 2378 O O . GLN A 1 303 ? 13.114 -6.669 -14.920 1.00 76.56 303 GLN A O 1
ATOM 2383 N N . CYS A 1 304 ? 11.678 -5.701 -13.521 1.00 78.81 304 CYS A N 1
ATOM 2384 C CA . CYS A 1 304 ? 10.509 -5.882 -14.374 1.00 78.81 304 CYS A CA 1
ATOM 2385 C C . CYS A 1 304 ? 10.712 -5.277 -15.766 1.00 78.81 304 CYS A C 1
ATOM 2387 O O . CYS A 1 304 ? 10.312 -5.898 -16.746 1.00 78.81 304 CYS A O 1
ATOM 2389 N N . MET A 1 305 ? 11.341 -4.101 -15.873 1.00 80.06 305 MET A N 1
ATOM 2390 C CA . MET A 1 305 ? 11.517 -3.430 -17.165 1.00 80.06 305 MET A CA 1
ATOM 2391 C C . MET A 1 305 ? 12.467 -4.183 -18.105 1.00 80.06 305 MET A C 1
ATOM 2393 O O . MET A 1 305 ? 12.024 -4.562 -19.192 1.00 80.06 305 MET A O 1
ATOM 2397 N N . PRO A 1 306 ? 13.721 -4.484 -17.718 1.00 73.94 306 PRO A N 1
ATOM 2398 C CA . PRO A 1 306 ? 14.596 -5.321 -18.529 1.00 73.94 306 PRO A CA 1
ATOM 2399 C C . PRO A 1 306 ? 13.994 -6.695 -18.810 1.00 73.94 306 PRO A C 1
ATOM 2401 O O . PRO A 1 306 ? 14.130 -7.196 -19.920 1.00 73.94 306 PRO A O 1
ATOM 2404 N N . LEU A 1 307 ? 13.287 -7.308 -17.858 1.00 72.50 307 LEU A N 1
ATOM 2405 C CA . LEU A 1 307 ? 12.685 -8.624 -18.080 1.00 72.50 307 LEU A CA 1
ATOM 2406 C C . LEU A 1 307 ? 11.580 -8.613 -19.125 1.00 72.50 307 LEU A C 1
ATOM 2408 O O . LEU A 1 307 ? 11.558 -9.490 -19.988 1.00 72.50 307 LEU A O 1
ATOM 2412 N N . LEU A 1 308 ? 10.691 -7.620 -19.086 1.00 75.69 308 LEU A N 1
ATOM 2413 C CA . LEU A 1 308 ? 9.705 -7.412 -20.144 1.00 75.69 308 LEU A CA 1
ATOM 2414 C C . LEU A 1 308 ? 10.399 -7.188 -21.491 1.00 75.69 308 LEU A C 1
ATOM 2416 O O . LEU A 1 308 ? 9.964 -7.720 -22.509 1.00 75.69 308 LEU A O 1
ATOM 2420 N N . TRP A 1 309 ? 11.511 -6.455 -21.481 1.00 74.12 309 TRP A N 1
ATOM 2421 C CA . TRP A 1 309 ? 12.289 -6.137 -22.670 1.00 74.12 309 TRP A CA 1
ATOM 2422 C C . TRP A 1 309 ? 12.965 -7.358 -23.301 1.00 74.12 309 TRP A C 1
ATOM 2424 O O . TRP A 1 309 ? 12.847 -7.587 -24.504 1.00 74.12 309 TRP A O 1
ATOM 2434 N N . VAL A 1 310 ? 13.633 -8.183 -22.496 1.00 73.31 310 VAL A N 1
ATOM 2435 C CA . VAL A 1 310 ? 14.266 -9.422 -22.958 1.00 73.31 310 VAL A CA 1
ATOM 2436 C C . VAL A 1 310 ? 13.214 -10.442 -23.366 1.00 73.31 310 VAL A C 1
ATOM 2438 O O . VAL A 1 310 ? 13.359 -11.079 -24.402 1.00 73.31 310 VAL A O 1
ATOM 2441 N N . SER A 1 311 ? 12.119 -10.558 -22.613 1.00 72.19 311 SER A N 1
ATOM 2442 C CA . SER A 1 311 ? 11.006 -11.431 -23.000 1.00 72.19 311 SER A CA 1
ATOM 2443 C C . SER A 1 311 ? 10.433 -11.023 -24.358 1.00 72.19 311 SER A C 1
ATOM 2445 O O . SER A 1 311 ? 10.097 -11.888 -25.161 1.00 72.19 311 SER A O 1
ATOM 2447 N N . ALA A 1 312 ? 10.374 -9.718 -24.652 1.00 73.81 312 ALA A N 1
ATOM 2448 C CA . ALA A 1 312 ? 10.005 -9.228 -25.975 1.00 73.81 312 ALA A CA 1
ATOM 2449 C C . ALA A 1 312 ? 11.062 -9.573 -27.040 1.00 73.81 312 ALA A C 1
ATOM 2451 O O . ALA A 1 312 ? 10.683 -10.025 -28.116 1.00 73.81 312 ALA A O 1
ATOM 2452 N N . LYS A 1 313 ? 12.365 -9.419 -26.752 1.00 75.25 313 LYS A N 1
ATOM 2453 C CA . LYS A 1 313 ? 13.464 -9.810 -27.662 1.00 75.25 313 LYS A CA 1
ATOM 2454 C C . LYS A 1 313 ? 13.370 -11.287 -28.059 1.00 75.25 313 LYS A C 1
ATOM 2456 O O . LYS A 1 313 ? 13.382 -11.601 -29.242 1.00 75.25 313 LYS A O 1
ATOM 2461 N N . GLU A 1 314 ? 13.266 -12.169 -27.070 1.00 73.00 314 GLU A N 1
ATOM 2462 C CA . GLU A 1 314 ? 13.327 -13.626 -27.247 1.00 73.00 314 GLU A CA 1
ATOM 2463 C C . GLU A 1 314 ? 11.999 -14.215 -27.735 1.00 73.00 314 GLU A C 1
ATOM 2465 O O . GLU A 1 314 ? 11.975 -15.130 -28.554 1.00 73.00 314 GLU A O 1
ATOM 2470 N N . GLY A 1 315 ? 10.870 -13.680 -27.261 1.00 69.38 315 GLY A N 1
ATOM 2471 C CA . GLY A 1 315 ? 9.540 -14.146 -27.658 1.00 69.38 315 GLY A CA 1
ATOM 2472 C C . GLY A 1 315 ? 9.172 -13.779 -29.097 1.00 69.38 315 GLY A C 1
ATOM 2473 O O . GLY A 1 315 ? 8.305 -14.413 -29.698 1.00 69.38 315 GLY A O 1
ATOM 2474 N N . ILE A 1 316 ? 9.827 -12.770 -29.672 1.00 75.75 316 ILE A N 1
ATOM 2475 C CA . ILE A 1 316 ? 9.570 -12.304 -31.032 1.00 75.75 316 ILE A CA 1
ATOM 2476 C C . ILE A 1 316 ? 10.708 -12.804 -31.924 1.00 75.75 316 ILE A C 1
ATOM 2478 O O . ILE A 1 316 ? 11.693 -12.105 -32.134 1.00 75.75 316 ILE A O 1
ATOM 2482 N N . VAL A 1 317 ? 10.542 -14.001 -32.500 1.00 74.31 317 VAL A N 1
ATOM 2483 C CA . VAL A 1 317 ? 11.536 -14.687 -33.363 1.00 74.31 317 VAL A CA 1
ATOM 2484 C C . VAL A 1 317 ? 12.183 -13.751 -34.399 1.00 74.31 317 VAL A C 1
ATOM 2486 O O . VAL A 1 317 ? 13.386 -13.809 -34.632 1.00 74.31 317 VAL A O 1
ATOM 2489 N N . LYS A 1 318 ? 11.414 -12.814 -34.970 1.00 68.94 318 LYS A N 1
ATOM 2490 C CA . LYS A 1 318 ? 11.917 -11.843 -35.957 1.00 68.94 318 LYS A CA 1
ATOM 2491 C C . LYS A 1 318 ? 12.864 -10.769 -35.400 1.00 68.94 318 LYS A C 1
ATOM 2493 O O . LYS A 1 318 ? 13.602 -10.177 -36.180 1.00 68.94 318 LYS A O 1
ATOM 2498 N N . LEU A 1 319 ? 12.848 -10.479 -34.096 1.00 67.81 319 LEU A N 1
ATOM 2499 C CA . LEU A 1 319 ? 13.815 -9.558 -33.480 1.00 67.81 319 LEU A CA 1
ATOM 2500 C C . LEU A 1 319 ? 15.206 -10.179 -33.391 1.00 67.81 319 LEU A C 1
ATOM 2502 O O . LEU A 1 319 ? 16.192 -9.466 -33.567 1.00 67.81 319 LEU A O 1
ATOM 2506 N N . VAL A 1 320 ? 15.277 -11.495 -33.179 1.00 70.81 320 VAL A N 1
ATOM 2507 C CA . VAL A 1 320 ? 16.537 -12.250 -33.132 1.00 70.81 320 VAL A CA 1
ATOM 2508 C C . VAL A 1 320 ? 17.245 -12.223 -34.492 1.00 70.81 320 VAL A C 1
ATOM 2510 O O . VAL A 1 320 ? 18.464 -12.144 -34.562 1.00 70.81 320 VAL A O 1
ATOM 2513 N N . GLU A 1 321 ? 16.498 -12.188 -35.598 1.00 79.31 321 GLU A N 1
ATOM 2514 C CA . GLU A 1 321 ? 17.074 -12.118 -36.951 1.00 79.31 321 GLU A CA 1
ATOM 2515 C C . GLU A 1 321 ? 17.741 -10.762 -37.266 1.00 79.31 321 GLU A C 1
ATOM 2517 O O . GLU A 1 321 ? 18.543 -10.642 -38.200 1.00 79.31 321 GLU A O 1
ATOM 2522 N N . LEU A 1 322 ? 17.446 -9.716 -36.488 1.00 79.44 322 LEU A N 1
ATOM 2523 C CA . LEU A 1 322 ? 18.006 -8.382 -36.670 1.00 79.44 322 LEU A CA 1
ATOM 2524 C C . LEU A 1 322 ? 19.327 -8.233 -35.901 1.00 79.44 322 LEU A C 1
ATOM 2526 O O . LEU A 1 322 ? 19.359 -7.576 -34.868 1.00 79.44 322 LEU A O 1
ATOM 2530 N N . LYS A 1 323 ? 20.450 -8.725 -36.445 1.00 80.62 323 LYS A N 1
ATOM 2531 C CA . LYS A 1 323 ? 21.792 -8.662 -35.802 1.00 80.62 323 LYS A CA 1
ATOM 2532 C C . LYS A 1 323 ? 22.177 -7.299 -35.191 1.00 80.62 323 LYS A C 1
ATOM 2534 O O . LYS A 1 323 ? 22.853 -7.228 -34.172 1.00 80.62 323 LYS A O 1
ATOM 2539 N N . LYS A 1 324 ? 21.772 -6.183 -35.817 1.00 77.12 324 LYS A N 1
ATOM 2540 C CA . LYS A 1 324 ? 22.024 -4.822 -35.287 1.00 77.12 324 LYS A CA 1
ATOM 2541 C C . LYS A 1 324 ? 21.195 -4.517 -34.036 1.00 77.12 324 LYS A C 1
ATOM 2543 O O . LYS A 1 324 ? 21.650 -3.788 -33.163 1.00 77.12 324 LYS A O 1
ATOM 2548 N N . PHE A 1 325 ? 19.971 -5.028 -33.998 1.00 72.19 325 PHE A N 1
ATOM 2549 C CA . PHE A 1 325 ? 19.068 -4.915 -32.864 1.00 72.19 325 PHE A CA 1
ATOM 2550 C C . PHE A 1 325 ? 19.505 -5.874 -31.757 1.00 72.19 325 PHE A C 1
ATOM 2552 O O . PHE A 1 325 ? 19.633 -5.451 -30.622 1.00 72.19 325 PHE A O 1
ATOM 2559 N N . GLU A 1 326 ? 19.860 -7.111 -32.105 1.00 76.38 326 GLU A N 1
ATOM 2560 C CA . GLU A 1 326 ? 20.472 -8.079 -31.194 1.00 76.38 326 GLU A CA 1
ATOM 2561 C C . GLU A 1 326 ? 21.671 -7.470 -30.457 1.00 76.38 326 GLU A C 1
ATOM 2563 O O . GLU A 1 326 ? 21.642 -7.419 -29.235 1.00 76.38 326 GLU A O 1
ATOM 2568 N N . LYS A 1 327 ? 22.632 -6.865 -31.172 1.00 78.00 327 LYS A N 1
ATOM 2569 C CA . LYS A 1 327 ? 23.795 -6.210 -30.549 1.00 78.00 327 LYS A CA 1
ATOM 2570 C C . LYS A 1 327 ? 23.418 -5.105 -29.553 1.00 78.00 327 LYS A C 1
ATOM 2572 O O . LYS A 1 327 ? 23.984 -5.040 -28.471 1.00 78.00 327 LYS A O 1
ATOM 2577 N N . LEU A 1 328 ? 22.451 -4.253 -29.900 1.00 71.88 328 LEU A N 1
ATOM 2578 C CA . LEU A 1 328 ? 21.980 -3.181 -29.011 1.00 71.88 328 LEU A CA 1
ATOM 2579 C C . LEU A 1 328 ? 21.377 -3.737 -27.712 1.00 71.88 328 LEU A C 1
ATOM 2581 O O . LEU A 1 328 ? 21.450 -3.106 -26.662 1.00 71.88 328 LEU A O 1
ATOM 2585 N N . PHE A 1 329 ? 20.756 -4.911 -27.794 1.00 69.94 329 PHE A N 1
ATOM 2586 C CA . PHE A 1 329 ? 20.179 -5.583 -26.641 1.00 69.94 329 PHE A CA 1
ATOM 2587 C C . PHE A 1 329 ? 21.248 -6.330 -25.863 1.00 69.94 329 PHE A C 1
ATOM 2589 O O . PHE A 1 329 ? 21.241 -6.264 -24.642 1.00 69.94 329 PHE A O 1
ATOM 2596 N N . ASP A 1 330 ? 22.180 -6.979 -26.548 1.00 72.00 330 ASP A N 1
ATOM 2597 C CA . ASP A 1 330 ? 23.290 -7.702 -25.941 1.00 72.00 330 ASP A CA 1
ATOM 2598 C C . ASP A 1 330 ? 24.218 -6.777 -25.152 1.00 72.00 330 ASP A C 1
ATOM 2600 O O . ASP A 1 330 ? 24.705 -7.182 -24.104 1.00 72.00 330 ASP A O 1
ATOM 2604 N N . GLU A 1 331 ? 24.367 -5.517 -25.568 1.00 71.38 331 GLU A N 1
ATOM 2605 C CA . GLU A 1 331 ? 25.034 -4.467 -24.780 1.00 71.38 331 GLU A CA 1
ATOM 2606 C C . GLU A 1 331 ? 24.261 -4.141 -23.478 1.00 71.38 331 GLU A C 1
ATOM 2608 O O . GLU A 1 331 ? 24.856 -3.843 -22.448 1.00 71.38 331 GLU A O 1
ATOM 2613 N N . ALA A 1 332 ? 22.929 -4.273 -23.459 1.00 66.06 332 ALA A N 1
ATOM 2614 C CA . ALA A 1 332 ? 22.106 -4.071 -22.258 1.00 66.06 332 ALA A CA 1
ATOM 2615 C C . ALA A 1 332 ? 21.950 -5.339 -21.381 1.00 66.06 332 ALA A C 1
ATOM 2617 O O . ALA A 1 332 ? 21.572 -5.247 -20.208 1.00 66.06 332 ALA A O 1
ATOM 2618 N N . ILE A 1 333 ? 22.240 -6.528 -21.925 1.00 64.81 333 ILE A N 1
ATOM 2619 C CA . ILE A 1 333 ? 22.037 -7.843 -21.292 1.00 64.81 333 ILE A CA 1
ATOM 2620 C C . ILE A 1 333 ? 22.875 -8.092 -20.023 1.00 64.81 333 ILE A C 1
ATOM 2622 O O . ILE A 1 333 ? 22.335 -8.714 -19.104 1.00 64.81 333 ILE A O 1
ATOM 2626 N N . PRO A 1 334 ? 24.135 -7.635 -19.867 1.00 64.62 334 PRO A N 1
ATOM 2627 C CA . PRO A 1 334 ? 24.915 -7.887 -18.652 1.00 64.62 334 PRO A CA 1
ATOM 2628 C C . PRO A 1 334 ? 24.181 -7.457 -17.375 1.00 64.62 334 PRO A C 1
ATOM 2630 O O . PRO A 1 334 ? 24.243 -8.146 -16.358 1.00 64.62 334 PRO A O 1
ATOM 2633 N N . MET A 1 335 ? 23.379 -6.391 -17.449 1.00 70.31 335 MET A N 1
ATOM 2634 C CA . MET A 1 335 ? 22.614 -5.873 -16.312 1.00 70.31 335 MET A CA 1
ATOM 2635 C C . MET A 1 335 ? 21.519 -6.832 -15.828 1.00 70.31 335 MET A C 1
ATOM 2637 O O . MET A 1 335 ? 21.262 -6.920 -14.627 1.00 70.31 335 MET A O 1
ATOM 2641 N N . LEU A 1 336 ? 20.924 -7.618 -16.727 1.00 67.88 336 LEU A N 1
ATOM 2642 C CA . LEU A 1 336 ? 19.913 -8.615 -16.371 1.00 67.88 336 LEU A CA 1
ATOM 2643 C C . LEU A 1 336 ? 20.492 -9.785 -15.574 1.00 67.88 336 LEU A C 1
ATOM 2645 O O . LEU A 1 336 ? 19.802 -10.350 -14.725 1.00 67.88 336 LEU A O 1
ATOM 2649 N N . GLY A 1 337 ? 21.765 -10.116 -15.794 1.00 72.19 337 GLY A N 1
ATOM 2650 C CA . GLY A 1 337 ? 22.409 -11.259 -15.153 1.00 72.19 337 GLY A CA 1
ATOM 2651 C C . GLY A 1 337 ? 22.601 -10.979 -13.670 1.00 72.19 337 GLY A C 1
ATOM 2652 O O . GLY A 1 337 ? 22.278 -11.817 -12.828 1.00 72.19 337 GLY A O 1
ATOM 2653 N N . VAL A 1 338 ? 23.031 -9.749 -13.351 1.00 77.25 338 VAL A N 1
ATOM 2654 C CA . VAL A 1 338 ? 23.085 -9.222 -11.977 1.00 77.25 338 VAL A CA 1
ATOM 2655 C C . VAL A 1 338 ? 21.722 -9.362 -11.308 1.00 77.25 338 VAL A C 1
ATOM 2657 O O . VAL A 1 338 ? 21.584 -9.939 -10.230 1.00 77.25 338 VAL A O 1
ATOM 2660 N N . GLN A 1 339 ? 20.705 -8.831 -11.979 1.00 74.25 339 GLN A N 1
ATOM 2661 C CA . GLN A 1 339 ? 19.355 -8.713 -11.458 1.00 74.25 339 GLN A CA 1
ATOM 2662 C C . GLN A 1 339 ? 18.704 -10.073 -11.222 1.00 74.25 339 GLN A C 1
ATOM 2664 O O . GLN A 1 339 ? 18.064 -10.272 -10.190 1.00 74.25 339 GLN A O 1
ATOM 2669 N N . PHE A 1 340 ? 18.904 -11.026 -12.132 1.00 79.88 340 PHE A N 1
ATOM 2670 C CA . PHE A 1 340 ? 18.408 -12.386 -11.981 1.00 79.88 340 PHE A CA 1
ATOM 2671 C C . PHE A 1 340 ? 19.074 -13.103 -10.807 1.00 79.88 340 PHE A C 1
ATOM 2673 O O . PHE A 1 340 ? 18.382 -13.703 -9.987 1.00 79.88 340 PHE A O 1
ATOM 2680 N N . MET A 1 341 ? 20.397 -12.988 -10.661 1.00 81.81 341 MET A N 1
ATOM 2681 C CA . MET A 1 341 ? 21.115 -13.574 -9.523 1.00 81.81 341 MET A CA 1
ATOM 2682 C C . MET A 1 341 ? 20.639 -12.991 -8.186 1.00 81.81 341 MET A C 1
ATOM 2684 O O . MET A 1 341 ? 20.439 -13.732 -7.223 1.00 81.81 341 MET A O 1
ATOM 2688 N N . MET A 1 342 ? 20.377 -11.682 -8.131 1.00 82.06 342 MET A N 1
ATOM 2689 C CA . MET A 1 342 ? 19.764 -11.048 -6.960 1.00 82.06 342 MET A CA 1
ATOM 2690 C C . MET A 1 342 ? 18.350 -11.564 -6.699 1.00 82.06 342 MET A C 1
ATOM 2692 O O . MET A 1 342 ? 18.014 -11.874 -5.558 1.00 82.06 342 MET A O 1
ATOM 2696 N N . ALA A 1 343 ? 17.516 -11.667 -7.737 1.00 80.81 343 ALA A N 1
ATOM 2697 C CA . ALA A 1 343 ? 16.160 -12.188 -7.616 1.00 80.81 343 ALA A CA 1
ATOM 2698 C C . ALA A 1 343 ? 16.161 -13.630 -7.090 1.00 80.81 343 ALA A C 1
ATOM 2700 O O . ALA A 1 343 ? 15.374 -13.955 -6.200 1.00 80.81 343 ALA A O 1
ATOM 2701 N N . LEU A 1 344 ? 17.085 -14.474 -7.560 1.00 85.62 344 LEU A N 1
ATOM 2702 C CA . LEU A 1 344 ? 17.282 -15.831 -7.053 1.00 85.62 344 LEU A CA 1
ATOM 2703 C C . LEU A 1 344 ? 17.718 -15.840 -5.586 1.00 85.62 344 LEU A C 1
ATOM 2705 O O . LEU A 1 344 ? 17.143 -16.586 -4.798 1.00 85.62 344 LEU A O 1
ATOM 2709 N N . ALA A 1 345 ? 18.678 -14.997 -5.196 1.00 86.62 345 ALA A N 1
ATOM 2710 C CA . ALA A 1 345 ? 19.125 -14.895 -3.807 1.00 86.62 345 ALA A CA 1
ATOM 2711 C C . ALA A 1 345 ? 17.989 -14.449 -2.869 1.00 86.62 345 ALA A C 1
ATOM 2713 O O . ALA A 1 345 ? 17.766 -15.058 -1.819 1.00 86.62 345 ALA A O 1
ATOM 2714 N N . MET A 1 346 ? 17.217 -13.434 -3.272 1.00 84.19 346 MET A N 1
ATOM 2715 C CA . MET A 1 346 ? 16.043 -12.966 -2.529 1.00 84.19 346 MET A CA 1
ATOM 2716 C C . MET A 1 346 ? 14.955 -14.038 -2.454 1.00 84.19 346 MET A C 1
ATOM 2718 O O . MET A 1 346 ? 14.373 -14.246 -1.389 1.00 84.19 346 MET A O 1
ATOM 2722 N N . THR A 1 347 ? 14.702 -14.751 -3.552 1.00 85.44 347 THR A N 1
ATOM 2723 C CA . THR A 1 347 ? 13.717 -15.840 -3.600 1.00 85.44 347 THR A CA 1
ATOM 2724 C C . THR A 1 347 ? 14.139 -16.989 -2.693 1.00 85.44 347 THR A C 1
ATOM 2726 O O . THR A 1 347 ? 13.340 -17.435 -1.877 1.00 85.44 347 THR A O 1
ATOM 2729 N N . ALA A 1 348 ? 15.398 -17.427 -2.761 1.00 88.62 348 ALA A N 1
ATOM 2730 C CA . ALA A 1 348 ? 15.931 -18.493 -1.917 1.00 88.62 348 ALA A CA 1
ATOM 2731 C C . ALA A 1 348 ? 15.839 -18.137 -0.425 1.00 88.62 348 ALA A C 1
ATOM 2733 O O . ALA A 1 348 ? 15.374 -18.952 0.371 1.00 88.62 348 ALA A O 1
ATOM 2734 N N . MET A 1 349 ? 16.199 -16.902 -0.053 1.00 88.69 349 MET A N 1
ATOM 2735 C CA . MET A 1 349 ? 16.045 -16.413 1.320 1.00 88.69 349 MET A CA 1
ATOM 2736 C C . MET A 1 349 ? 14.573 -16.381 1.747 1.00 88.69 349 MET A C 1
ATOM 2738 O O . MET A 1 349 ? 14.228 -16.876 2.816 1.00 88.69 349 MET A O 1
ATOM 2742 N N . THR A 1 350 ? 13.691 -15.844 0.901 1.00 86.38 350 THR A N 1
ATOM 2743 C CA . THR A 1 350 ? 12.250 -15.758 1.185 1.00 86.38 350 THR A CA 1
ATOM 2744 C C . THR A 1 350 ? 11.636 -17.143 1.366 1.00 86.38 350 THR A C 1
ATOM 2746 O O . THR A 1 350 ? 10.903 -17.361 2.325 1.00 86.38 350 THR A O 1
ATOM 2749 N N . VAL A 1 351 ? 11.971 -18.100 0.495 1.00 89.75 351 VAL A N 1
ATOM 2750 C CA . VAL A 1 351 ? 11.519 -19.494 0.596 1.00 89.75 351 VAL A CA 1
ATOM 2751 C C . VAL A 1 351 ? 12.070 -20.149 1.861 1.00 89.75 351 VAL A C 1
ATOM 2753 O O . VAL A 1 351 ? 11.311 -20.797 2.575 1.00 89.75 351 VAL A O 1
ATOM 2756 N N . GLY A 1 352 ? 13.350 -19.948 2.189 1.00 92.44 352 GLY A N 1
ATOM 2757 C CA . GLY A 1 352 ? 13.950 -20.466 3.421 1.00 92.44 352 GLY A CA 1
ATOM 2758 C C . GLY A 1 352 ? 13.241 -19.954 4.678 1.00 92.44 352 GLY A C 1
ATOM 2759 O O . GLY A 1 352 ? 12.856 -20.747 5.541 1.00 92.44 352 GLY A O 1
ATOM 2760 N N . LEU A 1 353 ? 12.987 -18.644 4.746 1.00 89.81 353 LEU A N 1
ATOM 2761 C CA . LEU A 1 353 ? 12.242 -18.013 5.838 1.00 89.81 353 LEU A CA 1
ATOM 2762 C C . LEU A 1 353 ? 10.781 -18.468 5.880 1.00 89.81 353 LEU A C 1
ATOM 2764 O O . LEU A 1 353 ? 10.251 -18.703 6.962 1.00 89.81 353 LEU A O 1
ATOM 2768 N N . LEU A 1 354 ? 10.136 -18.643 4.725 1.00 88.88 354 LEU A N 1
ATOM 2769 C CA . LEU A 1 354 ? 8.768 -19.145 4.640 1.00 88.88 354 LEU A CA 1
ATOM 2770 C C . LEU A 1 354 ? 8.674 -20.594 5.128 1.00 88.88 354 LEU A C 1
ATOM 2772 O O . LEU A 1 354 ? 7.782 -20.915 5.904 1.00 88.88 354 LEU A O 1
ATOM 2776 N N . VAL A 1 355 ? 9.608 -21.465 4.738 1.00 92.50 355 VAL A N 1
ATOM 2777 C CA . VAL A 1 355 ? 9.674 -22.849 5.233 1.00 92.50 355 VAL A CA 1
ATOM 2778 C C . VAL A 1 355 ? 9.905 -22.862 6.743 1.00 92.50 355 VAL A C 1
ATOM 2780 O O . VAL A 1 355 ? 9.237 -23.611 7.454 1.00 92.50 355 VAL A O 1
ATOM 2783 N N . GLN A 1 356 ? 10.802 -22.016 7.256 1.00 91.25 356 GLN A N 1
ATOM 2784 C CA . GLN A 1 356 ? 11.027 -21.882 8.696 1.00 91.25 356 GLN A CA 1
ATOM 2785 C C . GLN A 1 356 ? 9.770 -21.386 9.427 1.00 91.25 356 GLN A C 1
ATOM 2787 O O . GLN A 1 356 ? 9.417 -21.929 10.474 1.00 91.25 356 GLN A O 1
ATOM 2792 N N . TYR A 1 357 ? 9.080 -20.392 8.866 1.00 90.00 357 TYR A N 1
ATOM 2793 C CA . TYR A 1 357 ? 7.817 -19.869 9.378 1.00 90.00 357 TYR A CA 1
ATOM 2794 C C . TYR A 1 357 ? 6.744 -20.958 9.420 1.00 90.00 357 TYR A C 1
ATOM 2796 O O . TYR A 1 357 ? 6.162 -21.188 10.474 1.00 90.00 357 TYR A O 1
ATOM 2804 N N . LEU A 1 358 ? 6.528 -21.682 8.318 1.00 90.94 358 LEU A N 1
ATOM 2805 C CA . LEU A 1 358 ? 5.528 -22.749 8.231 1.00 90.94 358 LEU A CA 1
ATOM 2806 C C . LEU A 1 358 ? 5.833 -23.904 9.192 1.00 90.94 358 LEU A C 1
ATOM 2808 O O . LEU A 1 358 ? 4.917 -24.419 9.826 1.00 90.94 358 LEU A O 1
ATOM 2812 N N . ARG A 1 359 ? 7.112 -24.272 9.358 1.00 93.62 359 ARG A N 1
ATOM 2813 C CA . ARG A 1 359 ? 7.533 -25.279 10.346 1.00 93.62 359 ARG A CA 1
ATOM 2814 C C . ARG A 1 359 ? 7.216 -24.845 11.772 1.00 93.62 359 ARG A C 1
ATOM 2816 O O . ARG A 1 359 ? 6.671 -25.637 12.528 1.00 93.62 359 ARG A O 1
ATOM 2823 N N . LYS A 1 360 ? 7.527 -23.597 12.134 1.00 91.25 360 LYS A N 1
ATOM 2824 C CA . LYS A 1 360 ? 7.201 -23.062 13.466 1.00 91.25 360 LYS A CA 1
ATOM 2825 C C . LYS A 1 360 ? 5.693 -22.942 13.679 1.00 91.25 360 LYS A C 1
ATOM 2827 O O . LYS A 1 360 ? 5.191 -23.318 14.728 1.00 91.25 360 LYS A O 1
ATOM 2832 N N . ARG A 1 361 ? 4.971 -22.477 12.662 1.00 90.81 361 ARG A N 1
ATOM 2833 C CA . ARG A 1 361 ? 3.512 -22.357 12.668 1.00 90.81 361 ARG A CA 1
ATOM 2834 C C . ARG A 1 361 ? 2.810 -23.702 12.858 1.00 90.81 361 ARG A C 1
ATOM 2836 O O . ARG A 1 361 ? 1.778 -23.743 13.503 1.00 90.81 361 ARG A O 1
ATOM 2843 N N . ALA A 1 362 ? 3.354 -24.793 12.324 1.00 92.81 362 ALA A N 1
ATOM 2844 C CA . ALA A 1 362 ? 2.761 -26.120 12.488 1.00 92.81 362 ALA A CA 1
ATOM 2845 C C . ALA A 1 362 ? 2.814 -26.648 13.935 1.00 92.81 362 ALA A C 1
ATOM 2847 O O . ALA A 1 362 ? 2.083 -27.577 14.259 1.00 92.81 362 ALA A O 1
ATOM 2848 N N . VAL A 1 363 ? 3.684 -26.085 14.781 1.00 94.56 363 VAL A N 1
ATOM 2849 C CA . VAL A 1 363 ? 3.896 -26.532 16.168 1.00 94.56 363 VAL A CA 1
ATOM 2850 C C . VAL A 1 363 ? 3.263 -25.573 17.184 1.00 94.56 363 VAL A C 1
ATOM 2852 O O . VAL A 1 363 ? 3.045 -25.961 18.327 1.00 94.56 363 VAL A O 1
ATOM 2855 N N . ILE A 1 364 ? 2.950 -24.335 16.787 1.00 93.62 364 ILE A N 1
ATOM 2856 C CA . ILE A 1 364 ? 2.432 -23.327 17.715 1.00 93.62 364 ILE A CA 1
ATOM 2857 C C . ILE A 1 364 ? 0.975 -23.608 18.111 1.00 93.62 364 ILE A C 1
ATOM 2859 O O . ILE A 1 364 ? 0.124 -23.915 17.276 1.00 93.62 364 ILE A O 1
ATOM 2863 N N . ASN A 1 365 ? 0.686 -23.444 19.395 1.00 94.81 365 ASN A N 1
ATOM 2864 C CA . ASN A 1 365 ? -0.642 -23.495 20.002 1.00 94.81 365 ASN A CA 1
ATOM 2865 C C . ASN A 1 365 ? -0.713 -22.491 21.173 1.00 94.81 365 ASN A C 1
ATOM 2867 O O . ASN A 1 365 ? 0.266 -21.797 21.453 1.00 94.81 365 ASN A O 1
ATOM 2871 N N . CYS A 1 366 ? -1.858 -22.389 21.853 1.00 93.06 366 CYS A N 1
ATOM 2872 C CA . CYS A 1 366 ? -2.022 -21.454 22.972 1.00 93.06 366 CYS A CA 1
ATOM 2873 C C . CYS A 1 366 ? -1.058 -21.745 24.136 1.00 93.06 366 CYS A C 1
ATOM 2875 O O . CYS A 1 366 ? -0.507 -20.807 24.712 1.00 93.06 366 CYS A O 1
ATOM 2877 N N . ASP A 1 367 ? -0.782 -23.019 24.425 1.00 93.81 367 ASP A N 1
ATOM 2878 C CA . ASP A 1 367 ? 0.107 -23.421 25.521 1.00 93.81 367 ASP A CA 1
ATOM 2879 C C . ASP A 1 367 ? 1.552 -22.980 25.267 1.00 93.81 367 ASP A C 1
ATOM 2881 O O . ASP A 1 367 ? 2.154 -22.292 26.089 1.00 93.81 367 ASP A O 1
ATOM 2885 N N . THR A 1 368 ? 2.098 -23.309 24.096 1.00 93.38 368 THR A N 1
ATOM 2886 C CA . THR A 1 368 ? 3.450 -22.895 23.679 1.00 93.38 368 THR A CA 1
ATOM 2887 C C . THR A 1 368 ? 3.562 -21.375 23.590 1.00 93.38 368 THR A C 1
ATOM 2889 O O . THR A 1 368 ? 4.544 -20.799 24.059 1.00 93.38 368 THR A O 1
ATOM 2892 N N . TRP A 1 369 ? 2.523 -20.699 23.092 1.00 91.94 369 TRP A N 1
ATOM 2893 C CA . TRP A 1 369 ? 2.479 -19.239 23.075 1.00 91.94 369 TRP A CA 1
ATOM 2894 C C . TRP A 1 369 ? 2.545 -18.636 24.483 1.00 91.94 369 TRP A C 1
ATOM 2896 O O . TRP A 1 369 ? 3.317 -17.704 24.716 1.00 91.94 369 TRP A O 1
ATOM 2906 N N . SER A 1 370 ? 1.803 -19.198 25.443 1.00 90.62 370 SER A N 1
ATOM 2907 C CA . SER A 1 370 ? 1.817 -18.745 26.842 1.00 90.62 370 SER A CA 1
ATOM 2908 C C . SER A 1 370 ? 3.176 -18.948 27.528 1.00 90.62 370 SER A C 1
ATOM 2910 O O . SER A 1 370 ? 3.548 -18.174 28.407 1.00 90.62 370 SER A O 1
ATOM 2912 N N . GLN A 1 371 ? 3.959 -19.932 27.072 1.00 93.38 371 GLN A N 1
ATOM 2913 C CA . GLN A 1 371 ? 5.339 -20.170 27.513 1.00 93.38 371 GLN A CA 1
ATOM 2914 C C . GLN A 1 371 ? 6.348 -19.187 26.891 1.00 93.38 371 GLN A C 1
ATOM 2916 O O . GLN A 1 371 ? 7.529 -19.209 27.237 1.00 93.38 371 GLN A O 1
ATOM 2921 N N . GLY A 1 372 ? 5.896 -18.296 26.004 1.00 91.56 372 GLY A N 1
ATOM 2922 C CA . GLY A 1 372 ? 6.715 -17.272 25.362 1.00 91.56 372 GLY A CA 1
ATOM 2923 C C . GLY A 1 372 ? 7.220 -17.647 23.969 1.00 91.56 372 GLY A C 1
ATOM 2924 O O . GLY A 1 372 ? 7.880 -16.817 23.334 1.00 91.56 372 GLY A O 1
ATOM 2925 N N . ASP A 1 373 ? 6.892 -18.835 23.452 1.00 89.56 373 ASP A N 1
ATOM 2926 C CA . ASP A 1 373 ? 7.232 -19.195 22.078 1.00 89.56 373 ASP A CA 1
ATOM 2927 C C . ASP A 1 373 ? 6.361 -18.404 21.099 1.00 89.56 373 ASP A C 1
ATOM 2929 O O . ASP A 1 373 ? 5.138 -18.498 21.078 1.00 89.56 373 ASP A O 1
ATOM 2933 N N . ARG A 1 374 ? 6.995 -17.592 20.250 1.00 89.94 374 ARG A N 1
ATOM 2934 C CA . ARG A 1 374 ? 6.301 -16.765 19.253 1.00 89.94 374 ARG A CA 1
ATOM 2935 C C . ARG A 1 374 ? 6.720 -17.156 17.841 1.00 89.94 374 ARG A C 1
ATOM 2937 O O . ARG A 1 374 ? 7.903 -17.372 17.553 1.00 89.94 374 ARG A O 1
ATOM 2944 N N . VAL A 1 375 ? 5.753 -17.198 16.925 1.00 87.62 375 VAL A N 1
ATOM 2945 C CA . VAL A 1 375 ? 6.044 -17.382 15.498 1.00 87.62 375 VAL A CA 1
ATOM 2946 C C . VAL A 1 375 ? 6.762 -16.128 14.974 1.00 87.62 375 VAL A C 1
ATOM 2948 O O . VAL A 1 375 ? 6.287 -15.011 15.194 1.00 87.62 375 VAL A O 1
ATOM 2951 N N . PRO A 1 376 ? 7.915 -16.264 14.289 1.00 83.56 376 PRO A N 1
ATOM 2952 C CA . PRO A 1 376 ? 8.615 -15.116 13.731 1.00 83.56 376 PRO A CA 1
ATOM 2953 C C . PRO A 1 376 ? 7.756 -14.450 12.657 1.00 83.56 376 PRO A C 1
ATOM 2955 O O . PRO A 1 376 ? 7.124 -15.117 11.841 1.00 83.56 376 PRO A O 1
ATOM 2958 N N . ARG A 1 377 ? 7.764 -13.119 12.617 1.00 79.31 377 ARG A N 1
ATOM 2959 C CA . ARG A 1 377 ? 7.006 -12.372 11.612 1.00 79.31 377 ARG A CA 1
ATOM 2960 C C . ARG A 1 377 ? 7.727 -12.378 10.282 1.00 79.31 377 ARG A C 1
ATOM 2962 O O . ARG A 1 377 ? 8.851 -11.892 10.193 1.00 79.31 377 ARG A O 1
ATOM 2969 N N . LEU A 1 378 ? 7.044 -12.844 9.241 1.00 76.50 378 LEU A N 1
ATOM 2970 C CA . LEU A 1 378 ? 7.584 -12.817 7.884 1.00 76.50 378 LEU A CA 1
ATOM 2971 C C . LEU A 1 378 ? 7.689 -11.376 7.350 1.00 76.50 378 LEU A C 1
ATOM 2973 O O . LEU A 1 378 ? 8.716 -11.009 6.788 1.00 76.50 378 LEU A O 1
ATOM 2977 N N . LEU A 1 379 ? 6.666 -10.544 7.596 1.00 71.31 379 LEU A N 1
ATOM 2978 C CA . LEU A 1 379 ? 6.607 -9.147 7.131 1.00 71.31 379 LEU A CA 1
ATOM 2979 C C . LEU A 1 379 ? 7.713 -8.265 7.733 1.00 71.31 379 LEU A C 1
ATOM 2981 O O . LEU A 1 379 ? 8.220 -7.359 7.077 1.00 71.31 379 LEU A O 1
ATOM 2985 N N . VAL A 1 380 ? 8.108 -8.553 8.975 1.00 72.06 380 VAL A N 1
ATOM 2986 C CA . VAL A 1 380 ? 9.048 -7.738 9.765 1.00 72.06 380 VAL A CA 1
ATOM 2987 C C . VAL A 1 380 ? 10.418 -8.413 9.884 1.00 72.06 380 VAL A C 1
ATOM 2989 O O . VAL A 1 380 ? 11.235 -8.024 10.715 1.00 72.06 380 VAL A O 1
ATOM 2992 N N . HIS A 1 381 ? 10.698 -9.446 9.081 1.00 83.56 381 HIS A N 1
ATOM 2993 C CA . HIS A 1 381 ? 11.880 -10.270 9.306 1.00 83.56 381 HIS A CA 1
ATOM 2994 C C . HIS A 1 381 ? 13.178 -9.501 8.990 1.00 83.56 381 HIS A C 1
ATOM 2996 O O . HIS A 1 381 ? 13.430 -9.195 7.818 1.00 83.56 381 HIS A O 1
ATOM 3002 N N . PRO A 1 382 ? 14.066 -9.249 9.975 1.00 84.00 382 PRO A N 1
ATOM 3003 C CA . PRO A 1 382 ? 15.279 -8.465 9.746 1.00 84.00 382 PRO A CA 1
ATOM 3004 C C . PRO A 1 382 ? 16.198 -9.085 8.691 1.00 84.00 382 PRO A C 1
ATOM 3006 O O . PRO A 1 382 ? 16.820 -8.360 7.924 1.00 84.00 382 PRO A O 1
ATOM 3009 N N . ALA A 1 383 ? 16.255 -10.420 8.600 1.00 85.75 383 ALA A N 1
ATOM 3010 C CA . ALA A 1 383 ? 17.068 -11.076 7.575 1.00 85.75 383 ALA A CA 1
ATOM 3011 C C . ALA A 1 383 ? 16.550 -10.797 6.157 1.00 85.75 383 ALA A C 1
ATOM 3013 O O . ALA A 1 383 ? 17.355 -10.519 5.281 1.00 85.75 383 ALA A O 1
ATOM 3014 N N . LEU A 1 384 ? 15.227 -10.786 5.938 1.00 81.69 384 LEU A N 1
ATOM 3015 C CA . LEU A 1 384 ? 14.659 -10.481 4.621 1.00 81.69 384 LEU A CA 1
ATOM 3016 C C . LEU A 1 384 ? 14.964 -9.032 4.230 1.00 81.69 384 LEU A C 1
ATOM 3018 O O . LEU A 1 384 ? 15.408 -8.761 3.117 1.00 81.69 384 LEU A O 1
ATOM 3022 N N . GLN A 1 385 ? 14.792 -8.119 5.187 1.00 81.75 385 GLN A N 1
ATOM 3023 C CA . GLN A 1 385 ? 15.122 -6.705 5.047 1.00 81.75 385 GLN A CA 1
ATOM 3024 C C . GLN A 1 385 ? 16.605 -6.488 4.704 1.00 81.75 385 GLN A C 1
ATOM 3026 O O . GLN A 1 385 ? 16.930 -5.774 3.756 1.00 81.75 385 GLN A O 1
ATOM 3031 N N . MET A 1 386 ? 17.512 -7.141 5.435 1.00 84.19 386 MET A N 1
ATOM 3032 C CA . MET A 1 386 ? 18.952 -7.057 5.187 1.00 84.19 386 MET A CA 1
ATOM 3033 C C . MET A 1 386 ? 19.337 -7.690 3.851 1.00 84.19 386 MET A C 1
ATOM 3035 O O . MET A 1 386 ? 20.122 -7.099 3.120 1.00 84.19 386 MET A O 1
ATOM 3039 N N . THR A 1 387 ? 18.775 -8.849 3.495 1.00 85.06 387 THR A N 1
ATOM 3040 C CA . THR A 1 387 ? 19.019 -9.487 2.196 1.00 85.06 387 THR A CA 1
ATOM 3041 C C . THR A 1 387 ? 18.573 -8.589 1.054 1.00 85.06 387 THR A C 1
ATOM 3043 O O . THR A 1 387 ? 19.338 -8.413 0.113 1.00 85.06 387 THR A O 1
ATOM 3046 N N . LEU A 1 388 ? 17.392 -7.976 1.145 1.00 81.31 388 LEU A N 1
ATOM 3047 C CA . LEU A 1 388 ? 16.906 -7.030 0.144 1.00 81.31 388 LEU A CA 1
ATOM 3048 C C . LEU A 1 388 ? 17.840 -5.818 0.014 1.00 81.31 388 LEU A C 1
ATOM 3050 O O . LEU A 1 388 ? 18.246 -5.475 -1.097 1.00 81.31 388 LEU A O 1
ATOM 3054 N N . GLY A 1 389 ? 18.228 -5.207 1.138 1.00 78.38 389 GLY A N 1
ATOM 3055 C CA . GLY A 1 389 ? 19.156 -4.074 1.150 1.00 78.38 389 GLY A CA 1
ATOM 3056 C C . GLY A 1 389 ? 20.519 -4.428 0.548 1.00 78.38 389 GLY A C 1
ATOM 3057 O O . GLY A 1 389 ? 20.982 -3.754 -0.368 1.00 78.38 389 GLY A O 1
ATOM 3058 N N . ILE A 1 390 ? 21.129 -5.527 1.002 1.00 83.44 390 ILE A N 1
ATOM 3059 C CA . ILE A 1 390 ? 22.429 -6.014 0.517 1.00 83.44 390 ILE A CA 1
ATOM 3060 C C . ILE A 1 390 ? 22.362 -6.370 -0.969 1.00 83.44 390 ILE A C 1
ATOM 3062 O O . ILE A 1 390 ? 23.230 -5.945 -1.725 1.00 83.44 390 ILE A O 1
ATOM 3066 N N . CYS A 1 391 ? 21.334 -7.107 -1.406 1.00 84.38 391 CYS A N 1
ATOM 3067 C CA . CYS A 1 391 ? 21.165 -7.452 -2.817 1.00 84.38 391 CYS A CA 1
ATOM 3068 C C . CYS A 1 391 ? 21.059 -6.186 -3.663 1.00 84.38 391 CYS A C 1
ATOM 3070 O O . CYS A 1 391 ? 21.742 -6.088 -4.675 1.00 84.38 391 CYS A O 1
ATOM 3072 N N . THR A 1 392 ? 20.252 -5.210 -3.239 1.00 79.25 392 THR A N 1
ATOM 3073 C CA . THR A 1 392 ? 20.080 -3.946 -3.969 1.00 79.25 392 THR A CA 1
ATOM 3074 C C . THR A 1 392 ? 21.408 -3.210 -4.119 1.00 79.25 392 THR A C 1
ATOM 3076 O O . THR A 1 392 ? 21.755 -2.808 -5.224 1.00 79.25 392 THR A O 1
ATOM 3079 N N . ILE A 1 393 ? 22.188 -3.098 -3.040 1.00 79.00 393 ILE A N 1
ATOM 3080 C CA . ILE A 1 393 ? 23.494 -2.425 -3.058 1.00 79.00 393 ILE A CA 1
ATOM 3081 C C . ILE A 1 393 ? 24.479 -3.161 -3.962 1.00 79.00 393 ILE A C 1
ATOM 3083 O O . ILE A 1 393 ? 25.058 -2.540 -4.846 1.00 79.00 393 ILE A O 1
ATOM 3087 N N . ILE A 1 394 ? 24.642 -4.477 -3.781 1.00 84.75 394 ILE A N 1
ATOM 3088 C CA . ILE A 1 394 ? 25.534 -5.293 -4.617 1.00 84.75 394 ILE A CA 1
ATOM 3089 C C . ILE A 1 394 ? 25.133 -5.164 -6.084 1.00 84.75 394 ILE A C 1
ATOM 3091 O O . ILE A 1 394 ? 25.992 -4.975 -6.939 1.00 84.75 394 ILE A O 1
ATOM 3095 N N . GLY A 1 395 ? 23.832 -5.222 -6.366 1.00 80.44 395 GLY A N 1
ATOM 3096 C CA . GLY A 1 395 ? 23.288 -5.065 -7.704 1.00 80.44 395 GLY A CA 1
ATOM 3097 C C . GLY A 1 395 ? 23.676 -3.753 -8.349 1.00 80.44 395 GLY A C 1
ATOM 3098 O O . GLY A 1 395 ? 24.269 -3.729 -9.423 1.00 80.44 395 GLY A O 1
ATOM 3099 N N . VAL A 1 396 ? 23.372 -2.665 -7.652 1.00 75.94 396 VAL A N 1
ATOM 3100 C CA . VAL A 1 396 ? 23.661 -1.301 -8.084 1.00 75.94 396 VAL A CA 1
ATOM 3101 C C . VAL A 1 396 ? 25.165 -1.083 -8.282 1.00 75.94 396 VAL A C 1
ATOM 3103 O O . VAL A 1 396 ? 25.584 -0.567 -9.319 1.00 75.94 396 VAL A O 1
ATOM 3106 N N . SER A 1 397 ? 25.996 -1.520 -7.334 1.00 80.25 397 SER A N 1
ATOM 3107 C CA . SER A 1 397 ? 27.454 -1.406 -7.431 1.00 80.25 397 SER A CA 1
ATOM 3108 C C . SER A 1 397 ? 28.024 -2.220 -8.590 1.00 80.25 397 SER A C 1
ATOM 3110 O O . SER A 1 397 ? 28.920 -1.744 -9.283 1.00 80.25 397 SER A O 1
ATOM 3112 N N . LEU A 1 398 ? 27.499 -3.423 -8.834 1.00 82.31 398 LEU A N 1
ATOM 3113 C CA . LEU A 1 398 ? 27.952 -4.282 -9.924 1.00 82.31 398 LEU A CA 1
ATOM 3114 C C . LEU A 1 398 ? 27.566 -3.702 -11.292 1.00 82.31 398 LEU A C 1
ATOM 3116 O O . LEU A 1 398 ? 28.396 -3.669 -12.194 1.00 82.31 398 LEU A O 1
ATOM 3120 N N . VAL A 1 399 ? 26.344 -3.178 -11.425 1.00 77.69 399 VAL A N 1
ATOM 3121 C CA . VAL A 1 399 ? 25.872 -2.453 -12.619 1.00 77.69 399 VAL A CA 1
ATOM 3122 C C . VAL A 1 399 ? 26.752 -1.233 -12.910 1.00 77.69 399 VAL A C 1
ATOM 3124 O O . VAL A 1 399 ? 27.181 -1.024 -14.047 1.00 77.69 399 VAL A O 1
ATOM 3127 N N . MET A 1 400 ? 27.064 -0.438 -11.884 1.00 77.75 400 MET A N 1
ATOM 3128 C CA . MET A 1 400 ? 27.959 0.713 -12.015 1.00 77.75 400 MET A CA 1
ATOM 3129 C C . MET A 1 400 ? 29.374 0.290 -12.430 1.00 77.75 400 MET A C 1
ATOM 3131 O O . MET A 1 400 ? 29.941 0.883 -13.344 1.00 77.75 400 MET A O 1
ATOM 3135 N N . TRP A 1 401 ? 29.927 -0.756 -11.809 1.00 83.25 401 TRP A N 1
ATOM 3136 C CA . TRP A 1 401 ? 31.243 -1.298 -12.155 1.00 83.25 401 TRP A CA 1
ATOM 3137 C C . TRP A 1 401 ? 31.310 -1.763 -13.612 1.00 83.25 401 TRP A C 1
ATOM 3139 O O . TRP A 1 401 ? 32.209 -1.347 -14.338 1.00 83.25 401 TRP A O 1
ATOM 3149 N N . ILE A 1 402 ? 30.336 -2.563 -14.061 1.00 80.19 402 ILE A N 1
ATOM 3150 C CA . ILE A 1 402 ? 30.257 -3.048 -15.448 1.00 80.19 402 ILE A CA 1
ATOM 3151 C C . ILE A 1 402 ? 30.215 -1.868 -16.419 1.00 80.19 402 ILE A C 1
ATOM 3153 O O . ILE A 1 402 ? 30.974 -1.841 -17.385 1.00 80.19 402 ILE A O 1
ATOM 3157 N N . SER A 1 403 ? 29.407 -0.851 -16.109 1.00 76.50 403 SER A N 1
ATOM 3158 C CA . SER A 1 403 ? 29.285 0.347 -16.944 1.00 76.50 403 SER A CA 1
ATOM 3159 C C . SER A 1 403 ? 30.605 1.128 -17.044 1.00 76.50 403 SER A C 1
ATOM 3161 O O . SER A 1 403 ? 30.922 1.691 -18.090 1.00 76.50 403 SER A O 1
ATOM 3163 N N . ILE A 1 404 ? 31.391 1.187 -15.963 1.00 79.94 404 ILE A N 1
ATOM 3164 C CA . ILE A 1 404 ? 32.710 1.842 -15.951 1.00 79.94 404 ILE A CA 1
ATOM 3165 C C . ILE A 1 404 ? 33.723 1.033 -16.769 1.00 79.94 404 ILE A C 1
ATOM 3167 O O . ILE A 1 404 ? 34.453 1.608 -17.576 1.00 79.94 404 ILE A O 1
ATOM 3171 N N . VAL A 1 405 ? 33.757 -0.291 -16.588 1.00 80.94 405 VAL A N 1
ATOM 3172 C CA . VAL A 1 405 ? 34.674 -1.184 -17.312 1.00 80.94 405 VAL A CA 1
ATOM 3173 C C . VAL A 1 405 ? 34.404 -1.137 -18.815 1.00 80.94 405 VAL A C 1
ATOM 3175 O O . VAL A 1 405 ? 35.345 -0.965 -19.588 1.00 80.94 405 VAL A O 1
ATOM 3178 N N . GLU A 1 406 ? 33.141 -1.197 -19.233 1.00 78.31 406 GLU A N 1
ATOM 3179 C CA . GLU A 1 406 ? 32.756 -1.128 -20.646 1.00 78.31 406 GLU A CA 1
ATOM 3180 C C . GLU A 1 406 ? 33.153 0.212 -21.285 1.00 78.31 406 GLU A C 1
ATOM 3182 O O . GLU A 1 406 ? 33.774 0.240 -22.348 1.00 78.31 406 GLU A O 1
ATOM 3187 N N . ASN A 1 407 ? 32.912 1.330 -20.590 1.00 77.00 407 ASN A N 1
ATOM 3188 C CA . ASN A 1 407 ? 33.335 2.655 -21.055 1.00 77.00 407 ASN A CA 1
ATOM 3189 C C . ASN A 1 407 ? 34.861 2.826 -21.116 1.00 77.00 407 ASN A C 1
ATOM 3191 O O . ASN A 1 407 ? 35.352 3.656 -21.879 1.00 77.00 407 ASN A O 1
ATOM 3195 N N . SER A 1 408 ? 35.624 2.049 -20.342 1.00 83.50 408 SER A N 1
ATOM 3196 C CA . SER A 1 408 ? 37.092 2.073 -20.394 1.00 83.50 408 SER A CA 1
ATOM 3197 C C . SER A 1 408 ? 37.678 1.348 -21.616 1.00 83.50 408 SER A C 1
ATOM 3199 O O . SER A 1 408 ? 38.891 1.372 -21.811 1.00 83.50 408 SER A O 1
ATOM 3201 N N . GLY A 1 409 ? 36.845 0.693 -22.436 1.00 82.75 409 GLY A N 1
ATOM 3202 C CA . GLY A 1 409 ? 37.287 -0.106 -23.584 1.00 82.75 409 GLY A CA 1
ATOM 3203 C C . GLY A 1 409 ? 37.918 -1.449 -23.202 1.00 82.75 409 GLY A C 1
ATOM 3204 O O . GLY A 1 409 ? 38.428 -2.156 -24.071 1.00 82.75 409 GLY A O 1
ATOM 3205 N N . SER A 1 410 ? 37.882 -1.820 -21.920 1.00 82.19 410 SER A N 1
ATOM 3206 C CA . SER A 1 410 ? 38.362 -3.117 -21.446 1.00 82.19 410 SER A CA 1
ATOM 3207 C C . SER A 1 410 ? 37.356 -4.204 -21.826 1.00 82.19 410 SER A C 1
ATOM 3209 O O . SER A 1 410 ? 36.193 -4.155 -21.423 1.00 82.19 410 SER A O 1
ATOM 3211 N N . SER A 1 411 ? 37.787 -5.200 -22.604 1.00 72.75 411 SER A N 1
ATOM 3212 C CA . SER A 1 411 ? 36.927 -6.309 -23.026 1.00 72.75 411 SER A CA 1
ATOM 3213 C C . SER A 1 411 ? 36.620 -7.236 -21.845 1.00 72.75 411 SER A C 1
ATOM 3215 O O . SER A 1 411 ? 37.375 -8.166 -21.549 1.00 72.75 411 SER A O 1
ATOM 3217 N N . TRP A 1 412 ? 35.488 -6.997 -21.184 1.00 73.25 412 TRP A N 1
ATOM 3218 C CA . TRP A 1 412 ? 34.994 -7.825 -20.077 1.00 73.25 412 TRP A CA 1
ATOM 3219 C C . TRP A 1 412 ? 34.691 -9.279 -20.495 1.00 73.25 412 TRP A C 1
ATOM 3221 O O . TRP A 1 412 ? 34.610 -10.156 -19.642 1.00 73.25 412 TRP A O 1
ATOM 3231 N N . GLU A 1 413 ? 34.570 -9.554 -21.801 1.00 69.94 413 GLU A N 1
ATOM 3232 C CA . GLU A 1 413 ? 34.218 -10.867 -22.372 1.00 69.94 413 GLU A CA 1
ATOM 3233 C C . GLU A 1 413 ? 35.162 -12.009 -21.954 1.00 69.94 413 GLU A C 1
ATOM 3235 O O . GLU A 1 413 ? 34.769 -13.174 -21.960 1.00 69.94 413 GLU A O 1
ATOM 3240 N N . SER A 1 414 ? 36.404 -11.697 -21.569 1.00 72.75 414 SER A N 1
ATOM 3241 C CA . SER A 1 414 ? 37.378 -12.713 -21.144 1.00 72.75 414 SER A CA 1
ATOM 3242 C C . SER A 1 414 ? 37.266 -13.116 -19.667 1.00 72.75 414 SER A C 1
ATOM 3244 O O . SER A 1 414 ? 37.804 -14.153 -19.267 1.00 72.75 414 SER A O 1
ATOM 3246 N N . ASP A 1 415 ? 36.527 -12.359 -18.851 1.00 78.88 415 ASP A N 1
ATOM 3247 C CA . ASP A 1 415 ? 36.437 -12.612 -17.417 1.00 78.88 415 ASP A CA 1
ATOM 3248 C C . ASP A 1 415 ? 35.441 -13.731 -17.085 1.00 78.88 415 ASP A C 1
ATOM 3250 O O . ASP A 1 415 ? 34.337 -13.832 -17.625 1.00 78.88 415 ASP A O 1
ATOM 3254 N N . ARG A 1 416 ? 35.785 -14.570 -16.098 1.00 85.31 416 ARG A N 1
ATOM 3255 C CA . ARG A 1 416 ? 34.887 -15.628 -15.585 1.00 85.31 416 ARG A CA 1
ATOM 3256 C C . ARG A 1 416 ? 33.531 -15.084 -15.138 1.00 85.31 416 ARG A C 1
ATOM 3258 O O . ARG A 1 416 ? 32.518 -15.764 -15.292 1.00 85.31 416 ARG A O 1
ATOM 3265 N N . LEU A 1 417 ? 33.523 -13.871 -14.588 1.00 80.38 417 LEU A N 1
ATOM 3266 C CA . LEU A 1 417 ? 32.306 -13.187 -14.174 1.00 80.38 417 LEU A CA 1
ATOM 3267 C C . LEU A 1 417 ? 31.397 -12.908 -15.376 1.00 80.38 417 LEU A C 1
ATOM 3269 O O . LEU A 1 417 ? 30.196 -13.137 -15.280 1.00 80.38 417 LEU A O 1
ATOM 3273 N N . SER A 1 418 ? 31.966 -12.523 -16.521 1.00 78.25 418 SER A N 1
ATOM 3274 C CA . SER A 1 418 ? 31.204 -12.305 -17.749 1.00 78.25 418 SER A CA 1
ATOM 3275 C C . SER A 1 418 ? 30.502 -13.559 -18.229 1.00 78.25 418 SER A C 1
ATOM 3277 O O . SER A 1 418 ? 29.287 -13.562 -18.434 1.00 78.25 418 SER A O 1
ATOM 3279 N N . ASN A 1 419 ? 31.242 -14.665 -18.277 1.00 83.06 419 ASN A N 1
ATOM 3280 C CA . ASN A 1 419 ? 30.684 -15.961 -18.639 1.00 83.06 419 ASN A CA 1
ATOM 3281 C C . ASN A 1 419 ? 29.570 -16.401 -17.677 1.00 83.06 419 ASN A C 1
ATOM 3283 O O . ASN A 1 419 ? 28.527 -16.882 -18.121 1.00 83.06 419 ASN A O 1
ATOM 3287 N N . LEU A 1 420 ? 29.750 -16.199 -16.365 1.00 83.44 420 LEU A N 1
ATOM 3288 C CA . LEU A 1 420 ? 28.718 -16.495 -15.369 1.00 83.44 420 LEU A CA 1
ATOM 3289 C C . LEU A 1 420 ? 27.453 -15.658 -15.597 1.00 83.44 420 LEU A C 1
ATOM 3291 O O . LEU A 1 420 ? 26.349 -16.196 -15.559 1.00 83.44 420 LEU A O 1
ATOM 3295 N N . MET A 1 421 ? 27.603 -14.362 -15.864 1.00 80.12 421 MET A N 1
ATOM 3296 C CA . MET A 1 421 ? 26.484 -13.450 -16.101 1.00 80.12 421 MET A CA 1
ATOM 3297 C C . MET A 1 421 ? 25.766 -13.739 -17.420 1.00 80.12 421 MET A C 1
ATOM 3299 O O . MET A 1 421 ? 24.538 -13.772 -17.455 1.00 80.12 421 MET A O 1
ATOM 3303 N N . GLY A 1 422 ? 26.512 -14.028 -18.486 1.00 76.81 422 GLY A N 1
ATOM 3304 C CA . GLY A 1 422 ? 25.960 -14.478 -19.761 1.00 76.81 422 GLY A CA 1
ATOM 3305 C C . GLY A 1 422 ? 25.169 -15.782 -19.618 1.00 76.81 422 GLY A C 1
ATOM 3306 O O . GLY A 1 422 ? 24.081 -15.908 -20.179 1.00 76.81 422 GLY A O 1
ATOM 3307 N N . MET A 1 423 ? 25.657 -16.732 -18.812 1.00 81.94 423 MET A N 1
ATOM 3308 C CA . MET A 1 423 ? 24.896 -17.939 -18.471 1.00 81.94 423 MET A CA 1
ATOM 3309 C C . MET A 1 423 ? 23.644 -17.614 -17.651 1.00 81.94 423 MET A C 1
ATOM 3311 O O . MET A 1 423 ? 22.561 -18.081 -18.000 1.00 81.94 423 MET A O 1
ATOM 3315 N N . ALA A 1 424 ? 23.766 -16.794 -16.602 1.00 81.56 424 ALA A N 1
ATOM 3316 C CA . ALA A 1 424 ? 22.640 -16.381 -15.768 1.00 81.56 424 ALA A CA 1
ATOM 3317 C C . ALA A 1 424 ? 21.524 -15.747 -16.608 1.00 81.56 424 ALA A C 1
ATOM 3319 O O . ALA A 1 424 ? 20.363 -16.083 -16.415 1.00 81.56 424 ALA A O 1
ATOM 3320 N N . ASN A 1 425 ? 21.870 -14.923 -17.597 1.00 75.50 425 ASN A N 1
ATOM 3321 C CA . ASN A 1 425 ? 20.919 -14.324 -18.532 1.00 75.50 425 ASN A CA 1
ATOM 3322 C C . ASN A 1 425 ? 20.152 -15.344 -19.370 1.00 75.50 425 ASN A C 1
ATOM 3324 O O . ASN A 1 425 ? 18.927 -15.261 -19.469 1.00 75.50 425 ASN A O 1
ATOM 3328 N N . LYS A 1 426 ? 20.851 -16.335 -19.934 1.00 77.25 426 LYS A N 1
ATOM 3329 C CA . LYS A 1 426 ? 20.208 -17.412 -20.703 1.00 77.25 426 LYS A CA 1
ATOM 3330 C C . LYS A 1 426 ? 19.191 -18.170 -19.847 1.00 77.25 426 LYS A C 1
ATOM 3332 O O . LYS A 1 426 ? 18.077 -18.433 -20.294 1.00 77.25 426 LYS A O 1
ATOM 3337 N N . TYR A 1 427 ? 19.549 -18.475 -18.599 1.00 81.75 427 TYR A N 1
ATOM 3338 C CA . TYR A 1 427 ? 18.642 -19.144 -17.666 1.00 81.75 427 TYR A CA 1
ATOM 3339 C C . TYR A 1 427 ? 17.539 -18.225 -17.134 1.00 81.75 427 TYR A C 1
ATOM 3341 O O . TYR A 1 427 ? 16.439 -18.709 -16.875 1.00 81.75 427 TYR A O 1
ATOM 3349 N N . ALA A 1 428 ? 17.793 -16.920 -17.010 1.00 79.00 428 ALA A N 1
ATOM 3350 C CA . ALA A 1 428 ? 16.811 -15.949 -16.546 1.00 79.00 428 ALA A CA 1
ATOM 3351 C C . ALA A 1 428 ? 15.554 -16.009 -17.409 1.00 79.00 428 ALA A C 1
ATOM 3353 O O . ALA A 1 428 ? 14.461 -16.167 -16.882 1.00 79.00 428 ALA A O 1
ATOM 3354 N N . ILE A 1 429 ? 15.701 -15.991 -18.732 1.00 71.38 429 ILE A N 1
ATOM 3355 C CA . ILE A 1 429 ? 14.569 -16.074 -19.665 1.00 71.38 429 ILE A CA 1
ATOM 3356 C C . ILE A 1 429 ? 13.795 -17.384 -19.481 1.00 71.38 429 ILE A C 1
ATOM 3358 O O . ILE A 1 429 ? 12.571 -17.371 -19.326 1.00 71.38 429 ILE A O 1
ATOM 3362 N N . ALA A 1 430 ? 14.516 -18.508 -19.451 1.00 78.94 430 ALA A N 1
ATOM 3363 C CA . ALA A 1 430 ? 13.930 -19.841 -19.337 1.00 78.94 430 ALA A CA 1
ATOM 3364 C C . ALA A 1 430 ? 13.174 -20.055 -18.014 1.00 78.94 430 ALA A C 1
ATOM 3366 O O . ALA A 1 430 ? 12.187 -20.784 -17.986 1.00 78.94 430 ALA A O 1
ATOM 3367 N N . VAL A 1 431 ? 13.612 -19.415 -16.925 1.00 80.25 431 VAL A N 1
ATOM 3368 C CA . VAL A 1 431 ? 12.974 -19.506 -15.602 1.00 80.25 431 VAL A CA 1
ATOM 3369 C C . VAL A 1 431 ? 11.859 -18.474 -15.439 1.00 80.25 431 VAL A C 1
ATOM 3371 O O . VAL A 1 431 ? 10.795 -18.783 -14.900 1.00 80.25 431 VAL A O 1
ATOM 3374 N N . LEU A 1 432 ? 12.076 -17.244 -15.902 1.00 74.94 432 LEU A N 1
ATOM 3375 C CA . LEU A 1 432 ? 11.184 -16.122 -15.628 1.00 74.94 432 LEU A CA 1
ATOM 3376 C C . LEU A 1 432 ? 9.935 -16.123 -16.497 1.00 74.94 432 LEU A C 1
ATOM 3378 O O . LEU A 1 432 ? 8.905 -15.658 -16.022 1.00 74.94 432 LEU A O 1
ATOM 3382 N N . MET A 1 433 ? 9.972 -16.668 -17.716 1.00 76.56 433 MET A N 1
ATOM 3383 C CA . MET A 1 433 ? 8.756 -16.798 -18.525 1.00 76.56 433 MET A CA 1
ATOM 3384 C C . MET A 1 433 ? 7.733 -17.748 -17.855 1.00 76.56 433 MET A C 1
ATOM 3386 O O . MET A 1 433 ? 6.599 -17.313 -17.628 1.00 76.56 433 MET A O 1
ATOM 3390 N N . PRO A 1 434 ? 8.094 -18.981 -17.431 1.00 81.38 434 PRO A N 1
ATOM 3391 C CA . PRO A 1 434 ? 7.206 -19.823 -16.627 1.00 81.38 434 PRO A CA 1
ATOM 3392 C C . PRO A 1 434 ? 6.808 -19.180 -15.298 1.00 81.38 434 PRO A C 1
ATOM 3394 O O . PRO A 1 434 ? 5.635 -19.227 -14.934 1.00 81.38 434 PRO A O 1
ATOM 3397 N N . LEU A 1 435 ? 7.751 -18.547 -14.586 1.00 78.44 435 LEU A N 1
ATOM 3398 C CA . LEU A 1 435 ? 7.458 -17.872 -13.319 1.00 78.44 435 LEU A CA 1
ATOM 3399 C C . LEU A 1 435 ? 6.441 -16.741 -13.514 1.00 78.44 435 LEU A C 1
ATOM 3401 O O . LEU A 1 435 ? 5.503 -16.633 -12.736 1.00 78.44 435 LEU A O 1
ATOM 3405 N N . GLY A 1 436 ? 6.584 -15.937 -14.567 1.00 80.12 436 GLY A N 1
ATOM 3406 C CA . GLY A 1 436 ? 5.637 -14.891 -14.940 1.00 80.12 436 GLY A CA 1
ATOM 3407 C C . GLY A 1 436 ? 4.251 -15.463 -15.229 1.00 80.12 436 GLY A C 1
ATOM 3408 O O . GLY A 1 436 ? 3.261 -14.943 -14.720 1.00 80.12 436 GLY A O 1
ATOM 3409 N N . GLY A 1 437 ? 4.174 -16.586 -15.950 1.00 81.56 437 GLY A N 1
ATOM 3410 C CA . GLY A 1 437 ? 2.924 -17.326 -16.158 1.00 81.56 437 GLY A CA 1
ATOM 3411 C C . GLY A 1 437 ? 2.297 -17.829 -14.852 1.00 81.56 437 GLY A C 1
ATOM 3412 O O . GLY A 1 437 ? 1.099 -17.650 -14.635 1.00 81.56 437 GLY A O 1
ATOM 3413 N N . ILE A 1 438 ? 3.105 -18.389 -13.944 1.00 86.06 438 ILE A N 1
ATOM 3414 C CA . ILE A 1 438 ? 2.667 -18.831 -12.610 1.00 86.06 438 ILE A CA 1
ATOM 3415 C C . ILE A 1 438 ? 2.174 -17.640 -11.787 1.00 86.06 438 ILE A C 1
ATOM 3417 O O . ILE A 1 438 ? 1.110 -17.723 -11.180 1.00 86.06 438 ILE A O 1
ATOM 3421 N N . VAL A 1 439 ? 2.902 -16.522 -11.782 1.00 82.19 439 VAL A N 1
ATOM 3422 C CA . VAL A 1 439 ? 2.503 -15.299 -11.080 1.00 82.19 439 VAL A CA 1
ATOM 3423 C C . VAL A 1 439 ? 1.165 -14.813 -11.619 1.00 82.19 439 VAL A C 1
ATOM 3425 O O . VAL A 1 439 ? 0.254 -14.619 -10.824 1.00 82.19 439 VAL A O 1
ATOM 3428 N N . LEU A 1 440 ? 0.995 -14.706 -12.942 1.00 82.81 440 LEU A N 1
ATOM 3429 C CA . LEU A 1 440 ? -0.278 -14.325 -13.567 1.00 82.81 440 LEU A CA 1
ATOM 3430 C C . LEU A 1 440 ? -1.425 -15.277 -13.190 1.00 82.81 440 LEU A C 1
ATOM 3432 O O . LEU A 1 440 ? -2.535 -14.818 -12.925 1.00 82.81 440 LEU A O 1
ATOM 3436 N N . PHE A 1 441 ? -1.161 -16.583 -13.110 1.00 87.88 441 PHE A N 1
ATOM 3437 C CA . PHE A 1 441 ? -2.139 -17.583 -12.672 1.00 87.88 441 PHE A CA 1
ATOM 3438 C C . PHE A 1 441 ? -2.477 -17.475 -11.175 1.00 87.88 441 PHE A C 1
ATOM 3440 O O . PHE A 1 441 ? -3.614 -17.716 -10.767 1.00 87.88 441 PHE A O 1
ATOM 3447 N N . LEU A 1 442 ? -1.506 -17.088 -10.344 1.00 87.88 442 LEU A N 1
ATOM 3448 C CA . LEU A 1 442 ? -1.673 -16.892 -8.904 1.00 87.88 442 LEU A CA 1
ATOM 3449 C C . LEU A 1 442 ? -2.207 -15.501 -8.537 1.00 87.88 442 LEU A C 1
ATOM 3451 O O . LEU A 1 442 ? -2.727 -15.349 -7.432 1.00 87.88 442 LEU A O 1
ATOM 3455 N N . LEU A 1 443 ? -2.147 -14.507 -9.431 1.00 83.75 443 LEU A N 1
ATOM 3456 C CA . LEU A 1 443 ? -2.610 -13.134 -9.181 1.00 83.75 443 LEU A CA 1
ATOM 3457 C C . LEU A 1 443 ? -4.023 -13.068 -8.567 1.00 83.75 443 LEU A C 1
ATOM 3459 O O . LEU A 1 443 ? -4.190 -12.339 -7.589 1.00 83.75 443 LEU A O 1
ATOM 3463 N N . PRO A 1 444 ? -5.032 -13.836 -9.036 1.00 84.31 444 PRO A N 1
ATOM 3464 C CA . PRO A 1 444 ? -6.354 -13.835 -8.409 1.00 84.31 444 PRO A CA 1
ATOM 3465 C C . PRO A 1 444 ? -6.339 -14.323 -6.954 1.00 84.31 444 PRO A C 1
ATOM 3467 O O . PRO A 1 444 ? -7.094 -13.810 -6.133 1.00 84.31 444 PRO A O 1
ATOM 3470 N N . LYS A 1 445 ? -5.463 -15.281 -6.617 1.00 87.31 445 LYS A N 1
ATOM 3471 C CA . LYS A 1 445 ? -5.299 -15.808 -5.250 1.00 87.31 445 LYS A CA 1
ATOM 3472 C C . LYS A 1 445 ? -4.524 -14.847 -4.346 1.00 87.31 445 LYS A C 1
ATOM 3474 O O . LYS A 1 445 ? -4.739 -14.842 -3.140 1.00 87.31 445 LYS A O 1
ATOM 3479 N N . MET A 1 446 ? -3.662 -14.013 -4.928 1.00 84.62 446 MET A N 1
ATOM 3480 C CA . MET A 1 446 ? -2.903 -12.976 -4.217 1.00 84.62 446 MET A CA 1
ATOM 3481 C C . MET A 1 446 ? -3.737 -11.735 -3.885 1.00 84.62 446 MET A C 1
ATOM 3483 O O . MET A 1 446 ? -3.258 -10.862 -3.165 1.00 84.62 446 MET A O 1
ATOM 3487 N N . ARG A 1 447 ? -4.985 -11.651 -4.366 1.00 85.56 447 ARG A N 1
ATOM 3488 C CA . ARG A 1 447 ? -5.853 -10.489 -4.154 1.00 85.56 447 ARG A CA 1
ATOM 3489 C C . ARG A 1 447 ? -5.969 -10.090 -2.683 1.00 85.56 447 ARG A C 1
ATOM 3491 O O . ARG A 1 447 ? -5.759 -8.925 -2.386 1.00 85.56 447 ARG A O 1
ATOM 3498 N N . GLY A 1 448 ? -6.226 -11.035 -1.778 1.00 84.38 448 GLY A N 1
ATOM 3499 C CA . GLY A 1 448 ? -6.353 -10.717 -0.350 1.00 84.38 448 GLY A CA 1
ATOM 3500 C C . GLY A 1 448 ? -5.079 -10.096 0.236 1.00 84.38 448 GLY A C 1
ATOM 3501 O O . GLY A 1 448 ? -5.154 -9.189 1.054 1.00 84.38 448 GLY A O 1
ATOM 3502 N N . VAL A 1 449 ? -3.900 -10.513 -0.240 1.00 86.00 449 VAL A N 1
ATOM 3503 C CA . VAL A 1 449 ? -2.619 -9.901 0.154 1.00 86.00 449 VAL A CA 1
ATOM 3504 C C . VAL A 1 449 ? -2.510 -8.477 -0.389 1.00 86.00 449 VAL A C 1
ATOM 3506 O O . VAL A 1 449 ? -2.067 -7.581 0.325 1.00 86.00 449 VAL A O 1
ATOM 3509 N N . PHE A 1 450 ? -2.917 -8.253 -1.640 1.00 87.81 450 PHE A N 1
ATOM 3510 C CA . PHE A 1 450 ? -2.925 -6.916 -2.231 1.00 87.81 450 PHE A CA 1
ATOM 3511 C C . PHE A 1 450 ? -3.897 -5.979 -1.536 1.00 87.81 450 PHE A C 1
ATOM 3513 O O . PHE A 1 450 ? -3.518 -4.841 -1.291 1.00 87.81 450 PHE A O 1
ATOM 3520 N N . ASP A 1 451 ? -5.089 -6.450 -1.178 1.00 86.12 451 ASP A N 1
ATOM 3521 C CA . ASP A 1 451 ? -6.039 -5.661 -0.404 1.00 86.12 451 ASP A CA 1
ATOM 3522 C C . ASP A 1 451 ? -5.388 -5.259 0.941 1.00 86.12 451 ASP A C 1
ATOM 3524 O O . ASP A 1 451 ? -5.346 -4.070 1.247 1.00 86.12 451 ASP A O 1
ATOM 3528 N N . ILE A 1 452 ? -4.733 -6.185 1.671 1.00 86.88 452 ILE A N 1
ATOM 3529 C CA . ILE A 1 452 ? -4.036 -5.885 2.952 1.00 86.88 452 ILE A CA 1
ATOM 3530 C C . ILE A 1 452 ? -2.977 -4.795 2.781 1.00 86.88 452 ILE A C 1
ATOM 3532 O O . ILE A 1 452 ? -2.928 -3.835 3.550 1.00 86.88 452 ILE A O 1
ATOM 3536 N N . ILE A 1 453 ? -2.119 -4.925 1.769 1.00 89.25 453 ILE A N 1
ATOM 3537 C CA . ILE A 1 453 ? -1.068 -3.932 1.519 1.00 89.25 453 ILE A CA 1
ATOM 3538 C C . ILE A 1 453 ? -1.687 -2.595 1.103 1.00 89.25 453 ILE A C 1
ATOM 3540 O O . ILE A 1 453 ? -1.217 -1.534 1.520 1.00 89.25 453 ILE A O 1
ATOM 3544 N N . LEU A 1 454 ? -2.726 -2.635 0.268 1.00 89.00 454 LEU A N 1
ATOM 3545 C CA . LEU A 1 454 ? -3.386 -1.446 -0.236 1.00 89.00 454 LEU A CA 1
ATOM 3546 C C . LEU A 1 454 ? -4.082 -0.672 0.885 1.00 89.00 454 LEU A C 1
ATOM 3548 O O . LEU A 1 454 ? -4.074 0.554 0.844 1.00 89.00 454 LEU A O 1
ATOM 3552 N N . ASP A 1 455 ? -4.602 -1.346 1.901 1.00 88.19 455 ASP A N 1
ATOM 3553 C CA . ASP A 1 455 ? -5.222 -0.700 3.056 1.00 88.19 455 ASP A CA 1
ATOM 3554 C C . ASP A 1 455 ? -4.198 0.043 3.906 1.00 88.19 455 ASP A C 1
ATOM 3556 O O . ASP A 1 455 ? -4.394 1.225 4.183 1.00 88.19 455 ASP A O 1
ATOM 3560 N N . VAL A 1 456 ? -3.039 -0.561 4.183 1.00 90.94 456 VAL A N 1
ATOM 3561 C CA . VAL A 1 456 ? -1.927 0.144 4.846 1.00 90.94 456 VAL A CA 1
ATOM 3562 C C . VAL A 1 456 ? -1.484 1.357 4.019 1.00 90.94 456 VAL A C 1
ATOM 3564 O O . VAL A 1 456 ? -1.285 2.449 4.549 1.00 90.94 456 VAL A O 1
ATOM 3567 N N . VAL A 1 457 ? -1.366 1.200 2.698 1.00 91.44 457 VAL A N 1
ATOM 3568 C CA . VAL A 1 457 ? -1.039 2.301 1.780 1.00 91.44 457 VAL A CA 1
ATOM 3569 C C . VAL A 1 457 ? -2.098 3.407 1.818 1.00 91.44 457 VAL A C 1
ATOM 3571 O O . VAL A 1 457 ? -1.755 4.588 1.839 1.00 91.44 457 VAL A O 1
ATOM 3574 N N . ASN A 1 458 ? -3.378 3.039 1.815 1.00 89.25 458 ASN A N 1
ATOM 3575 C CA . ASN A 1 458 ? -4.509 3.961 1.827 1.00 89.25 458 ASN A CA 1
ATOM 3576 C C . ASN A 1 458 ? -4.637 4.692 3.162 1.00 89.25 458 ASN A C 1
ATOM 3578 O O . ASN A 1 458 ? -5.004 5.865 3.171 1.00 89.25 458 ASN A O 1
ATOM 3582 N N . HIS A 1 459 ? -4.294 4.028 4.261 1.00 92.31 459 HIS A N 1
ATOM 3583 C CA . HIS A 1 459 ? -4.265 4.615 5.593 1.00 92.31 459 HIS A CA 1
ATOM 3584 C C . HIS A 1 459 ? -3.295 5.796 5.667 1.00 92.31 459 HIS A C 1
ATOM 3586 O O . HIS A 1 459 ? -3.629 6.863 6.175 1.00 92.31 459 HIS A O 1
ATOM 3592 N N . PHE A 1 460 ? -2.117 5.641 5.057 1.00 92.31 460 PHE A N 1
ATOM 3593 C CA . PHE A 1 460 ? -1.105 6.696 4.960 1.00 92.31 460 PHE A CA 1
ATOM 3594 C C . PHE A 1 460 ? -1.246 7.577 3.711 1.00 92.31 460 PHE A C 1
ATOM 3596 O O . PHE A 1 460 ? -0.393 8.425 3.452 1.00 92.31 460 PHE A O 1
ATOM 3603 N N . TYR A 1 461 ? -2.314 7.417 2.925 1.00 87.06 461 TYR A N 1
ATOM 3604 C CA . TYR A 1 461 ? -2.536 8.217 1.725 1.00 87.06 461 TYR A CA 1
ATOM 3605 C C . TYR A 1 461 ? -3.029 9.624 2.090 1.00 87.06 461 TYR A C 1
ATOM 3607 O O . TYR A 1 461 ? -4.203 9.831 2.416 1.00 87.06 461 TYR A O 1
ATOM 3615 N N . PHE A 1 462 ? -2.144 10.612 1.970 1.00 81.38 462 PHE A N 1
ATOM 3616 C CA . PHE A 1 462 ? -2.462 12.018 2.208 1.00 81.38 462 PHE A CA 1
ATOM 3617 C C . PHE A 1 462 ? -2.676 12.814 0.912 1.00 81.38 462 PHE A C 1
ATOM 3619 O O . PHE A 1 462 ? -2.158 12.476 -0.156 1.00 81.38 462 PHE A O 1
ATOM 3626 N N . ARG A 1 463 ? -3.467 13.890 1.006 1.00 66.06 463 ARG A N 1
ATOM 3627 C CA . ARG A 1 463 ? -3.635 14.911 -0.044 1.00 66.06 463 ARG A CA 1
ATOM 3628 C C . ARG A 1 463 ? -3.452 16.299 0.561 1.00 66.06 463 ARG A C 1
ATOM 3630 O O . ARG A 1 463 ? -3.907 16.534 1.673 1.00 66.06 463 ARG A O 1
ATOM 3637 N N . ALA A 1 464 ? -2.870 17.222 -0.202 1.00 54.62 464 ALA A N 1
ATOM 3638 C CA . ALA A 1 464 ? -2.868 18.640 0.157 1.00 54.62 464 ALA A CA 1
ATOM 3639 C C . ALA A 1 464 ? -4.317 19.160 0.297 1.00 54.62 464 ALA A C 1
ATOM 3641 O O . ALA A 1 464 ? -5.155 18.893 -0.571 1.00 54.62 464 ALA A O 1
ATOM 3642 N N . THR A 1 465 ? -4.613 19.846 1.404 1.00 48.56 465 THR A N 1
ATOM 3643 C CA . THR A 1 465 ? -5.967 20.255 1.829 1.00 48.56 465 THR A CA 1
ATOM 3644 C C . THR A 1 465 ? -6.442 21.582 1.265 1.00 48.56 465 THR A C 1
ATOM 3646 O O . THR A 1 465 ? -7.649 21.765 1.113 1.00 48.56 465 THR A O 1
ATOM 3649 N N . GLN A 1 466 ? -5.544 22.516 0.951 1.00 52.16 466 GLN A N 1
ATOM 3650 C CA . GLN A 1 466 ? -5.954 23.836 0.478 1.00 52.16 466 GLN A CA 1
ATOM 3651 C C . GLN A 1 466 ? -6.121 23.856 -1.044 1.00 52.16 466 GLN A C 1
ATOM 3653 O O . GLN A 1 466 ? -5.247 23.425 -1.788 1.00 52.16 466 GLN A O 1
ATOM 3658 N N . ILE A 1 467 ? -7.259 24.385 -1.514 1.00 43.91 467 ILE A N 1
ATOM 3659 C CA . ILE A 1 467 ? -7.539 24.584 -2.947 1.00 43.91 467 ILE A CA 1
ATOM 3660 C C . ILE A 1 467 ? -6.578 25.608 -3.568 1.00 43.91 467 ILE A C 1
ATOM 3662 O O . ILE A 1 467 ? -6.223 25.437 -4.726 1.00 43.91 467 ILE A O 1
ATOM 3666 N N . LYS A 1 468 ? -6.131 26.626 -2.815 1.00 44.84 468 LYS A N 1
ATOM 3667 C CA . LYS A 1 468 ? -5.109 27.579 -3.286 1.00 44.84 468 LYS A CA 1
ATOM 3668 C C . LYS A 1 468 ? -3.752 26.896 -3.489 1.00 44.84 468 LYS A C 1
ATOM 3670 O O . LYS A 1 468 ? -3.221 26.980 -4.585 1.00 44.84 468 LYS A O 1
ATOM 3675 N N . ASP A 1 469 ? -3.296 26.091 -2.529 1.00 45.72 469 ASP A N 1
ATOM 3676 C CA . ASP A 1 469 ? -2.082 25.268 -2.694 1.00 45.72 469 ASP A CA 1
ATOM 3677 C C . ASP A 1 469 ? -2.256 24.189 -3.783 1.00 45.72 469 ASP A C 1
ATOM 3679 O O . ASP A 1 469 ? -1.310 23.787 -4.442 1.00 45.72 469 ASP A O 1
ATOM 3683 N N . ALA A 1 470 ? -3.482 23.719 -4.034 1.00 42.81 470 ALA A N 1
ATOM 3684 C CA . ALA A 1 470 ? -3.770 22.770 -5.112 1.00 42.81 470 ALA A CA 1
ATOM 3685 C C . ALA A 1 470 ? -3.905 23.407 -6.509 1.00 42.81 470 ALA A C 1
ATOM 3687 O O . ALA A 1 470 ? -3.995 22.654 -7.484 1.00 42.81 470 ALA A O 1
ATOM 3688 N N . LEU A 1 471 ? -3.999 24.739 -6.596 1.00 40.84 471 LEU A N 1
ATOM 3689 C CA . LEU A 1 471 ? -4.110 25.504 -7.841 1.00 40.84 471 LEU A CA 1
ATOM 3690 C C . LEU A 1 471 ? -2.791 26.193 -8.218 1.00 40.84 471 LEU A C 1
ATOM 3692 O O . LEU A 1 471 ? -2.548 26.332 -9.413 1.00 40.84 471 LEU A O 1
ATOM 3696 N N . ASP A 1 472 ? -1.960 26.568 -7.237 1.00 41.47 472 ASP A N 1
ATOM 3697 C CA . ASP A 1 472 ? -0.664 27.225 -7.468 1.00 41.47 472 ASP A CA 1
ATOM 3698 C C . ASP A 1 472 ? 0.549 26.270 -7.386 1.00 41.47 472 ASP A C 1
ATOM 3700 O O . ASP A 1 472 ? 1.564 26.563 -8.014 1.00 41.47 472 ASP A O 1
ATOM 3704 N N . ASP A 1 473 ? 0.453 25.104 -6.724 1.00 41.62 473 ASP A N 1
ATOM 3705 C CA . ASP A 1 473 ? 1.545 24.116 -6.679 1.00 41.62 473 ASP A CA 1
ATOM 3706 C C . ASP A 1 473 ? 1.204 22.835 -7.467 1.00 41.62 473 ASP A C 1
ATOM 3708 O O . ASP A 1 473 ? 0.488 21.932 -7.018 1.00 41.62 473 ASP A O 1
ATOM 3712 N N . ASP A 1 474 ? 1.825 22.695 -8.644 1.00 45.06 474 ASP A N 1
ATOM 3713 C CA . ASP A 1 474 ? 1.899 21.443 -9.422 1.00 45.06 474 ASP A CA 1
ATOM 3714 C C . ASP A 1 474 ? 2.631 20.307 -8.662 1.00 45.06 474 ASP A C 1
ATOM 3716 O O . ASP A 1 474 ? 2.667 19.134 -9.088 1.00 45.06 474 ASP A O 1
ATOM 3720 N N . ASP A 1 475 ? 3.175 20.624 -7.483 1.00 48.03 475 ASP A N 1
ATOM 3721 C CA . ASP A 1 475 ? 3.840 19.697 -6.599 1.00 48.03 475 ASP A CA 1
ATOM 3722 C C . ASP A 1 475 ? 2.959 19.164 -5.455 1.00 48.03 475 ASP A C 1
ATOM 3724 O O . ASP A 1 475 ? 2.851 19.748 -4.389 1.00 48.03 475 ASP A O 1
ATOM 3728 N N . GLU A 1 476 ? 2.447 17.925 -5.608 1.00 47.47 476 GLU A N 1
ATOM 3729 C CA . GLU A 1 476 ? 1.806 17.086 -4.556 1.00 47.47 476 GLU A CA 1
ATOM 3730 C C . GLU A 1 476 ? 2.687 16.907 -3.292 1.00 47.47 476 GLU A C 1
ATOM 3732 O O . GLU A 1 476 ? 2.280 16.287 -2.315 1.00 47.47 476 GLU A O 1
ATOM 3737 N N . PHE A 1 477 ? 3.905 17.441 -3.325 1.00 45.91 477 PHE A N 1
ATOM 3738 C CA . PHE A 1 477 ? 4.963 17.315 -2.340 1.00 45.91 477 PHE A CA 1
ATOM 3739 C C . PHE A 1 477 ? 5.553 18.662 -1.902 1.00 45.91 477 PHE A C 1
ATOM 3741 O O . PHE A 1 477 ? 6.372 18.636 -0.992 1.00 45.91 477 PHE A O 1
ATOM 3748 N N . ASP A 1 478 ? 5.118 19.793 -2.470 1.00 44.06 478 ASP A N 1
ATOM 3749 C CA . ASP A 1 478 ? 5.285 21.117 -1.847 1.00 44.06 478 ASP A CA 1
ATOM 3750 C C . ASP A 1 478 ? 4.133 21.368 -0.861 1.00 44.06 478 ASP A C 1
ATOM 3752 O O . ASP A 1 478 ? 3.617 22.466 -0.682 1.00 44.06 478 ASP A O 1
ATOM 3756 N N . ILE A 1 479 ? 3.761 20.315 -0.123 1.00 48.12 479 ILE A N 1
ATOM 3757 C CA . ILE A 1 479 ? 3.217 20.512 1.214 1.00 48.12 479 ILE A CA 1
ATOM 3758 C C . ILE A 1 479 ? 4.357 21.195 1.964 1.00 48.12 479 ILE A C 1
ATOM 3760 O O . ILE A 1 479 ? 5.307 20.522 2.373 1.00 48.12 479 ILE A O 1
ATOM 3764 N N . ARG A 1 480 ? 4.322 22.531 2.039 1.00 43.88 480 ARG A N 1
ATOM 3765 C CA . ARG A 1 480 ? 5.301 23.314 2.793 1.00 43.88 480 ARG A CA 1
ATOM 3766 C C . ARG A 1 480 ? 5.519 22.614 4.134 1.00 43.88 480 ARG A C 1
ATOM 3768 O O . ARG A 1 480 ? 4.556 22.188 4.766 1.00 43.88 480 ARG A O 1
ATOM 3775 N N . GLU A 1 481 ? 6.764 22.505 4.596 1.00 46.44 481 GLU A N 1
ATOM 3776 C CA . GLU A 1 481 ? 7.069 21.993 5.947 1.00 46.44 481 GLU A CA 1
ATOM 3777 C C . GLU A 1 481 ? 6.184 22.668 7.021 1.00 46.44 481 GLU A C 1
ATOM 3779 O O . GLU A 1 481 ? 5.814 22.030 8.003 1.00 46.44 481 GLU A O 1
ATOM 3784 N N . SER A 1 482 ? 5.704 23.895 6.766 1.00 42.25 482 SER A N 1
ATOM 3785 C CA . SER A 1 482 ? 4.720 24.598 7.595 1.00 42.25 482 SER A CA 1
ATOM 3786 C C . SER A 1 482 ? 3.378 23.872 7.787 1.00 42.25 482 SER A C 1
ATOM 3788 O O . SER A 1 482 ? 2.749 24.043 8.825 1.00 42.25 482 SER A O 1
ATOM 3790 N N . THR A 1 483 ? 2.894 23.064 6.834 1.00 47.50 483 THR A N 1
ATOM 3791 C CA . THR A 1 483 ? 1.653 22.276 7.000 1.00 47.50 483 THR A CA 1
ATOM 3792 C C . THR A 1 483 ? 1.865 21.091 7.952 1.00 47.50 483 THR A C 1
ATOM 3794 O O . THR A 1 483 ? 0.930 20.678 8.642 1.00 47.50 483 THR A O 1
ATOM 3797 N N . PHE A 1 484 ? 3.103 20.585 8.028 1.00 48.56 484 PHE A N 1
ATOM 3798 C CA . PHE A 1 484 ? 3.549 19.612 9.029 1.00 48.56 484 PHE A CA 1
ATOM 3799 C C . PHE A 1 484 ? 3.681 20.265 10.409 1.00 48.56 484 PHE A C 1
ATOM 3801 O O . PHE A 1 484 ? 3.152 19.734 11.382 1.00 48.56 484 PHE A O 1
ATOM 3808 N N . GLU A 1 485 ? 4.315 21.440 10.489 1.00 47.06 485 GLU A N 1
ATOM 3809 C CA . GLU A 1 485 ? 4.451 22.207 11.739 1.00 47.06 485 GLU A CA 1
ATOM 3810 C C . GLU A 1 485 ? 3.094 22.662 12.300 1.00 47.06 485 GLU A C 1
ATOM 3812 O O . GLU A 1 485 ? 2.924 22.746 13.513 1.00 47.06 485 GLU A O 1
ATOM 3817 N N . ALA A 1 486 ? 2.101 22.884 11.432 1.00 49.91 486 ALA A N 1
ATOM 3818 C CA . ALA A 1 486 ? 0.729 23.202 11.822 1.00 49.91 486 ALA A CA 1
ATOM 3819 C C . ALA A 1 486 ? -0.126 21.973 12.200 1.00 49.91 486 ALA A C 1
ATOM 3821 O O . ALA A 1 486 ? -1.285 22.143 12.571 1.00 49.91 486 ALA A O 1
ATOM 3822 N N . GLY A 1 487 ? 0.394 20.742 12.085 1.00 51.78 487 GLY A N 1
ATOM 3823 C CA . GLY A 1 487 ? -0.308 19.521 12.500 1.00 51.78 487 GLY A CA 1
ATOM 3824 C C . GLY A 1 487 ? -1.502 19.102 11.627 1.00 51.78 487 GLY A C 1
ATOM 3825 O O . GLY A 1 487 ? -2.364 18.369 12.099 1.00 51.78 487 GLY A O 1
ATOM 3826 N N . THR A 1 488 ? -1.584 19.533 10.361 1.00 53.00 488 THR A N 1
ATOM 3827 C CA . THR A 1 488 ? -2.778 19.315 9.506 1.00 53.00 488 THR A CA 1
ATOM 3828 C C . THR A 1 488 ? -2.537 18.353 8.337 1.00 53.00 488 THR A C 1
ATOM 3830 O O . THR A 1 488 ? -2.963 18.594 7.205 1.00 53.00 488 THR A O 1
ATOM 3833 N N . LEU A 1 489 ? -1.860 17.226 8.584 1.00 62.19 489 LEU A N 1
ATOM 3834 C CA . LEU A 1 489 ? -1.823 16.135 7.604 1.00 62.19 489 LEU A CA 1
ATOM 3835 C C . LEU A 1 489 ? -3.230 15.562 7.409 1.00 62.19 489 LEU A C 1
ATOM 3837 O O . LEU A 1 489 ? -3.797 14.965 8.318 1.00 62.19 489 LEU A O 1
ATOM 3841 N N . TYR A 1 490 ? -3.772 15.715 6.204 1.00 69.56 490 TYR A N 1
ATOM 3842 C CA . TYR A 1 490 ? -5.076 15.166 5.843 1.00 69.56 490 TYR A CA 1
ATOM 3843 C C . TYR A 1 490 ? -4.919 13.835 5.123 1.00 69.56 490 TYR A C 1
ATOM 3845 O O . TYR A 1 490 ? -4.559 13.769 3.937 1.00 69.56 490 TYR A O 1
ATOM 3853 N N . PHE A 1 491 ? -5.205 12.762 5.848 1.00 82.94 491 PHE A N 1
ATOM 3854 C CA . PHE A 1 491 ? -5.162 11.401 5.342 1.00 82.94 491 PHE A CA 1
ATOM 3855 C C . PHE A 1 491 ? -6.488 11.087 4.663 1.00 82.94 491 PHE A C 1
ATOM 3857 O O . PHE A 1 491 ? -7.374 10.447 5.213 1.00 82.94 491 PHE A O 1
ATOM 3864 N N . SER A 1 492 ? -6.634 11.563 3.427 1.00 81.69 492 SER A N 1
ATOM 3865 C CA . SER A 1 492 ? -7.939 11.655 2.764 1.00 81.69 492 SER A CA 1
ATOM 3866 C C . SER A 1 492 ? -8.801 10.386 2.770 1.00 81.69 492 SER A C 1
ATOM 3868 O O . SER A 1 492 ? -10.022 10.520 2.781 1.00 81.69 492 SER A O 1
ATOM 3870 N N . ARG A 1 493 ? -8.219 9.176 2.721 1.00 87.31 493 ARG A N 1
ATOM 3871 C CA . ARG A 1 493 ? -8.989 7.918 2.791 1.00 87.31 493 ARG A CA 1
ATOM 3872 C C . ARG A 1 493 ? -9.293 7.520 4.231 1.00 87.31 493 ARG A C 1
ATOM 3874 O O . ARG A 1 493 ? -10.458 7.299 4.528 1.00 87.31 493 ARG A O 1
ATOM 3881 N N . ARG A 1 494 ? -8.283 7.512 5.102 1.00 91.81 494 ARG A N 1
ATOM 3882 C CA . ARG A 1 494 ? -8.429 7.328 6.553 1.00 91.81 494 ARG A CA 1
ATOM 3883 C C . ARG A 1 494 ? -9.524 8.239 7.116 1.00 91.81 494 ARG A C 1
ATOM 3885 O O . ARG A 1 494 ? -10.515 7.752 7.637 1.00 91.81 494 ARG A O 1
ATOM 3892 N N . ASP A 1 495 ? -9.455 9.541 6.852 1.00 90.50 495 ASP A N 1
ATOM 3893 C CA . ASP A 1 495 ? -10.441 10.517 7.332 1.00 90.50 495 ASP A CA 1
ATOM 3894 C C . ASP A 1 495 ? -11.850 10.274 6.770 1.00 90.50 495 ASP A C 1
ATOM 3896 O O . ASP A 1 495 ? -12.839 10.592 7.425 1.00 90.50 495 ASP A O 1
ATOM 3900 N N . GLN A 1 496 ? -11.974 9.729 5.553 1.00 90.94 496 GLN A N 1
ATOM 3901 C CA . GLN A 1 496 ? -13.274 9.314 5.011 1.00 90.94 496 GLN A CA 1
ATOM 3902 C C . GLN A 1 496 ? -13.838 8.113 5.778 1.00 90.94 496 GLN A C 1
ATOM 3904 O O . GLN A 1 496 ? -15.027 8.120 6.085 1.00 90.94 496 GLN A O 1
ATOM 3909 N N . ILE A 1 497 ? -13.006 7.123 6.116 1.00 93.25 497 ILE A N 1
ATOM 3910 C CA . ILE A 1 497 ? -13.407 5.946 6.902 1.00 93.25 497 ILE A CA 1
ATOM 3911 C C . ILE A 1 497 ? -13.845 6.377 8.306 1.00 93.25 497 ILE A C 1
ATOM 3913 O O . ILE A 1 497 ? -14.976 6.094 8.700 1.00 93.25 497 ILE A O 1
ATOM 3917 N N . LEU A 1 498 ? -13.015 7.157 9.010 1.00 95.06 498 LEU A N 1
ATOM 3918 C CA . LEU A 1 498 ? -13.336 7.683 10.343 1.00 95.06 498 LEU A CA 1
ATOM 3919 C C . LEU A 1 498 ? -14.658 8.462 10.326 1.00 95.06 498 LEU A C 1
ATOM 3921 O O . LEU A 1 498 ? -15.532 8.244 11.162 1.00 95.06 498 LEU A O 1
ATOM 3925 N N . LYS A 1 499 ? -14.870 9.323 9.319 1.00 94.19 499 LYS A N 1
ATOM 3926 C CA . LYS A 1 499 ? -16.132 10.066 9.162 1.00 94.19 499 LYS A CA 1
ATOM 3927 C C . LYS A 1 499 ? -17.343 9.155 8.990 1.00 94.19 499 LYS A C 1
ATOM 3929 O O . LYS A 1 499 ? -18.399 9.488 9.522 1.00 94.19 499 LYS A O 1
ATOM 3934 N N . ARG A 1 500 ? -17.226 8.032 8.275 1.00 95.56 500 ARG A N 1
ATOM 3935 C CA . ARG A 1 500 ? -18.330 7.068 8.135 1.00 95.56 500 ARG A CA 1
ATOM 3936 C C . ARG A 1 500 ? -18.687 6.430 9.475 1.00 95.56 500 ARG A C 1
ATOM 3938 O O . ARG A 1 500 ? -19.866 6.398 9.816 1.00 95.56 500 ARG A O 1
ATOM 3945 N N . ILE A 1 501 ? -17.689 6.018 10.259 1.00 97.56 501 ILE A N 1
ATOM 3946 C CA . ILE A 1 501 ? -17.903 5.459 11.605 1.00 97.56 501 ILE A CA 1
ATOM 3947 C C . ILE A 1 501 ? -18.564 6.507 12.514 1.00 97.56 501 ILE A C 1
ATOM 3949 O O . ILE A 1 501 ? -19.612 6.240 13.099 1.00 97.56 501 ILE A O 1
ATOM 3953 N N . LYS A 1 502 ? -18.034 7.738 12.554 1.00 97.25 502 LYS A N 1
ATOM 3954 C CA . LYS A 1 502 ? -18.628 8.853 13.315 1.00 97.25 502 LYS A CA 1
ATOM 3955 C C . LYS A 1 502 ? -20.080 9.133 12.919 1.00 97.25 502 LYS A C 1
ATOM 3957 O O . LYS A 1 502 ? -20.909 9.399 13.782 1.00 97.25 502 LYS A O 1
ATOM 3962 N N . ARG A 1 503 ? -20.406 9.071 11.621 1.00 95.94 503 ARG A N 1
ATOM 3963 C CA . ARG A 1 503 ? -21.774 9.279 11.108 1.00 95.94 503 ARG A CA 1
ATOM 3964 C C . ARG A 1 503 ? -22.737 8.198 11.566 1.00 95.94 503 ARG A C 1
ATOM 3966 O O . ARG A 1 503 ? -23.864 8.533 11.905 1.00 95.94 503 ARG A O 1
ATOM 3973 N N . ILE A 1 504 ? -22.299 6.941 11.583 1.00 97.44 504 ILE A N 1
ATOM 3974 C CA . ILE A 1 504 ? -23.098 5.831 12.110 1.00 97.44 504 ILE A CA 1
ATOM 3975 C C . ILE A 1 504 ? -23.375 6.057 13.599 1.00 97.44 504 ILE A C 1
ATOM 3977 O O . ILE A 1 504 ? -24.525 6.008 14.019 1.00 97.44 504 ILE A O 1
ATOM 3981 N N . LEU A 1 505 ? -22.347 6.386 14.385 1.00 97.94 505 LEU A N 1
ATOM 3982 C CA . LEU A 1 505 ? -22.503 6.640 15.821 1.00 97.94 505 LEU A CA 1
ATOM 3983 C C . LEU A 1 505 ? -23.420 7.842 16.099 1.00 97.94 505 LEU A C 1
ATOM 3985 O O . LEU A 1 505 ? -24.296 7.756 16.953 1.00 97.94 505 LEU A O 1
ATOM 3989 N N . ALA A 1 506 ? -23.251 8.945 15.364 1.00 96.75 506 ALA A N 1
ATOM 3990 C CA . ALA A 1 506 ? -24.101 10.127 15.499 1.00 96.75 506 ALA A CA 1
ATOM 3991 C C . ALA A 1 506 ? -25.559 9.842 15.103 1.00 96.75 506 ALA A C 1
ATOM 3993 O O . ALA A 1 506 ? -26.468 10.319 15.770 1.00 96.75 506 ALA A O 1
ATOM 3994 N N . HIS A 1 507 ? -25.783 9.032 14.062 1.00 96.38 507 HIS A N 1
ATOM 3995 C CA . HIS A 1 507 ? -27.127 8.614 13.666 1.00 96.38 507 HIS A CA 1
ATOM 3996 C C . HIS A 1 507 ? -27.855 7.901 14.810 1.00 96.38 507 HIS A C 1
ATOM 3998 O O . HIS A 1 507 ? -28.983 8.267 15.121 1.00 96.38 507 HIS A O 1
ATOM 4004 N N . TYR A 1 508 ? -27.196 6.948 15.475 1.00 97.00 508 TYR A N 1
ATOM 4005 C CA . TYR A 1 508 ? -27.812 6.213 16.581 1.00 97.00 508 TYR A CA 1
ATOM 4006 C C . TYR A 1 508 ? -27.937 7.016 17.871 1.00 97.00 508 TYR A C 1
ATOM 4008 O O . TYR A 1 508 ? -28.912 6.836 18.593 1.00 97.00 508 TYR A O 1
ATOM 4016 N N . ARG A 1 509 ? -27.005 7.939 18.139 1.00 96.00 509 ARG A N 1
ATOM 4017 C CA . ARG A 1 509 ? -27.161 8.927 19.216 1.00 96.00 509 ARG A CA 1
ATOM 4018 C C . ARG A 1 509 ? -28.465 9.704 19.064 1.00 96.00 509 ARG A C 1
ATOM 4020 O O . ARG A 1 509 ? -29.167 9.904 20.042 1.00 96.00 509 ARG A O 1
ATOM 4027 N N . ASP A 1 510 ? -28.744 10.170 17.850 1.00 95.62 510 ASP A N 1
ATOM 4028 C CA . ASP A 1 510 ? -29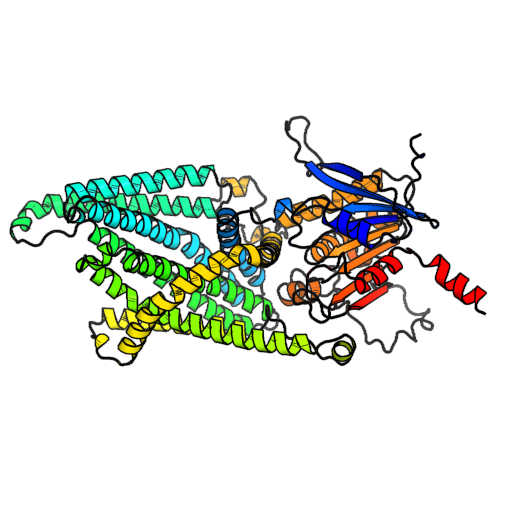.900 11.025 17.577 1.00 95.62 510 ASP A CA 1
ATOM 4029 C C . ASP A 1 510 ? -31.210 10.223 17.467 1.00 95.62 510 ASP A C 1
ATOM 4031 O O . ASP A 1 510 ? -32.289 10.808 17.510 1.00 95.62 510 ASP A O 1
ATOM 4035 N N . GLN A 1 511 ? -31.124 8.900 17.295 1.00 94.88 511 GLN A N 1
ATOM 4036 C CA . GLN A 1 511 ? -32.277 8.021 17.103 1.00 94.88 511 GLN A CA 1
ATOM 4037 C C . GLN A 1 511 ? -32.853 7.470 18.414 1.00 94.88 511 GLN A C 1
ATOM 4039 O O . GLN A 1 511 ? -34.056 7.220 18.471 1.00 94.88 511 GLN A O 1
ATOM 4044 N N . TYR A 1 512 ? -32.024 7.232 19.433 1.00 93.81 512 TYR A N 1
ATOM 4045 C CA . TYR A 1 512 ? -32.463 6.597 20.676 1.00 93.81 512 TYR A CA 1
ATOM 4046 C C . TYR A 1 512 ? -32.717 7.618 21.786 1.00 93.81 512 TYR A C 1
ATOM 4048 O O . TYR A 1 512 ? -31.856 8.431 22.108 1.00 93.81 512 TYR A O 1
ATOM 4056 N N . ASP A 1 513 ? -33.892 7.525 22.412 1.00 91.12 513 ASP A N 1
ATOM 4057 C CA . ASP A 1 513 ? -34.241 8.327 23.591 1.00 91.12 513 ASP A CA 1
ATOM 4058 C C . ASP A 1 513 ? -33.567 7.803 24.876 1.00 91.12 513 ASP A C 1
ATOM 4060 O O . ASP A 1 513 ? -33.439 8.529 25.865 1.00 91.12 513 ASP A O 1
ATOM 4064 N N . HIS A 1 514 ? -33.145 6.533 24.882 1.00 94.31 514 HIS A N 1
ATOM 4065 C CA . HIS A 1 514 ? -32.396 5.902 25.970 1.00 94.31 514 HIS A CA 1
ATOM 4066 C C . HIS A 1 514 ? -30.917 5.725 25.596 1.00 94.31 514 HIS A C 1
ATOM 4068 O O . HIS A 1 514 ? -30.504 5.973 24.466 1.00 94.31 514 HIS A O 1
ATOM 4074 N N . ARG A 1 515 ? -30.102 5.295 26.566 1.00 96.38 515 ARG A N 1
ATOM 4075 C CA . ARG A 1 515 ? -28.661 5.066 26.392 1.00 96.38 515 ARG A CA 1
ATOM 4076 C C . ARG A 1 515 ? -28.371 3.566 26.270 1.00 96.38 515 ARG A C 1
ATOM 4078 O O . ARG A 1 515 ? -28.121 2.947 27.305 1.00 96.38 515 ARG A O 1
ATOM 4085 N N . PRO A 1 516 ? -28.396 2.971 25.064 1.00 97.00 516 PRO A N 1
ATOM 4086 C CA . PRO A 1 516 ? -28.023 1.570 24.903 1.00 97.00 516 PRO A CA 1
ATOM 4087 C C . PRO A 1 516 ? -26.542 1.360 25.219 1.00 97.00 516 PRO A C 1
ATOM 4089 O O . PRO A 1 516 ? -25.734 2.295 25.145 1.00 97.00 516 PRO A O 1
ATOM 4092 N N . ASP A 1 517 ? -26.165 0.123 25.520 1.00 97.50 517 ASP A N 1
ATOM 4093 C CA . ASP A 1 517 ? -24.754 -0.250 25.566 1.00 97.50 517 ASP A CA 1
ATOM 4094 C C . ASP A 1 517 ? -24.191 -0.311 24.143 1.00 97.50 517 ASP A C 1
ATOM 4096 O O . ASP A 1 517 ? -24.810 -0.855 23.228 1.00 97.50 517 ASP A O 1
ATOM 4100 N N . LEU A 1 518 ? -23.000 0.246 23.944 1.00 98.12 518 LEU A N 1
ATOM 4101 C CA . LEU A 1 518 ? -22.303 0.251 22.664 1.00 98.12 518 LEU A CA 1
ATOM 4102 C C . LEU A 1 518 ? -21.201 -0.807 22.670 1.00 98.12 518 LEU A C 1
ATOM 4104 O O . LEU A 1 518 ? -20.284 -0.758 23.489 1.00 98.12 518 LEU A O 1
ATOM 4108 N N . VAL A 1 519 ? -21.237 -1.722 21.705 1.00 98.06 519 VAL A N 1
ATOM 4109 C CA . VAL A 1 519 ? -20.175 -2.706 21.476 1.00 98.06 519 VAL A CA 1
ATOM 4110 C C . VAL A 1 519 ? -19.578 -2.498 20.088 1.00 98.06 519 VAL A C 1
ATOM 4112 O O . VAL A 1 519 ? -20.211 -2.751 19.068 1.00 98.06 519 VAL A O 1
ATOM 4115 N N . MET A 1 520 ? -18.334 -2.041 20.029 1.00 98.19 520 MET A N 1
ATOM 4116 C CA . MET A 1 520 ? -17.584 -1.891 18.784 1.00 98.19 520 MET A CA 1
ATOM 4117 C C . MET A 1 520 ? -16.805 -3.184 18.530 1.00 98.19 520 MET A C 1
ATOM 4119 O O . MET A 1 520 ? -15.917 -3.514 19.310 1.00 98.19 520 MET A O 1
ATOM 4123 N N . VAL A 1 521 ? -17.102 -3.912 17.453 1.00 98.00 521 VAL A N 1
ATOM 4124 C CA . VAL A 1 521 ? -16.385 -5.142 17.077 1.00 98.00 521 VAL A CA 1
ATOM 4125 C C . VAL A 1 521 ? -15.571 -4.877 15.819 1.00 98.00 521 VAL A C 1
ATOM 4127 O O . VAL A 1 521 ? -16.131 -4.660 14.747 1.00 98.00 521 VAL A O 1
ATOM 4130 N N . ALA A 1 522 ? -14.247 -4.898 15.937 1.00 97.50 522 ALA A N 1
ATOM 4131 C CA . ALA A 1 522 ? -13.335 -4.503 14.873 1.00 97.50 522 ALA A CA 1
ATOM 4132 C C . ALA A 1 522 ? -12.347 -5.618 14.512 1.00 97.50 522 ALA A C 1
ATOM 4134 O O . ALA A 1 522 ? -11.808 -6.288 15.389 1.00 97.50 522 ALA A O 1
ATOM 4135 N N . HIS A 1 523 ? -12.055 -5.799 13.222 1.00 96.50 523 HIS A N 1
ATOM 4136 C CA . HIS A 1 523 ? -11.050 -6.763 12.748 1.00 96.50 523 HIS A CA 1
ATOM 4137 C C . HIS A 1 523 ? -9.939 -6.075 11.958 1.00 96.50 523 HIS A C 1
ATOM 4139 O O . HIS A 1 523 ? -10.206 -5.175 11.165 1.00 96.50 523 HIS A O 1
ATOM 4145 N N . SER A 1 524 ? -8.692 -6.525 12.129 1.00 94.69 524 SER A N 1
ATOM 4146 C CA . SER A 1 524 ? -7.544 -6.086 11.324 1.00 94.69 524 SER A CA 1
ATOM 4147 C C . SER A 1 524 ? -7.434 -4.550 11.275 1.00 94.69 524 SER A C 1
ATOM 4149 O O . SER A 1 524 ? -7.445 -3.911 12.329 1.00 94.69 524 SER A O 1
ATOM 4151 N N . GLN A 1 525 ? -7.364 -3.951 10.079 1.00 94.31 525 GLN A N 1
ATOM 4152 C CA . GLN A 1 525 ? -7.334 -2.501 9.855 1.00 94.31 525 GLN A CA 1
ATOM 4153 C C . GLN A 1 525 ? -8.480 -1.746 10.539 1.00 94.31 525 GLN A C 1
ATOM 4155 O O . GLN A 1 525 ? -8.235 -0.687 11.114 1.00 94.31 525 GLN A O 1
ATOM 4160 N N . GLY A 1 526 ? -9.684 -2.326 10.578 1.00 95.88 526 GLY A N 1
ATOM 4161 C CA . GLY A 1 526 ? -10.833 -1.725 11.251 1.00 95.88 526 GLY A CA 1
ATOM 4162 C C . GLY A 1 526 ? -10.568 -1.446 12.732 1.00 95.88 526 GLY A C 1
ATOM 4163 O O . GLY A 1 526 ? -11.144 -0.523 13.297 1.00 95.88 526 GLY A O 1
ATOM 4164 N N . THR A 1 527 ? -9.637 -2.177 13.362 1.00 96.94 527 THR A N 1
ATOM 4165 C CA . THR A 1 527 ? -9.194 -1.873 14.731 1.00 96.94 527 THR A CA 1
ATOM 4166 C C . THR A 1 527 ? -8.564 -0.488 14.819 1.00 96.94 527 THR A C 1
ATOM 4168 O O . THR A 1 527 ? -8.888 0.265 15.730 1.00 96.94 527 THR A O 1
ATOM 4171 N N . VAL A 1 528 ? -7.676 -0.148 13.880 1.00 96.94 528 VAL A N 1
ATOM 4172 C CA . VAL A 1 528 ? -6.982 1.147 13.845 1.00 96.94 528 VAL A CA 1
ATOM 4173 C C . VAL A 1 528 ? -7.994 2.268 13.626 1.00 96.94 528 VAL A C 1
ATOM 4175 O O . VAL A 1 528 ? -7.971 3.266 14.341 1.00 96.94 528 VAL A O 1
ATOM 4178 N N . ASP A 1 529 ? -8.930 2.066 12.701 1.00 96.31 529 ASP A N 1
ATOM 4179 C CA . ASP A 1 529 ? -9.959 3.057 12.382 1.00 96.31 529 ASP A CA 1
ATOM 4180 C C . ASP A 1 529 ? -10.899 3.308 13.576 1.00 96.31 529 ASP A C 1
ATOM 4182 O O . ASP A 1 529 ? -11.268 4.449 13.872 1.00 96.31 529 ASP A O 1
ATOM 4186 N N . VAL A 1 530 ? -11.260 2.256 14.317 1.00 97.69 530 VAL A N 1
ATOM 4187 C CA . VAL A 1 530 ? -12.103 2.377 15.513 1.00 97.69 530 VAL A CA 1
ATOM 4188 C C . VAL A 1 530 ? -11.376 3.072 16.656 1.00 97.69 530 VAL A C 1
ATOM 4190 O O . VAL A 1 530 ? -11.943 3.998 17.232 1.00 97.69 530 VAL A O 1
ATOM 4193 N N . ILE A 1 531 ? -10.136 2.685 16.980 1.00 97.56 531 ILE A N 1
ATOM 4194 C CA . ILE A 1 531 ? -9.416 3.321 18.098 1.00 97.56 531 ILE A CA 1
ATOM 4195 C C . ILE A 1 531 ? -9.165 4.801 17.829 1.00 97.56 531 ILE A C 1
ATOM 4197 O O . ILE A 1 531 ? -9.233 5.607 18.746 1.00 97.56 531 ILE A O 1
ATOM 4201 N N . GLU A 1 532 ? -8.919 5.181 16.577 1.00 97.25 532 GLU A N 1
ATOM 4202 C CA . GLU A 1 532 ? -8.745 6.581 16.211 1.00 97.25 532 GLU A CA 1
ATOM 4203 C C . GLU A 1 532 ? -10.055 7.351 16.269 1.00 97.25 532 GLU A C 1
ATOM 4205 O O . GLU A 1 532 ? -10.067 8.475 16.759 1.00 97.25 532 GLU A O 1
ATOM 4210 N N . THR A 1 533 ? -11.158 6.741 15.822 1.00 97.56 533 THR A N 1
ATOM 4211 C CA . THR A 1 533 ? -12.488 7.348 15.940 1.00 97.56 533 THR A CA 1
ATOM 4212 C C . THR A 1 533 ? -12.840 7.590 17.405 1.00 97.56 533 THR A C 1
ATOM 4214 O O . THR A 1 533 ? -13.281 8.678 17.754 1.00 97.56 533 THR A O 1
ATOM 4217 N N . LEU A 1 534 ? -12.622 6.598 18.271 1.00 97.50 534 LEU A N 1
ATOM 4218 C CA . LEU A 1 534 ? -12.926 6.689 19.701 1.00 97.50 534 LEU A CA 1
ATOM 4219 C C . LEU A 1 534 ? -11.961 7.606 20.465 1.00 97.50 534 LEU A C 1
ATOM 4221 O O . LEU A 1 534 ? -12.327 8.107 21.525 1.00 97.50 534 LEU A O 1
ATOM 4225 N N . ASN A 1 535 ? -10.754 7.837 19.941 1.00 97.19 535 ASN A N 1
ATOM 4226 C CA . ASN A 1 535 ? -9.790 8.791 20.490 1.00 97.19 535 ASN A CA 1
ATOM 4227 C C . ASN A 1 535 ? -9.991 10.230 19.985 1.00 97.19 535 ASN A C 1
ATOM 4229 O O . ASN A 1 535 ? -9.258 11.129 20.389 1.00 97.19 535 ASN A O 1
ATOM 4233 N N . ASP A 1 536 ? -10.924 10.460 19.066 1.00 96.50 536 ASP A N 1
ATOM 4234 C CA . ASP A 1 536 ? -11.161 11.785 18.513 1.00 96.50 536 ASP A CA 1
ATOM 4235 C C . ASP A 1 536 ? -11.957 12.655 19.507 1.00 96.50 536 ASP A C 1
ATOM 4237 O O . ASP A 1 536 ? -13.037 12.233 19.927 1.00 96.50 536 ASP A O 1
ATOM 4241 N N . PRO A 1 537 ? -11.491 13.868 19.866 1.00 95.38 537 PRO A N 1
ATOM 4242 C CA . PRO A 1 537 ? -12.215 14.762 20.777 1.00 95.38 537 PRO A CA 1
ATOM 4243 C C . PRO A 1 537 ? -13.632 15.131 20.311 1.00 95.38 537 PRO A C 1
ATOM 4245 O O . PRO A 1 537 ? -14.503 15.426 21.125 1.00 95.38 537 PRO A O 1
ATOM 4248 N N . GLU A 1 538 ? -13.923 15.074 19.004 1.00 95.50 538 GLU A N 1
ATOM 4249 C CA . GLU A 1 538 ? -15.292 15.255 18.495 1.00 95.50 538 GLU A CA 1
ATOM 4250 C C . GLU A 1 538 ? -16.267 14.173 18.996 1.00 95.50 538 GLU A C 1
ATOM 4252 O O . GLU A 1 538 ? -17.479 14.317 18.829 1.00 95.50 538 GLU A O 1
ATOM 4257 N N . MET A 1 539 ? -15.754 13.091 19.588 1.00 96.69 539 MET A N 1
ATOM 4258 C CA . MET A 1 539 ? -16.513 11.961 20.118 1.00 96.69 539 MET A CA 1
ATOM 4259 C C . MET A 1 539 ? -16.660 11.977 21.648 1.00 96.69 539 MET A C 1
ATOM 4261 O O . MET A 1 539 ? -17.212 11.029 22.201 1.00 96.69 539 MET A O 1
ATOM 4265 N N . ASP A 1 540 ? -16.273 13.053 22.345 1.00 95.56 540 ASP A N 1
ATOM 4266 C CA . ASP A 1 540 ? -16.421 13.182 23.811 1.00 95.56 540 ASP A CA 1
ATOM 4267 C C . ASP A 1 540 ? -17.879 13.008 24.301 1.00 95.56 540 ASP A C 1
ATOM 4269 O O . ASP A 1 540 ? -18.140 12.657 25.453 1.00 95.56 540 ASP A O 1
ATOM 4273 N N . TRP A 1 541 ? -18.864 13.211 23.418 1.00 96.38 541 TRP A N 1
ATOM 4274 C CA . TRP A 1 541 ? -20.286 13.013 23.716 1.00 96.38 541 TRP A CA 1
ATOM 4275 C C . TRP A 1 541 ? -20.700 11.539 23.869 1.00 96.38 541 TRP A C 1
ATOM 4277 O O . TRP A 1 541 ? -21.789 11.278 24.394 1.00 96.38 541 TRP A O 1
ATOM 4287 N N . LEU A 1 542 ? -19.873 10.574 23.440 1.00 96.31 542 LEU A N 1
ATOM 4288 C CA . LEU A 1 542 ? -20.193 9.139 23.478 1.00 96.31 542 LEU A CA 1
ATOM 4289 C C . LEU A 1 542 ? -20.592 8.677 24.882 1.00 96.31 542 LEU A C 1
ATOM 4291 O O . LEU A 1 542 ? -21.623 8.027 25.051 1.00 96.31 542 LEU A O 1
ATOM 4295 N N . ARG A 1 543 ? -19.837 9.105 25.897 1.00 93.81 543 ARG A N 1
ATOM 4296 C CA . ARG A 1 543 ? -20.068 8.778 27.314 1.00 93.81 543 ARG A CA 1
ATOM 4297 C C . ARG A 1 543 ? -21.405 9.257 27.864 1.00 93.81 543 ARG A C 1
ATOM 4299 O O . ARG A 1 543 ? -21.855 8.744 28.881 1.00 93.81 543 ARG A O 1
ATOM 4306 N N . ASN A 1 544 ? -22.019 10.258 27.243 1.00 95.94 544 ASN A N 1
ATOM 4307 C CA . ASN A 1 544 ? -23.329 10.763 27.653 1.00 95.94 544 ASN A CA 1
ATOM 4308 C C . ASN A 1 544 ? -24.470 10.097 26.877 1.00 95.94 544 ASN A C 1
ATOM 4310 O O . ASN A 1 544 ? -25.614 10.171 27.311 1.00 95.94 544 ASN A O 1
ATOM 4314 N N . SER A 1 545 ? -24.153 9.455 25.752 1.00 96.94 545 SER A N 1
ATOM 4315 C CA . SER A 1 545 ? -25.134 8.926 24.799 1.00 96.94 545 SER A CA 1
ATOM 4316 C C . SER A 1 545 ? -25.284 7.409 24.869 1.00 96.94 545 SER A C 1
ATOM 4318 O O . SER A 1 545 ? -26.338 6.885 24.540 1.00 96.94 545 SER A O 1
ATOM 4320 N N . PHE A 1 546 ? -24.258 6.703 25.340 1.00 97.50 546 PHE A N 1
ATOM 4321 C CA . PHE A 1 546 ? -24.260 5.247 25.488 1.00 97.50 546 PHE A CA 1
ATOM 4322 C C . PHE A 1 546 ? -24.052 4.866 26.951 1.00 97.50 546 PHE A C 1
ATOM 4324 O O . PHE A 1 546 ? -23.429 5.625 27.692 1.00 97.50 546 PHE A O 1
ATOM 4331 N N . GLY A 1 547 ? -24.642 3.756 27.396 1.00 96.50 547 GLY A N 1
ATOM 4332 C CA . GLY A 1 547 ? -24.559 3.277 28.779 1.00 96.50 547 GLY A CA 1
ATOM 4333 C C . GLY A 1 547 ? -23.130 2.870 29.124 1.00 96.50 547 GLY A C 1
ATOM 4334 O O . GLY A 1 547 ? -22.418 3.610 29.802 1.00 96.50 547 GLY A O 1
ATOM 4335 N N . LYS A 1 548 ? -22.717 1.723 28.588 1.00 96.56 548 LYS A N 1
ATOM 4336 C CA . LYS A 1 548 ? -21.352 1.190 28.622 1.00 96.56 548 LYS A CA 1
ATOM 4337 C C . LYS A 1 548 ? -20.786 1.070 27.211 1.00 96.56 548 LYS A C 1
ATOM 4339 O O . LYS A 1 548 ? -21.498 0.682 26.287 1.00 96.56 548 LYS A O 1
ATOM 4344 N N . ILE A 1 549 ? -19.495 1.345 27.041 1.00 97.56 549 ILE A N 1
ATOM 4345 C CA . ILE A 1 549 ? -18.790 1.244 25.760 1.00 97.56 549 ILE A CA 1
ATOM 4346 C C . ILE A 1 549 ? -17.733 0.140 25.837 1.00 97.56 549 ILE A C 1
ATOM 4348 O O . ILE A 1 549 ? -16.726 0.249 26.540 1.00 97.56 549 ILE A O 1
ATOM 4352 N N . THR A 1 550 ? -17.960 -0.931 25.079 1.00 97.94 550 THR A N 1
ATOM 4353 C CA . THR A 1 550 ? -17.052 -2.077 24.961 1.00 97.94 550 THR A CA 1
ATOM 4354 C C . THR A 1 550 ? -16.404 -2.095 23.581 1.00 97.94 550 THR A C 1
ATOM 4356 O O . THR A 1 550 ? -17.084 -2.004 22.561 1.00 97.94 550 THR A O 1
ATOM 4359 N N . LEU A 1 551 ? -15.084 -2.241 23.534 1.00 98.06 551 LEU A N 1
ATOM 4360 C CA . LEU A 1 551 ? -14.313 -2.409 22.309 1.00 98.06 551 LEU A CA 1
ATOM 4361 C C . LEU A 1 551 ? -13.783 -3.841 22.228 1.00 98.06 551 LEU A C 1
ATOM 4363 O O . LEU A 1 551 ? -12.967 -4.252 23.049 1.00 98.06 551 LEU A O 1
ATOM 4367 N N . VAL A 1 552 ? -14.206 -4.589 21.214 1.00 98.19 552 VAL A N 1
ATOM 4368 C CA . VAL A 1 552 ? -13.657 -5.907 20.898 1.00 98.19 552 VAL A CA 1
ATOM 4369 C C . VAL A 1 552 ? -12.847 -5.827 19.612 1.00 98.19 552 VAL A C 1
ATOM 4371 O O . VAL A 1 552 ? -13.370 -5.474 18.558 1.00 98.19 552 VAL A O 1
ATOM 4374 N N . THR A 1 553 ? -11.562 -6.158 19.679 1.00 98.12 553 THR A N 1
ATOM 4375 C CA . THR A 1 553 ? -10.654 -6.134 18.526 1.00 98.12 553 THR A CA 1
ATOM 4376 C C . THR A 1 553 ? -10.187 -7.533 18.173 1.00 98.12 553 THR A C 1
ATOM 4378 O O . THR A 1 553 ? -9.947 -8.351 19.055 1.00 98.12 553 THR A O 1
ATOM 4381 N N . MET A 1 554 ? -10.030 -7.810 16.882 1.00 97.56 554 MET A N 1
ATOM 4382 C CA . MET A 1 554 ? -9.632 -9.114 16.364 1.00 97.56 554 MET A CA 1
ATOM 4383 C C . MET A 1 554 ? -8.450 -8.984 15.409 1.00 97.56 554 MET A C 1
ATOM 4385 O O . MET A 1 554 ? -8.524 -8.233 14.435 1.00 97.56 554 MET A O 1
ATOM 4389 N N . GLY A 1 555 ? -7.362 -9.717 15.660 1.00 95.69 555 GLY A N 1
ATOM 4390 C CA . GLY A 1 555 ? -6.170 -9.680 14.800 1.00 95.69 555 GLY A CA 1
ATOM 4391 C C . GLY A 1 555 ? -5.610 -8.260 14.622 1.00 95.69 555 GLY A C 1
ATOM 4392 O O . GLY A 1 555 ? -5.268 -7.856 13.510 1.00 95.69 555 GLY A O 1
ATOM 4393 N N . SER A 1 556 ? -5.576 -7.470 15.700 1.00 96.19 556 SER A N 1
ATOM 4394 C CA . SER A 1 556 ? -5.238 -6.042 15.663 1.00 96.19 556 SER A CA 1
ATOM 4395 C C . SER A 1 556 ? -3.782 -5.776 15.238 1.00 96.19 556 SER A C 1
ATOM 4397 O O . SER A 1 556 ? -2.854 -6.213 15.927 1.00 96.19 556 SER A O 1
ATOM 4399 N N . PRO A 1 557 ? -3.526 -4.997 14.167 1.00 95.38 557 PRO A N 1
ATOM 4400 C CA . PRO A 1 557 ? -2.171 -4.636 13.749 1.00 95.38 557 PRO A CA 1
ATOM 4401 C C . PRO A 1 557 ? -1.536 -3.549 14.632 1.00 95.38 557 PRO A C 1
ATOM 4403 O O . PRO A 1 557 ? -0.392 -3.160 14.386 1.00 95.38 557 PRO A O 1
ATOM 4406 N N . VAL A 1 558 ? -2.248 -3.009 15.629 1.00 96.00 558 VAL A N 1
ATOM 4407 C CA . VAL A 1 558 ? -1.850 -1.769 16.310 1.00 96.00 558 VAL A CA 1
ATOM 4408 C C . VAL A 1 558 ? -0.472 -1.870 16.952 1.00 96.00 558 VAL A C 1
ATOM 4410 O O . VAL A 1 558 ? 0.423 -1.122 16.575 1.00 96.00 558 VAL A O 1
ATOM 4413 N N . THR A 1 559 ? -0.256 -2.800 17.881 1.00 94.56 559 THR A N 1
ATOM 4414 C CA . THR A 1 559 ? 1.030 -2.881 18.596 1.00 94.56 559 THR A CA 1
ATOM 4415 C C . THR A 1 559 ? 2.176 -3.297 17.685 1.00 94.56 559 THR A C 1
ATOM 4417 O O . THR A 1 559 ? 3.313 -2.836 17.788 1.00 94.56 559 THR A O 1
ATOM 4420 N N . HIS A 1 560 ? 1.860 -4.162 16.737 1.00 91.62 560 HIS A N 1
ATOM 4421 C CA . HIS A 1 560 ? 2.844 -5.001 16.079 1.00 91.62 560 HIS A CA 1
ATOM 4422 C C . HIS A 1 560 ? 3.248 -4.532 14.690 1.00 91.62 560 HIS A C 1
ATOM 4424 O O . HIS A 1 560 ? 4.326 -4.903 14.220 1.00 91.62 560 HIS A O 1
ATOM 4430 N N . LEU A 1 561 ? 2.416 -3.692 14.079 1.00 92.38 561 LEU A N 1
ATOM 4431 C CA . LEU A 1 561 ? 2.679 -2.999 12.828 1.00 92.38 561 LEU A CA 1
ATOM 4432 C C . LEU A 1 561 ? 2.734 -1.487 13.075 1.00 92.38 561 LEU A C 1
ATOM 4434 O O . LEU A 1 561 ? 3.764 -0.862 12.824 1.00 92.38 561 LEU A O 1
ATOM 4438 N N . TYR A 1 562 ? 1.665 -0.902 13.619 1.00 94.94 562 TYR A N 1
ATOM 4439 C CA . TYR A 1 562 ? 1.524 0.553 13.707 1.00 94.94 562 TYR A CA 1
ATOM 4440 C C . TYR A 1 562 ? 2.435 1.191 14.757 1.00 94.94 562 TYR A C 1
ATOM 4442 O O . TYR A 1 562 ? 3.258 2.030 14.408 1.00 94.94 562 TYR A O 1
ATOM 4450 N N . GLN A 1 563 ? 2.382 0.759 16.017 1.00 95.06 563 GLN A N 1
ATOM 4451 C CA . GLN A 1 563 ? 3.279 1.253 17.069 1.00 95.06 563 GLN A CA 1
ATOM 4452 C C . GLN A 1 563 ? 4.741 0.884 16.765 1.00 95.06 563 GLN A C 1
ATOM 4454 O O . GLN A 1 563 ? 5.655 1.671 17.020 1.00 95.06 563 GLN A O 1
ATOM 4459 N N . HIS A 1 564 ? 4.976 -0.287 16.156 1.00 93.19 564 HIS A N 1
ATOM 4460 C CA . HIS A 1 564 ? 6.321 -0.742 15.804 1.00 93.19 564 HIS A CA 1
ATOM 4461 C C . HIS A 1 564 ? 6.992 0.142 14.742 1.00 93.19 564 HIS A C 1
ATOM 4463 O O . HIS A 1 564 ? 8.121 0.589 14.946 1.00 93.19 564 HIS A O 1
ATOM 4469 N N . TYR A 1 565 ? 6.318 0.416 13.622 1.00 92.75 565 TYR A N 1
ATOM 4470 C CA . TYR A 1 565 ? 6.892 1.174 12.502 1.00 92.75 565 TYR A CA 1
ATOM 4471 C C . TYR A 1 565 ? 6.585 2.668 12.534 1.00 92.75 565 TYR A C 1
ATOM 4473 O O . TYR A 1 565 ? 7.356 3.464 12.008 1.00 92.75 565 TYR A O 1
ATOM 4481 N N . PHE A 1 566 ? 5.489 3.064 13.166 1.00 94.81 566 PHE A N 1
ATOM 4482 C CA . PHE A 1 566 ? 4.969 4.428 13.154 1.00 94.81 566 PHE A CA 1
ATOM 4483 C C . PHE A 1 566 ? 4.708 4.926 14.575 1.00 94.81 566 PHE A C 1
ATOM 4485 O O . PHE A 1 566 ? 3.766 5.673 14.805 1.00 94.81 566 PHE A O 1
ATOM 4492 N N . GLY A 1 567 ? 5.565 4.556 15.533 1.00 93.12 567 GLY A N 1
ATOM 4493 C CA . GLY A 1 567 ? 5.406 4.900 16.955 1.00 93.12 567 GLY A CA 1
ATOM 4494 C C . GLY A 1 567 ? 5.288 6.398 17.284 1.00 93.12 567 GLY A C 1
ATOM 4495 O O . GLY A 1 567 ? 4.898 6.748 18.388 1.00 93.12 567 GLY A O 1
ATOM 4496 N N . HIS A 1 568 ? 5.616 7.280 16.338 1.00 90.00 568 HIS A N 1
ATOM 4497 C CA . HIS A 1 568 ? 5.414 8.728 16.444 1.00 90.00 568 HIS A CA 1
ATOM 4498 C C . HIS A 1 568 ? 3.971 9.161 16.115 1.00 90.00 568 HIS A C 1
ATOM 4500 O O . HIS A 1 568 ? 3.515 10.161 16.652 1.00 90.00 568 HIS A O 1
ATOM 4506 N N . PHE A 1 569 ? 3.248 8.403 15.282 1.00 90.62 569 PHE A N 1
ATOM 4507 C CA . PHE A 1 569 ? 1.803 8.558 15.047 1.00 90.62 569 PHE A CA 1
ATOM 4508 C C . PHE A 1 569 ? 0.964 7.688 15.984 1.00 90.6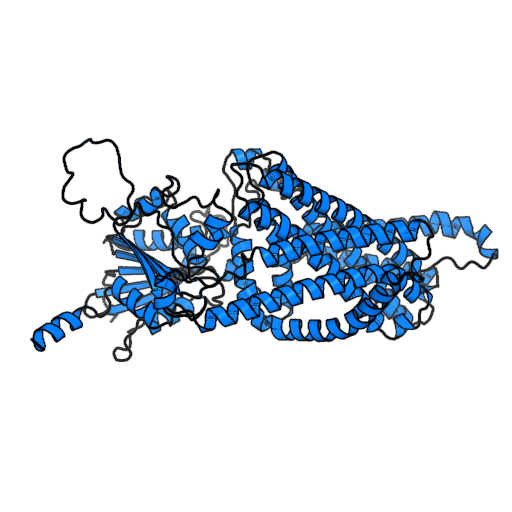2 569 PHE A C 1
ATOM 4510 O O . PHE A 1 569 ? -0.146 8.058 16.344 1.00 90.62 569 PHE A O 1
ATOM 4517 N N . TYR A 1 570 ? 1.503 6.532 16.368 1.00 95.19 570 TYR A N 1
ATOM 4518 C CA . TYR A 1 570 ? 0.862 5.562 17.246 1.00 95.19 570 TYR A CA 1
ATOM 4519 C C . TYR A 1 570 ? 1.761 5.346 18.456 1.00 95.19 570 TYR A C 1
ATOM 4521 O O . TYR A 1 570 ? 2.485 4.347 18.507 1.00 95.19 570 TYR A O 1
ATOM 4529 N N . PRO A 1 571 ? 1.787 6.287 19.413 1.00 94.81 571 PRO A N 1
ATOM 4530 C CA . PRO A 1 571 ? 2.553 6.091 20.630 1.00 94.81 571 PRO A CA 1
ATOM 4531 C C . PRO A 1 571 ? 1.976 4.921 21.437 1.00 94.81 571 PRO A C 1
ATOM 4533 O O . PRO A 1 571 ? 0.902 4.382 21.142 1.00 94.81 571 PRO A O 1
ATOM 4536 N N . ARG A 1 572 ? 2.711 4.509 22.472 1.00 94.38 572 ARG A N 1
ATOM 4537 C CA . ARG A 1 572 ? 2.249 3.476 23.411 1.00 94.38 572 ARG A CA 1
ATOM 4538 C C . ARG A 1 572 ? 0.915 3.881 24.026 1.00 94.38 572 ARG A C 1
ATOM 4540 O O . ARG A 1 572 ? 0.687 5.068 24.236 1.00 94.38 572 ARG A O 1
ATOM 4547 N N . PHE A 1 573 ? 0.081 2.908 24.385 1.00 93.25 573 PHE A N 1
ATOM 4548 C CA . PHE A 1 573 ? -1.219 3.199 24.993 1.00 93.25 573 PHE A CA 1
ATOM 4549 C C . PHE A 1 573 ? -1.120 3.939 26.328 1.00 93.25 573 PHE A C 1
ATOM 4551 O O . PHE A 1 573 ? -2.034 4.657 26.673 1.00 93.25 573 PHE A O 1
ATOM 4558 N N . THR A 1 574 ? 0.020 3.908 27.017 1.00 90.50 574 THR A N 1
ATOM 4559 C CA . THR A 1 574 ? 0.260 4.735 28.214 1.00 90.50 574 THR A CA 1
ATOM 4560 C C . THR A 1 574 ? 0.420 6.236 27.931 1.00 90.50 574 THR A C 1
ATOM 4562 O O . THR A 1 574 ? 0.547 7.024 28.866 1.00 90.50 574 THR A O 1
ATOM 4565 N N . ASP A 1 575 ? 0.527 6.647 26.666 1.00 93.31 575 ASP A N 1
ATOM 4566 C CA . ASP A 1 575 ? 0.723 8.044 26.280 1.00 93.31 575 ASP A CA 1
ATOM 4567 C C . ASP A 1 575 ? -0.575 8.863 26.409 1.00 93.31 575 ASP A C 1
ATOM 4569 O O . ASP A 1 575 ? -1.677 8.364 26.174 1.00 93.31 575 ASP A O 1
ATOM 4573 N N . ARG A 1 576 ? -0.447 10.157 26.736 1.00 93.06 576 ARG A N 1
ATOM 4574 C CA . ARG A 1 576 ? -1.582 11.094 26.833 1.00 93.06 576 ARG A CA 1
ATOM 4575 C C . ARG A 1 576 ? -2.324 11.271 25.514 1.00 93.06 576 ARG A C 1
ATOM 4577 O O . ARG A 1 576 ? -3.493 11.653 25.543 1.00 93.06 576 ARG A O 1
ATOM 4584 N N . PHE A 1 577 ? -1.671 10.983 24.390 1.00 94.00 577 PHE A N 1
ATOM 4585 C CA . PHE A 1 577 ? -2.299 10.927 23.077 1.00 94.00 577 PHE A CA 1
ATOM 4586 C C . PHE A 1 577 ? -3.585 10.087 23.085 1.00 94.00 577 PHE A C 1
ATOM 4588 O O . PHE A 1 577 ? -4.543 10.473 22.428 1.00 94.00 577 PHE A O 1
ATOM 4595 N N . TRP A 1 578 ? -3.642 9.006 23.874 1.00 94.75 578 TRP A N 1
ATOM 4596 C CA . TRP A 1 578 ? -4.800 8.107 23.971 1.00 94.75 578 TRP A CA 1
ATOM 4597 C C . TRP A 1 578 ? -5.799 8.477 25.083 1.00 94.75 578 TRP A C 1
ATOM 4599 O O . TRP A 1 578 ? -6.633 7.664 25.474 1.00 94.75 578 TRP A O 1
ATOM 4609 N N . SER A 1 579 ? -5.713 9.680 25.658 1.00 93.44 579 SER A N 1
ATOM 4610 C CA . SER A 1 579 ? -6.551 10.075 26.804 1.00 93.44 579 SER A CA 1
ATOM 4611 C C . SER A 1 579 ? -8.053 10.059 26.504 1.00 93.44 579 SER A C 1
ATOM 4613 O O . SER A 1 579 ? -8.807 9.550 27.332 1.00 93.44 579 SER A O 1
ATOM 4615 N N . THR A 1 580 ? -8.477 10.529 25.329 1.00 94.88 580 THR A N 1
ATOM 4616 C CA . THR A 1 580 ? -9.881 10.485 24.883 1.00 94.88 580 THR A CA 1
ATOM 4617 C C . THR A 1 580 ? -10.363 9.061 24.614 1.00 94.88 580 THR A C 1
ATOM 4619 O O . THR A 1 580 ? -11.532 8.766 24.831 1.00 94.88 580 THR A O 1
ATOM 4622 N N . LEU A 1 581 ? -9.481 8.136 24.227 1.00 95.69 581 LEU A N 1
ATOM 4623 C CA . LEU A 1 581 ? -9.816 6.712 24.142 1.00 95.69 581 LEU A CA 1
ATOM 4624 C C . LEU A 1 581 ? -10.029 6.090 25.535 1.00 95.69 581 LEU A C 1
ATOM 4626 O O . LEU A 1 581 ? -11.005 5.373 25.731 1.00 95.69 581 LEU A O 1
ATOM 4630 N N . HIS A 1 582 ? -9.153 6.388 26.505 1.00 93.44 582 HIS A N 1
ATOM 4631 C CA . HIS A 1 582 ? -9.224 5.862 27.882 1.00 93.44 582 HIS A CA 1
ATOM 4632 C C . HIS A 1 582 ? -10.495 6.278 28.624 1.00 93.44 582 HIS A C 1
ATOM 4634 O O . HIS A 1 582 ? -11.224 5.459 29.161 1.00 93.44 582 HIS A O 1
ATOM 4640 N N . GLN A 1 583 ? -10.720 7.586 28.689 1.00 92.56 583 GLN A N 1
ATOM 4641 C CA . GLN A 1 583 ? -11.822 8.197 27.981 1.00 92.56 583 GLN A CA 1
ATOM 4642 C C . GLN A 1 583 ? -13.039 7.325 27.629 1.00 92.56 583 GLN A C 1
ATOM 4644 O O . GLN A 1 583 ? -13.741 6.751 28.449 1.00 92.56 583 GLN A O 1
ATOM 4649 N N . ASN A 1 584 ? -13.344 7.266 26.354 1.00 94.88 584 ASN A N 1
ATOM 4650 C CA . ASN A 1 584 ? -14.595 6.743 25.843 1.00 94.88 584 ASN A CA 1
ATOM 4651 C C . ASN A 1 584 ? -14.795 5.227 26.000 1.00 94.88 584 ASN A C 1
ATOM 4653 O O . ASN A 1 584 ? -15.900 4.777 25.738 1.00 94.88 584 ASN A O 1
ATOM 4657 N N . VAL A 1 585 ? -13.790 4.435 26.390 1.00 95.69 585 VAL A N 1
ATOM 4658 C CA . VAL A 1 585 ? -13.883 2.963 26.412 1.00 95.69 585 VAL A CA 1
ATOM 4659 C C . VAL A 1 585 ? -13.798 2.409 27.834 1.00 95.69 585 VAL A C 1
ATOM 4661 O O . VAL A 1 585 ? -12.746 2.463 28.470 1.00 95.69 585 VAL A O 1
ATOM 4664 N N . ASP A 1 586 ? -14.882 1.782 28.297 1.00 95.44 586 ASP A N 1
ATOM 4665 C CA . ASP A 1 586 ? -14.953 1.156 29.624 1.00 95.44 586 ASP A CA 1
ATOM 4666 C C . ASP A 1 586 ? -14.237 -0.203 29.663 1.00 95.44 586 ASP A C 1
ATOM 4668 O O . ASP A 1 586 ? -13.598 -0.570 30.654 1.00 95.44 586 ASP A O 1
ATOM 4672 N N . ARG A 1 587 ? -14.350 -0.970 28.571 1.00 95.75 587 ARG A N 1
ATOM 4673 C CA . ARG A 1 587 ? -13.804 -2.328 28.451 1.00 95.75 587 ARG A CA 1
ATOM 4674 C C . ARG A 1 587 ? -13.203 -2.555 27.071 1.00 95.75 587 ARG A C 1
ATOM 4676 O O . ARG A 1 587 ? -13.853 -2.278 26.067 1.00 95.75 587 ARG A O 1
ATOM 4683 N N . TRP A 1 588 ? -11.994 -3.113 27.020 1.00 96.81 588 TRP A N 1
ATOM 4684 C CA . TRP A 1 588 ? -11.328 -3.487 25.773 1.00 96.81 588 TRP A CA 1
ATOM 4685 C C . TRP A 1 588 ? -10.872 -4.949 25.798 1.00 96.81 588 TRP A C 1
ATOM 4687 O O . TRP A 1 588 ? -10.003 -5.352 26.570 1.00 96.81 588 TRP A O 1
ATOM 4697 N N . VAL A 1 589 ? -11.443 -5.755 24.909 1.00 97.62 589 VAL A N 1
ATOM 4698 C CA . VAL A 1 589 ? -11.086 -7.158 24.699 1.00 97.62 589 VAL A CA 1
ATOM 4699 C C . VAL A 1 589 ? -10.368 -7.315 23.363 1.00 97.62 589 VAL A C 1
ATOM 4701 O O . VAL A 1 589 ? -10.927 -7.018 22.314 1.00 97.62 589 VAL A O 1
ATOM 4704 N N . ASN A 1 590 ? -9.127 -7.792 23.374 1.00 98.00 590 ASN A N 1
ATOM 4705 C CA . ASN A 1 590 ? -8.395 -8.130 22.158 1.00 98.00 590 ASN A CA 1
ATOM 4706 C C . ASN A 1 590 ? -8.326 -9.646 21.982 1.00 98.00 590 ASN A C 1
ATOM 4708 O O . ASN A 1 590 ? -7.689 -10.331 22.777 1.00 98.00 590 ASN A O 1
ATOM 4712 N N . VAL A 1 591 ? -8.933 -10.158 20.917 1.00 97.94 591 VAL A N 1
ATOM 4713 C CA . VAL A 1 591 ? -8.883 -11.565 20.520 1.00 97.94 591 VAL A CA 1
ATOM 4714 C C . VAL A 1 591 ? -7.876 -11.725 19.386 1.00 97.94 591 VAL A C 1
ATOM 4716 O O . VAL A 1 591 ? -7.930 -11.023 18.375 1.00 97.94 591 VAL A O 1
ATOM 4719 N N . PHE A 1 592 ? -6.939 -12.655 19.509 1.00 97.25 592 PHE A N 1
ATOM 4720 C CA . PHE A 1 592 ? -5.934 -12.857 18.466 1.00 97.25 592 PHE A CA 1
ATOM 4721 C C . PHE A 1 592 ? -5.533 -14.317 18.361 1.00 97.25 592 PHE A C 1
ATOM 4723 O O . PHE A 1 592 ? -5.482 -15.051 19.343 1.00 97.25 592 PHE A O 1
ATOM 4730 N N . ARG A 1 593 ? -5.206 -14.742 17.145 1.00 95.94 593 ARG A N 1
ATOM 4731 C CA . ARG A 1 593 ? -4.664 -16.075 16.904 1.00 95.94 593 ARG A CA 1
ATOM 4732 C C . ARG A 1 593 ? -3.167 -16.074 17.125 1.00 95.94 593 ARG A C 1
ATOM 4734 O O . ARG A 1 593 ? -2.464 -15.167 16.686 1.00 95.94 593 ARG A O 1
ATOM 4741 N N . VAL A 1 594 ? -2.661 -17.131 17.747 1.00 95.31 594 VAL A N 1
ATOM 4742 C CA . VAL A 1 594 ? -1.233 -17.253 18.089 1.00 95.31 594 VAL A CA 1
ATOM 4743 C C . VAL A 1 594 ? -0.290 -17.288 16.874 1.00 95.31 594 VAL A C 1
ATOM 4745 O O . VAL A 1 594 ? 0.909 -17.043 17.011 1.00 95.31 594 VAL A O 1
ATOM 4748 N N . ASP A 1 595 ? -0.818 -17.570 15.679 1.00 93.81 595 ASP A N 1
ATOM 4749 C CA . ASP A 1 595 ? -0.090 -17.615 14.406 1.00 93.81 595 ASP A CA 1
ATOM 4750 C C . ASP A 1 595 ? -0.432 -16.462 13.443 1.00 93.81 595 ASP A C 1
ATOM 4752 O O . ASP A 1 595 ? -0.029 -16.491 12.272 1.00 93.81 595 ASP A O 1
ATOM 4756 N N . ASP A 1 596 ? -1.175 -15.456 13.910 1.00 92.94 596 ASP A N 1
ATOM 4757 C CA . ASP A 1 596 ? -1.545 -14.296 13.107 1.00 92.94 596 ASP A CA 1
ATOM 4758 C C . ASP A 1 596 ? -0.294 -13.479 12.725 1.00 92.94 596 ASP A C 1
ATOM 4760 O O . ASP A 1 596 ? 0.499 -13.042 13.562 1.00 92.94 596 ASP A O 1
ATOM 4764 N N . PHE A 1 597 ? -0.086 -13.292 11.419 1.00 88.50 597 PHE A N 1
ATOM 4765 C CA . PHE A 1 597 ? 1.078 -12.587 10.881 1.00 88.50 597 PHE A CA 1
ATOM 4766 C C . PHE A 1 597 ? 0.901 -11.061 10.829 1.00 88.50 597 PHE A C 1
ATOM 4768 O O . PHE A 1 597 ? 1.874 -10.361 10.537 1.00 88.50 597 PHE A O 1
ATOM 4775 N N . VAL A 1 598 ? -0.310 -10.559 11.089 1.00 88.50 598 VAL A N 1
ATOM 4776 C CA . VAL A 1 598 ? -0.665 -9.134 11.101 1.00 88.50 598 VAL A CA 1
ATOM 4777 C C . VAL A 1 598 ? -0.771 -8.621 12.536 1.00 88.50 598 VAL A C 1
ATOM 4779 O O . VAL A 1 598 ? -0.086 -7.656 12.881 1.00 88.50 598 VAL A O 1
ATOM 4782 N N . GLY A 1 599 ? -1.589 -9.267 13.374 1.00 85.81 599 GLY A N 1
ATOM 4783 C CA . GLY A 1 599 ? -1.948 -8.754 14.698 1.00 85.81 599 GLY A CA 1
ATOM 4784 C C . GLY A 1 599 ? -2.040 -9.818 15.788 1.00 85.81 599 GLY A C 1
ATOM 4785 O O . GLY A 1 599 ? -2.790 -10.775 15.646 1.00 85.81 599 GLY A O 1
ATOM 4786 N N . LEU A 1 600 ? -1.280 -9.631 16.874 1.00 91.44 600 LEU A N 1
ATOM 4787 C CA . LEU A 1 600 ? -1.235 -10.509 18.057 1.00 91.44 600 LEU A CA 1
ATOM 4788 C C . LEU A 1 600 ? -1.789 -9.780 19.303 1.00 91.44 600 LEU A C 1
ATOM 4790 O O . LEU A 1 600 ? -2.796 -9.077 19.224 1.00 91.44 600 LEU A O 1
ATOM 4794 N N . ASP A 1 601 ? -1.116 -9.932 20.444 1.00 94.75 601 ASP A N 1
ATOM 4795 C CA . ASP A 1 601 ? -1.378 -9.234 21.697 1.00 94.75 601 ASP A CA 1
ATOM 4796 C C . ASP A 1 601 ? -1.271 -7.711 21.532 1.00 94.75 601 ASP A C 1
ATOM 4798 O O . ASP A 1 601 ? -0.348 -7.210 20.886 1.00 94.75 601 ASP A O 1
ATOM 4802 N N . ILE A 1 602 ? -2.196 -6.970 22.144 1.00 95.44 602 ILE A N 1
ATOM 4803 C CA . ILE A 1 602 ? -2.078 -5.519 22.292 1.00 95.44 602 ILE A CA 1
ATOM 4804 C C . ILE A 1 602 ? -1.303 -5.225 23.577 1.00 95.44 602 ILE A C 1
ATOM 4806 O O . ILE A 1 602 ? -1.649 -5.721 24.651 1.00 95.44 602 ILE A O 1
ATOM 4810 N N . ASP A 1 603 ? -0.261 -4.402 23.470 1.00 93.56 603 ASP A N 1
ATOM 4811 C CA . ASP A 1 603 ? 0.470 -3.892 24.631 1.00 93.56 603 ASP A CA 1
ATOM 4812 C C . ASP A 1 603 ? -0.301 -2.726 25.262 1.00 93.56 603 ASP A C 1
ATOM 4814 O O . ASP A 1 603 ? -0.125 -1.563 24.892 1.00 93.56 603 ASP A O 1
ATOM 4818 N N . PHE A 1 604 ? -1.166 -3.046 26.226 1.00 90.94 604 PHE A N 1
ATOM 4819 C CA . PHE A 1 604 ? -1.916 -2.061 27.009 1.00 90.94 604 PHE A CA 1
ATOM 4820 C C . PHE A 1 604 ? -1.047 -1.273 28.002 1.00 90.94 604 PHE A C 1
ATOM 4822 O O . PHE A 1 604 ? -1.558 -0.382 28.675 1.00 90.94 604 PHE A O 1
ATOM 4829 N N . GLY A 1 605 ? 0.255 -1.573 28.106 1.00 83.50 605 GLY A N 1
ATOM 4830 C CA . GLY A 1 605 ? 1.142 -0.947 29.076 1.00 83.50 605 GLY A CA 1
ATOM 4831 C C . GLY A 1 605 ? 0.847 -1.410 30.498 1.00 83.50 605 GLY A C 1
ATOM 4832 O O . GLY A 1 605 ? 0.316 -0.660 31.312 1.00 83.50 605 GLY A O 1
ATOM 4833 N N . HIS A 1 606 ? 1.202 -2.653 30.823 1.00 65.69 606 HIS A N 1
ATOM 4834 C CA . HIS A 1 606 ? 1.120 -3.130 32.202 1.00 65.69 606 HIS A CA 1
ATOM 4835 C C . HIS A 1 606 ? 2.254 -2.538 33.055 1.00 65.69 606 HIS A C 1
ATOM 4837 O O . HIS A 1 606 ? 3.436 -2.754 32.779 1.00 65.69 606 HIS A O 1
ATOM 4843 N N . LEU A 1 607 ? 1.893 -1.868 34.156 1.00 49.53 607 LEU A N 1
ATOM 4844 C CA . LEU A 1 607 ? 2.691 -1.967 35.379 1.00 49.53 607 LEU A CA 1
ATOM 4845 C C . LEU A 1 607 ? 2.676 -3.450 35.816 1.00 49.53 607 LEU A C 1
ATOM 4847 O O . LEU A 1 607 ? 1.656 -4.113 35.623 1.00 49.53 607 LEU A O 1
ATOM 4851 N N . PRO A 1 608 ? 3.781 -4.000 36.348 1.00 43.28 608 PRO A N 1
ATOM 4852 C CA . PRO A 1 608 ? 3.912 -5.422 36.670 1.00 43.28 608 PRO A CA 1
ATOM 4853 C C . PRO A 1 608 ? 2.678 -5.982 37.397 1.00 43.28 608 PRO A C 1
ATOM 4855 O O . PRO A 1 608 ? 2.246 -5.423 38.404 1.00 43.28 608 PRO A O 1
ATOM 4858 N N . GLN A 1 609 ? 2.136 -7.104 36.908 1.00 44.31 609 GLN A N 1
ATOM 4859 C CA . GLN A 1 609 ? 0.928 -7.781 37.424 1.00 44.31 609 GLN A CA 1
ATOM 4860 C C . GLN A 1 609 ? 0.983 -8.152 38.924 1.00 44.31 609 GLN A C 1
ATOM 4862 O O . GLN A 1 609 ? -0.021 -8.561 39.501 1.00 44.31 609 GLN A O 1
ATOM 4867 N N . THR A 1 610 ? 2.124 -7.985 39.595 1.00 43.00 610 THR A N 1
ATOM 4868 C CA . THR A 1 610 ? 2.318 -8.296 41.015 1.00 43.00 610 THR A CA 1
ATOM 4869 C C . THR A 1 610 ? 1.535 -7.414 41.997 1.00 43.00 610 THR A C 1
ATOM 4871 O O . THR A 1 610 ? 1.473 -7.778 43.167 1.00 43.00 610 THR A O 1
ATOM 4874 N N . HIS A 1 611 ? 0.884 -6.322 41.573 1.00 41.25 611 HIS A N 1
ATOM 4875 C CA . HIS A 1 611 ? 0.131 -5.433 42.481 1.00 41.25 611 HIS A CA 1
ATOM 4876 C C . HIS A 1 611 ? -1.389 -5.378 42.281 1.00 41.25 611 HIS A C 1
ATOM 4878 O O . HIS A 1 611 ? -2.063 -4.624 42.983 1.00 41.25 611 HIS A O 1
ATOM 4884 N N . GLN A 1 612 ? -1.977 -6.232 41.439 1.00 41.50 612 GLN A N 1
ATOM 4885 C CA . GLN A 1 612 ? -3.443 -6.278 41.308 1.00 41.50 612 GLN A CA 1
ATOM 4886 C C . GLN A 1 612 ? -4.151 -6.832 42.565 1.00 41.50 612 GLN A C 1
ATOM 4888 O O . GLN A 1 612 ? -5.369 -6.767 42.670 1.00 41.50 612 GLN A O 1
ATOM 4893 N N . LYS A 1 613 ? -3.383 -7.298 43.562 1.00 40.09 613 LYS A N 1
ATOM 4894 C CA . LYS A 1 613 ? -3.855 -7.664 44.908 1.00 40.09 613 LYS A CA 1
ATOM 4895 C C . LYS A 1 613 ? -3.758 -6.540 45.958 1.00 40.09 613 LYS A C 1
ATOM 4897 O O . LYS A 1 613 ? -4.142 -6.774 47.095 1.00 40.09 613 LYS A O 1
ATOM 4902 N N . CYS A 1 614 ? -3.243 -5.351 45.618 1.00 40.62 614 CYS A N 1
ATOM 4903 C CA . CYS A 1 614 ? -3.026 -4.253 46.580 1.00 40.62 614 CYS A CA 1
ATOM 4904 C C . CYS A 1 614 ? -3.927 -3.024 46.375 1.00 40.62 614 CYS A C 1
ATOM 4906 O O . CYS A 1 614 ? -3.887 -2.115 47.198 1.00 40.62 614 CYS A O 1
ATOM 4908 N N . ILE A 1 615 ? -4.764 -2.990 45.333 1.00 46.94 615 ILE A N 1
ATOM 4909 C CA . ILE A 1 615 ? -5.645 -1.836 45.053 1.00 46.94 615 ILE A CA 1
ATOM 4910 C C . ILE A 1 615 ? -6.851 -1.768 46.021 1.00 46.94 615 ILE A C 1
ATOM 4912 O O . ILE A 1 615 ? -7.594 -0.797 46.024 1.00 46.94 615 ILE A O 1
ATOM 4916 N N . GLU A 1 616 ? -6.995 -2.725 46.940 1.00 47.31 616 GLU A N 1
ATOM 4917 C CA . GLU A 1 616 ? -7.964 -2.625 48.042 1.00 47.31 616 GLU A CA 1
ATOM 4918 C C . GLU A 1 616 ? -7.439 -1.870 49.284 1.00 47.31 616 GLU A C 1
ATOM 4920 O O . GLU A 1 616 ? -8.191 -1.729 50.244 1.00 47.31 616 GLU A O 1
ATOM 4925 N N . MET A 1 617 ? -6.192 -1.360 49.313 1.00 44.78 617 MET A N 1
ATOM 4926 C CA . MET A 1 617 ? -5.622 -0.775 50.549 1.00 44.78 617 MET A CA 1
ATOM 4927 C C . MET A 1 617 ? -5.096 0.670 50.514 1.00 44.78 617 MET A C 1
ATOM 4929 O O . MET A 1 617 ? -4.718 1.163 51.573 1.00 44.78 617 MET A O 1
ATOM 4933 N N . GLU A 1 618 ? -5.125 1.411 49.405 1.00 47.50 618 GLU A N 1
ATOM 4934 C CA . GLU A 1 618 ? -4.674 2.820 49.415 1.00 47.50 618 GLU A CA 1
ATOM 4935 C C . GLU A 1 618 ? -5.788 3.790 49.008 1.00 47.50 618 GLU A C 1
ATOM 4937 O O . GLU A 1 618 ? -5.944 4.152 47.846 1.00 47.50 618 GLU A O 1
ATOM 4942 N N . SER A 1 619 ? -6.560 4.224 50.012 1.00 47.50 619 SER A N 1
ATOM 4943 C CA . SER A 1 619 ? -7.608 5.249 49.899 1.00 47.50 619 SER A CA 1
ATOM 4944 C C . SER A 1 619 ? -7.296 6.551 50.655 1.00 47.50 619 SER A C 1
ATOM 4946 O O . SER A 1 619 ? -8.227 7.225 51.076 1.00 47.50 619 SER A O 1
ATOM 4948 N N . GLU A 1 620 ? -6.026 6.951 50.845 1.00 52.78 620 GLU A N 1
ATOM 4949 C CA . GLU A 1 620 ? -5.736 8.148 51.672 1.00 52.78 620 GLU A CA 1
ATOM 4950 C C . GLU A 1 620 ? -4.644 9.136 51.202 1.00 52.78 620 GLU A C 1
ATOM 4952 O O . GLU A 1 620 ? -4.369 10.095 51.921 1.00 52.78 620 GLU A O 1
ATOM 4957 N N . THR A 1 621 ? -4.052 9.042 50.004 1.00 47.59 621 THR A N 1
ATOM 4958 C CA . THR A 1 621 ? -2.981 9.996 49.617 1.00 47.59 621 THR A CA 1
ATOM 4959 C C . THR A 1 621 ? -3.172 10.699 48.265 1.00 47.59 621 THR A C 1
ATOM 4961 O O . THR A 1 621 ? -2.657 10.290 47.234 1.00 47.59 621 THR A O 1
ATOM 4964 N N . GLY A 1 622 ? -3.804 11.883 48.311 1.00 49.97 622 GLY A N 1
ATOM 4965 C CA . GLY A 1 622 ? -3.494 13.020 47.424 1.00 49.97 622 GLY A CA 1
ATOM 4966 C C . GLY A 1 622 ? -4.346 13.194 46.144 1.00 49.97 622 GLY A C 1
ATOM 4967 O O . GLY A 1 622 ? -4.307 12.348 45.258 1.00 49.97 622 GLY A O 1
ATOM 4968 N N . PRO A 1 623 ? -5.036 14.338 45.946 1.00 49.25 623 PRO A N 1
ATOM 4969 C CA . PRO A 1 623 ? -6.015 14.521 44.862 1.00 49.25 623 PRO A CA 1
ATOM 4970 C C . PRO A 1 623 ? -5.464 14.840 43.451 1.00 49.25 623 PRO A C 1
ATOM 4972 O O . PRO A 1 623 ? -6.230 15.313 42.621 1.00 49.25 623 PRO A O 1
ATOM 4975 N N . ASN A 1 624 ? -4.184 14.611 43.120 1.00 49.75 624 ASN A N 1
ATOM 4976 C CA . ASN A 1 624 ? -3.595 15.189 41.888 1.00 49.75 624 ASN A CA 1
ATOM 4977 C C . ASN A 1 624 ? -2.860 14.238 40.921 1.00 49.75 624 ASN A C 1
ATOM 4979 O O . ASN A 1 624 ? -2.167 14.712 40.020 1.00 49.75 624 ASN A O 1
ATOM 4983 N N . GLN A 1 625 ? -3.038 12.918 41.013 1.00 49.91 625 GLN A N 1
ATOM 4984 C CA . GLN A 1 625 ? -2.652 12.013 39.920 1.00 49.91 625 GLN A CA 1
ATOM 4985 C C . GLN A 1 625 ? -3.864 11.216 39.438 1.00 49.91 625 GLN A C 1
ATOM 4987 O O . GLN A 1 625 ? -4.123 10.114 39.904 1.00 49.91 625 GLN A O 1
ATOM 4992 N N . CYS A 1 626 ? -4.594 11.780 38.468 1.00 48.53 626 CYS A N 1
ATOM 4993 C CA . CYS A 1 626 ? -5.520 11.023 37.625 1.00 48.53 626 CYS A CA 1
ATOM 4994 C C . CYS A 1 626 ? -4.731 9.931 36.895 1.00 48.53 626 CYS A C 1
ATOM 4996 O O . CYS A 1 626 ? -4.154 10.170 35.830 1.00 48.53 626 CYS A O 1
ATOM 4998 N N . GLN A 1 627 ? -4.676 8.740 37.482 1.00 55.16 627 GLN A N 1
ATOM 4999 C CA . GLN A 1 627 ? -4.248 7.548 36.776 1.00 55.16 627 GLN A CA 1
ATOM 5000 C C . GLN A 1 627 ? -5.304 7.246 35.705 1.00 55.16 627 GLN A C 1
ATOM 5002 O O . GLN A 1 627 ? -6.401 6.777 35.996 1.00 55.16 627 GLN A O 1
ATOM 5007 N N . LEU A 1 628 ? -4.983 7.586 34.457 1.00 55.81 628 LEU A N 1
ATOM 5008 C CA . LEU A 1 628 ? -5.721 7.175 33.263 1.00 55.81 628 LEU A CA 1
ATOM 5009 C C . LEU A 1 628 ? -5.522 5.663 33.084 1.00 55.81 628 LEU A C 1
ATOM 5011 O O . LEU A 1 628 ? -4.653 5.235 32.330 1.00 55.81 628 LEU A O 1
ATOM 5015 N N . HIS A 1 629 ? -6.272 4.855 33.828 1.00 56.97 629 HIS A N 1
ATOM 5016 C CA . HIS A 1 629 ? -6.306 3.409 33.643 1.00 56.97 629 HIS A CA 1
ATOM 5017 C C . HIS A 1 629 ? -7.586 3.019 32.908 1.00 56.97 629 HIS A C 1
ATOM 5019 O O . HIS A 1 629 ? -8.683 3.384 33.328 1.00 56.97 629 HIS A O 1
ATOM 5025 N N . PHE A 1 630 ? -7.449 2.251 31.822 1.00 61.12 630 PHE A N 1
ATOM 5026 C CA . PHE A 1 630 ? -8.561 1.441 31.334 1.00 61.12 630 PHE A CA 1
ATOM 5027 C C . PHE A 1 630 ? -8.994 0.511 32.469 1.00 61.12 630 PHE A C 1
ATOM 5029 O O . PHE A 1 630 ? -8.165 -0.238 32.990 1.00 61.12 630 PHE A O 1
ATOM 5036 N N . ALA A 1 631 ? -10.271 0.541 32.845 1.00 61.56 631 ALA A N 1
ATOM 5037 C CA . ALA A 1 631 ? -10.754 -0.282 33.948 1.00 61.56 631 ALA A CA 1
ATOM 5038 C C . ALA A 1 631 ? -10.624 -1.785 33.630 1.00 61.56 631 ALA A C 1
ATOM 5040 O O . ALA A 1 631 ? -10.282 -2.565 34.517 1.00 61.56 631 ALA A O 1
ATOM 5041 N N . HIS A 1 632 ? -10.808 -2.195 32.362 1.00 87.56 632 HIS A N 1
ATOM 5042 C CA . HIS A 1 632 ? -10.752 -3.606 31.961 1.00 87.56 632 HIS A CA 1
ATOM 5043 C C . HIS A 1 632 ? -10.208 -3.820 30.535 1.00 87.56 632 HIS A C 1
ATOM 5045 O O . HIS A 1 632 ? -10.979 -3.931 29.583 1.00 87.56 632 HIS A O 1
ATOM 5051 N N . CYS A 1 633 ? -8.883 -3.942 30.387 1.00 93.06 633 CYS A N 1
ATOM 5052 C CA . CYS A 1 633 ? -8.249 -4.424 29.151 1.00 93.06 633 CYS A CA 1
ATOM 5053 C C . CYS A 1 633 ? -7.826 -5.893 29.272 1.00 93.06 633 CYS A C 1
ATOM 5055 O O . CYS A 1 633 ? -7.239 -6.282 30.282 1.00 93.06 633 CYS A O 1
ATOM 5057 N N . SER A 1 634 ? -8.069 -6.707 28.243 1.00 94.81 634 SER A N 1
ATOM 5058 C CA . SER A 1 634 ? -7.659 -8.119 28.232 1.00 94.81 634 SER A CA 1
ATOM 5059 C C . SER A 1 634 ? -7.251 -8.614 26.844 1.00 94.81 634 SER A C 1
ATOM 5061 O O . SER A 1 634 ? -7.760 -8.155 25.824 1.00 94.81 634 SER A O 1
ATOM 5063 N N . ASN A 1 635 ? -6.308 -9.556 26.817 1.00 95.69 635 ASN A N 1
ATOM 5064 C CA . ASN A 1 635 ? -5.819 -10.239 25.622 1.00 95.69 635 ASN A CA 1
ATOM 5065 C C . ASN A 1 635 ? -6.247 -11.712 25.695 1.00 95.69 635 ASN A C 1
ATOM 5067 O O . ASN A 1 635 ? -5.928 -12.385 26.673 1.00 95.69 635 ASN A O 1
ATOM 5071 N N . HIS A 1 636 ? -6.922 -12.208 24.661 1.00 96.69 636 HIS A N 1
ATOM 5072 C CA . HIS A 1 636 ? -7.453 -13.569 24.574 1.00 96.69 636 HIS A CA 1
ATOM 5073 C C . HIS A 1 636 ? -6.825 -14.295 23.379 1.00 96.69 636 HIS A C 1
ATOM 5075 O O . HIS A 1 636 ? -7.235 -14.061 22.235 1.00 96.69 636 HIS A O 1
ATOM 5081 N N . PRO A 1 637 ? -5.796 -15.132 23.610 1.00 96.88 637 PRO A N 1
ATOM 5082 C CA . PRO A 1 637 ? -5.222 -15.954 22.557 1.00 96.88 637 PRO A CA 1
ATOM 5083 C C . PRO A 1 637 ? -6.189 -17.078 22.168 1.00 96.88 637 PRO A C 1
ATOM 5085 O O . PRO A 1 637 ? -6.737 -17.758 23.032 1.00 96.88 637 PRO A O 1
ATOM 5088 N N . VAL A 1 638 ? -6.336 -17.316 20.868 1.00 97.00 638 VAL A N 1
ATOM 5089 C CA . VAL A 1 638 ? -7.080 -18.453 20.303 1.00 97.00 638 VAL A CA 1
ATOM 5090 C C . VAL A 1 638 ? -6.188 -19.274 19.360 1.00 97.00 638 VAL A C 1
ATOM 5092 O O . VAL A 1 638 ? -5.081 -18.853 18.992 1.00 97.00 638 VAL A O 1
ATOM 5095 N N . GLY A 1 639 ? -6.658 -20.460 18.972 1.00 94.44 639 GLY A N 1
ATOM 5096 C CA . GLY A 1 639 ? -5.905 -21.448 18.199 1.00 94.44 639 GLY A CA 1
ATOM 5097 C C . GLY A 1 639 ? -5.328 -20.950 16.864 1.00 94.44 639 GLY A C 1
ATOM 5098 O O . GLY A 1 639 ? -5.774 -19.972 16.265 1.00 94.44 639 GLY A O 1
ATOM 5099 N N . ALA A 1 640 ? -4.308 -21.654 16.363 1.00 94.31 640 ALA A N 1
ATOM 5100 C CA . ALA A 1 640 ? -3.577 -21.274 15.154 1.00 94.31 640 ALA A CA 1
ATOM 5101 C C . ALA A 1 640 ? -4.414 -21.461 13.870 1.00 94.31 640 ALA A C 1
ATOM 5103 O O . ALA A 1 640 ? -4.625 -22.582 13.402 1.00 94.31 640 ALA A O 1
ATOM 5104 N N . ARG A 1 641 ? -4.887 -20.360 13.273 1.00 93.81 641 ARG A N 1
ATOM 5105 C CA . ARG A 1 641 ? -5.718 -20.351 12.048 1.00 93.81 641 ARG A CA 1
ATOM 5106 C C . ARG A 1 641 ? -5.377 -19.197 11.084 1.00 93.81 641 ARG A C 1
ATOM 5108 O O . ARG A 1 641 ? -6.026 -19.027 10.050 1.00 93.81 641 ARG A O 1
ATOM 5115 N N . GLY A 1 642 ? -4.314 -18.437 11.351 1.00 91.38 642 GLY A N 1
ATOM 5116 C CA . GLY A 1 642 ? -3.841 -17.300 10.553 1.00 91.38 642 GLY A CA 1
ATOM 5117 C C . GLY A 1 642 ? -4.735 -16.064 10.682 1.00 91.38 642 GLY A C 1
ATOM 5118 O O . GLY A 1 642 ? -5.548 -15.978 11.586 1.00 91.38 642 GLY A O 1
ATOM 5119 N N . HIS A 1 643 ? -4.637 -15.105 9.760 1.00 91.50 643 HIS A N 1
ATOM 5120 C CA . HIS A 1 643 ? -5.310 -13.801 9.906 1.00 91.50 643 HIS A CA 1
ATOM 5121 C C . HIS A 1 643 ? -6.787 -13.739 9.434 1.00 91.50 643 HIS A C 1
ATOM 5123 O O . HIS A 1 643 ? -7.473 -12.738 9.626 1.00 91.50 643 HIS A O 1
ATOM 5129 N N . VAL A 1 644 ? -7.307 -14.785 8.782 1.00 90.19 644 VAL A N 1
ATOM 5130 C CA . VAL A 1 644 ? -8.593 -14.740 8.045 1.00 90.19 644 VAL A CA 1
ATOM 5131 C C . VAL A 1 644 ? -9.711 -15.526 8.731 1.00 90.19 644 VAL A C 1
ATOM 5133 O O . VAL A 1 644 ? -9.434 -16.531 9.368 1.00 90.19 644 VAL A O 1
ATOM 5136 N N . LYS A 1 645 ? -10.987 -15.179 8.512 1.00 91.69 645 LYS A N 1
ATOM 5137 C CA . LYS A 1 645 ? -12.163 -15.897 9.067 1.00 91.69 645 LYS A CA 1
ATOM 5138 C C . LYS A 1 645 ? -12.334 -15.792 10.593 1.00 91.69 645 LYS A C 1
ATOM 5140 O O . LYS A 1 645 ? -12.759 -16.759 11.213 1.00 91.69 645 LYS A O 1
ATOM 5145 N N . TYR A 1 646 ? -12.011 -14.651 11.200 1.00 94.50 646 TYR A N 1
ATOM 5146 C CA . TYR A 1 646 ? -12.324 -14.417 12.620 1.00 94.50 646 TYR A CA 1
ATOM 5147 C C . TYR A 1 646 ? -13.841 -14.452 12.885 1.00 94.50 646 TYR A C 1
ATOM 5149 O O . TYR A 1 646 ? -14.283 -15.044 13.859 1.00 94.50 646 TYR A O 1
ATOM 5157 N N . TRP A 1 647 ? -14.644 -13.929 11.953 1.00 94.25 647 TRP A N 1
ATOM 5158 C CA . TRP A 1 647 ? -16.111 -13.840 12.042 1.00 94.25 647 TRP A CA 1
ATOM 5159 C C . TRP A 1 647 ? -16.873 -15.178 12.071 1.00 94.25 647 TRP A C 1
ATOM 5161 O O . TRP A 1 647 ? -18.088 -15.179 12.243 1.00 94.25 647 TRP A O 1
ATOM 5171 N N . ALA A 1 648 ? -16.194 -16.303 11.847 1.00 93.62 648 ALA A N 1
ATOM 5172 C CA . ALA A 1 648 ? -16.788 -17.644 11.796 1.00 93.62 648 ALA A CA 1
ATOM 5173 C C . ALA A 1 648 ? -16.019 -18.660 12.658 1.00 93.62 648 ALA A C 1
ATOM 5175 O O . ALA A 1 648 ? -16.207 -19.867 12.527 1.00 93.62 648 ALA A O 1
ATOM 5176 N N . ASP A 1 649 ? -15.085 -18.184 13.478 1.00 95.56 649 ASP A N 1
ATOM 5177 C CA . ASP A 1 649 ? -14.236 -19.026 14.308 1.00 95.56 649 ASP A CA 1
ATOM 5178 C C . ASP A 1 649 ? -14.912 -19.286 15.654 1.00 95.56 649 ASP A C 1
ATOM 5180 O O . ASP A 1 649 ? -15.210 -18.342 16.374 1.00 95.56 649 ASP A O 1
ATOM 5184 N N . ILE A 1 650 ? -15.141 -20.555 15.992 1.00 95.44 650 ILE A N 1
ATOM 5185 C CA . ILE A 1 650 ? -15.904 -20.958 17.181 1.00 95.44 650 ILE A CA 1
ATOM 5186 C C . ILE A 1 650 ? -15.299 -20.379 18.468 1.00 95.44 650 ILE A C 1
ATOM 5188 O O . ILE A 1 650 ? -16.032 -19.791 19.253 1.00 95.44 650 ILE A O 1
ATOM 5192 N N . GLU A 1 651 ? -13.976 -20.445 18.649 1.00 96.25 651 GLU A N 1
ATOM 5193 C CA . GLU A 1 651 ? -13.314 -19.922 19.860 1.00 96.25 651 GLU A CA 1
ATOM 5194 C C . GLU A 1 651 ? -13.444 -18.395 19.959 1.00 96.25 651 GLU A C 1
ATOM 5196 O O . GLU A 1 651 ? -13.630 -17.832 21.035 1.00 96.25 651 GLU A O 1
ATOM 5201 N N . VAL A 1 652 ? -13.383 -17.705 18.816 1.00 96.62 652 VAL A N 1
ATOM 5202 C CA . VAL A 1 652 ? -13.584 -16.249 18.753 1.00 96.62 652 VAL A CA 1
ATOM 5203 C C . VAL A 1 652 ? -15.042 -15.900 19.052 1.00 96.62 652 VAL A C 1
ATOM 5205 O O . VAL A 1 652 ? -15.315 -14.940 19.770 1.00 96.62 652 VAL A O 1
ATOM 5208 N N . LEU A 1 653 ? -15.985 -16.675 18.514 1.00 95.50 653 LEU A N 1
ATOM 5209 C CA . LEU A 1 653 ? -17.418 -16.472 18.700 1.00 95.50 653 LEU A CA 1
ATOM 5210 C C . LEU A 1 653 ? -17.855 -16.734 20.138 1.00 95.50 653 LEU A C 1
ATOM 5212 O O . LEU A 1 653 ? -18.742 -16.034 20.608 1.00 95.50 653 LEU A O 1
ATOM 5216 N N . GLU A 1 654 ? -17.244 -17.682 20.845 1.00 95.00 654 GLU A N 1
ATOM 5217 C CA . GLU A 1 654 ? -17.488 -17.897 22.277 1.00 95.00 654 GLU A CA 1
ATOM 5218 C C . GLU A 1 654 ? -17.140 -16.646 23.093 1.00 95.00 654 GLU A C 1
ATOM 5220 O O . GLU A 1 654 ? -17.953 -16.185 23.895 1.00 95.00 654 GLU A O 1
ATOM 5225 N N . ILE A 1 655 ? -15.985 -16.030 22.818 1.00 95.38 655 ILE A N 1
ATOM 5226 C CA . ILE A 1 655 ? -15.581 -14.772 23.461 1.00 95.38 655 ILE A CA 1
ATOM 5227 C C . ILE A 1 655 ? -16.543 -13.638 23.078 1.00 95.38 655 ILE A C 1
ATOM 5229 O O . ILE A 1 655 ? -16.998 -12.893 23.941 1.00 95.38 655 ILE A O 1
ATOM 5233 N N . LEU A 1 656 ? -16.903 -13.516 21.795 1.00 95.44 656 LEU A N 1
ATOM 5234 C CA . LEU A 1 656 ? -17.834 -12.479 21.334 1.00 95.44 656 LEU A CA 1
ATOM 5235 C C . LEU A 1 656 ? -19.233 -12.643 21.940 1.00 95.44 656 LEU A C 1
ATOM 5237 O O . LEU A 1 656 ? -19.833 -11.650 22.337 1.00 95.44 656 LEU A O 1
ATOM 5241 N N . LYS A 1 657 ? -19.749 -13.871 22.052 1.00 93.69 657 LYS A N 1
ATOM 5242 C CA . LYS A 1 657 ? -21.039 -14.155 22.699 1.00 93.69 657 LYS A CA 1
ATOM 5243 C C . LYS A 1 657 ? -21.015 -13.770 24.175 1.00 93.69 657 LYS A C 1
ATOM 5245 O O . LYS A 1 657 ? -21.979 -13.165 24.636 1.00 93.69 657 LYS A O 1
ATOM 5250 N N . ALA A 1 658 ? -19.912 -14.040 24.877 1.00 92.94 658 ALA A N 1
ATOM 5251 C CA . ALA A 1 658 ? -19.735 -13.620 26.264 1.00 92.94 658 ALA A CA 1
ATOM 5252 C C . ALA A 1 658 ? -19.746 -12.088 26.412 1.00 92.94 658 ALA A C 1
ATOM 5254 O O . ALA A 1 658 ? -20.437 -11.570 27.278 1.00 92.94 658 ALA A O 1
ATOM 5255 N N . GLU A 1 659 ? -19.059 -11.349 25.536 1.00 93.44 659 GLU A N 1
ATOM 5256 C CA . GLU A 1 659 ? -19.064 -9.874 25.571 1.00 93.44 659 GLU A CA 1
ATOM 5257 C C . GLU A 1 659 ? -20.409 -9.256 25.144 1.00 93.44 659 GLU A C 1
ATOM 5259 O O . GLU A 1 659 ? -20.730 -8.125 25.511 1.00 93.44 659 GLU A O 1
ATOM 5264 N N . LEU A 1 660 ? -21.215 -9.994 24.376 1.00 90.69 660 LEU A N 1
ATOM 5265 C CA . LEU A 1 660 ? -22.559 -9.589 23.965 1.00 90.69 660 LEU A CA 1
ATOM 5266 C C . LEU A 1 660 ? -23.659 -10.045 24.941 1.00 90.69 660 LEU A C 1
ATOM 5268 O O . LEU A 1 660 ? -24.812 -9.663 24.746 1.00 90.69 660 LEU A O 1
ATOM 5272 N N . ASP A 1 661 ? -23.325 -10.778 26.008 1.00 89.75 661 ASP A N 1
ATOM 5273 C CA . ASP A 1 661 ? -24.259 -11.441 26.937 1.00 89.75 661 ASP A CA 1
ATOM 5274 C C . ASP A 1 661 ? -25.266 -12.384 26.241 1.00 89.75 661 ASP A C 1
ATOM 5276 O O . ASP A 1 661 ? -26.413 -12.542 26.665 1.00 89.75 661 ASP A O 1
ATOM 5280 N N . ILE A 1 662 ? -24.841 -13.036 25.157 1.00 82.81 662 ILE A N 1
ATOM 5281 C CA . ILE A 1 662 ? -25.652 -14.013 24.420 1.00 82.81 662 ILE A CA 1
ATOM 5282 C C . ILE A 1 662 ? -25.419 -15.403 25.033 1.00 82.81 662 ILE A C 1
ATOM 5284 O O . ILE A 1 662 ? -24.313 -15.935 24.971 1.00 82.81 662 ILE A O 1
ATOM 5288 N N . GLY A 1 663 ? -26.464 -16.012 25.608 1.00 70.75 663 GLY A N 1
ATOM 5289 C CA . GLY A 1 663 ? -26.459 -17.421 26.046 1.00 70.75 663 GLY A CA 1
ATOM 5290 C C . GLY A 1 663 ? -26.022 -17.701 27.495 1.00 70.75 663 GLY A C 1
ATOM 5291 O O . GLY A 1 663 ? -26.040 -18.854 27.924 1.00 70.75 663 GLY A O 1
ATOM 5292 N N . VAL A 1 664 ? -25.683 -16.680 28.291 1.00 61.12 664 VAL A N 1
ATOM 5293 C CA . VAL A 1 664 ? -25.199 -16.861 29.681 1.00 61.12 664 VAL A CA 1
ATOM 5294 C C . VAL A 1 664 ? -26.303 -17.333 30.647 1.00 61.12 664 VAL A C 1
ATOM 5296 O O . VAL A 1 664 ? -26.017 -17.990 31.643 1.00 61.12 664 VAL A O 1
ATOM 5299 N N . ALA A 1 665 ? -27.581 -17.103 30.331 1.00 56.09 665 ALA A N 1
ATOM 5300 C CA . ALA A 1 665 ? -28.693 -17.373 31.251 1.00 56.09 665 ALA A CA 1
ATOM 5301 C C . ALA A 1 665 ? -28.899 -18.863 31.620 1.00 56.09 665 ALA A C 1
ATOM 5303 O O . ALA A 1 665 ? -29.525 -19.157 32.638 1.00 56.09 665 ALA A O 1
ATOM 5304 N N . ASN A 1 666 ? -28.366 -19.814 30.841 1.00 52.78 666 ASN A N 1
ATOM 5305 C CA . ASN A 1 666 ? -28.635 -21.242 31.055 1.00 52.78 666 ASN A CA 1
ATOM 5306 C C . ASN A 1 666 ? -27.523 -22.015 31.782 1.00 52.78 666 ASN A C 1
ATOM 5308 O O . ASN A 1 666 ? -27.799 -23.106 32.289 1.00 52.78 666 ASN A O 1
ATOM 5312 N N . SER A 1 667 ? -26.291 -21.505 31.883 1.00 53.84 667 SER A N 1
ATOM 5313 C CA . SER A 1 667 ? -25.202 -22.235 32.561 1.00 53.84 667 SER A CA 1
ATOM 5314 C C . SER A 1 667 ? -25.348 -22.202 34.087 1.00 53.84 667 SER A C 1
ATOM 5316 O O . SER A 1 667 ? -25.158 -23.225 34.743 1.00 53.84 667 SER A O 1
ATOM 5318 N N . GLU A 1 668 ? -25.799 -21.083 34.660 1.00 54.19 668 GLU A N 1
ATOM 5319 C CA . GLU A 1 668 ? -26.057 -20.982 36.104 1.00 54.19 668 GLU A CA 1
ATOM 5320 C C . GLU A 1 668 ? -27.319 -21.751 36.525 1.00 54.19 668 GLU A C 1
ATOM 5322 O O . GLU A 1 668 ? -27.318 -22.429 37.554 1.00 54.19 668 GLU A O 1
ATOM 5327 N N . GLN A 1 669 ? -28.379 -21.751 35.706 1.00 51.44 669 GLN A N 1
ATOM 5328 C CA . GLN A 1 669 ? -29.582 -22.546 35.985 1.00 51.44 669 GLN A CA 1
ATOM 5329 C C . GLN A 1 669 ? -29.384 -24.053 35.779 1.00 51.44 669 GLN A C 1
ATOM 5331 O O . GLN A 1 669 ? -30.019 -24.843 36.478 1.00 51.44 669 GLN A O 1
ATOM 5336 N N . SER A 1 670 ? -28.523 -24.482 34.852 1.00 51.88 670 SER A N 1
ATOM 5337 C CA . SER A 1 670 ? -28.199 -25.909 34.694 1.00 51.88 670 SER A CA 1
ATOM 5338 C C . SER A 1 670 ? -27.248 -26.406 35.785 1.00 51.88 670 SER A C 1
ATOM 5340 O O . SER A 1 670 ? -27.463 -27.502 36.299 1.00 51.88 670 SER A O 1
ATOM 5342 N N . ALA A 1 671 ? -26.292 -25.586 36.237 1.00 52.34 671 ALA A N 1
ATOM 5343 C CA . ALA A 1 671 ? -25.477 -25.891 37.413 1.00 52.34 671 ALA A CA 1
ATOM 5344 C C . ALA A 1 671 ? -26.317 -25.937 38.704 1.00 52.34 671 ALA A C 1
ATOM 5346 O O . ALA A 1 671 ? -26.127 -26.827 39.525 1.00 52.34 671 ALA A O 1
ATOM 5347 N N . SER A 1 672 ? -27.308 -25.050 38.846 1.00 50.38 672 SER A N 1
ATOM 5348 C CA . SER A 1 672 ? -28.240 -25.043 39.984 1.00 50.38 672 SER A CA 1
ATOM 5349 C C . SER A 1 672 ? -29.307 -26.148 39.943 1.00 50.38 672 SER A C 1
ATOM 5351 O O . SER A 1 672 ? -29.927 -26.398 40.970 1.00 50.38 672 SER A O 1
ATOM 5353 N N . LYS A 1 673 ? -29.577 -26.776 38.791 1.00 53.12 673 LYS A N 1
ATOM 5354 C CA . LYS A 1 673 ? -30.465 -27.954 38.690 1.00 53.12 673 LYS A CA 1
ATOM 5355 C C . LYS A 1 673 ? -29.714 -29.283 38.806 1.00 53.12 673 LYS A C 1
ATOM 5357 O O . LYS A 1 673 ? -30.354 -30.319 38.970 1.00 53.12 673 LYS A O 1
ATOM 5362 N N . ALA A 1 674 ? -28.390 -29.261 38.657 1.00 49.09 674 ALA A N 1
ATOM 5363 C CA . ALA A 1 674 ? -27.515 -30.419 38.822 1.00 49.09 674 ALA A CA 1
ATOM 5364 C C . ALA A 1 674 ? -26.899 -30.518 40.233 1.00 49.09 674 ALA A C 1
ATOM 5366 O O . ALA A 1 674 ? -26.404 -31.588 40.590 1.00 49.09 674 ALA A O 1
ATOM 5367 N N . ALA A 1 675 ? -26.936 -29.430 41.010 1.00 46.56 675 ALA A N 1
ATOM 5368 C CA . ALA A 1 675 ? -26.696 -29.394 42.454 1.00 46.56 675 ALA A CA 1
ATOM 5369 C C . ALA A 1 675 ? -28.020 -29.547 43.214 1.00 46.56 675 ALA A C 1
ATOM 5371 O O . ALA A 1 675 ? -28.000 -30.195 44.285 1.00 46.56 675 ALA A O 1
#